Protein AF-R7HEU3-F1 (afdb_monomer_lite)

Secondary structure (DSSP, 8-state):
-PEEEEEEEETTEEEEEEE-GGGPEEEEEEETTEEEPPBHHHHHHHHIIIII---S-------EEEEEEE-SSSSS-EEEEEEESSS----------SHHHHHHHHHHHHHHTS-----EEEE--SHHHHHHHHS-S---HHHHHHHHHH-TTS-HHHHHHHHHHHHHHHHH-TT---HHHHHHHTT-EEEEE-HHHHHHHH-TT--EEEETTTTEEEEETT--HHHHHHHHHHHHH-EEEEETTEEEEES-SS-HHHHHHHHHHHHTTTS----SHHHHHHHHHHHHHS---HHHHHHHHHHHHHHHHHHH-TTS-HHHHHHHHHHHHHHHHHH-----GGG-HHHHHHHHHHHHH-GGGHHHHHHHGGGS-HHHHHHHHHHHHHHHHHH-

Radius of gyration: 23.77 Å; chains: 1; bounding box: 53×71×54 Å

Foldseek 3Di:
DWAWQFWDADPNWIWTWIQDPPRQIDIFTDDPNDTHAEAPVVRVVVCCLQPVLLPDDPPQPFDQDFGWHDYPDDDDDTDTDGPGPDDDDDDDDDDDPDPVVVVVVVVVVVVVPPPPLPFDEAEQQFLVSVCVVVVDNADDPVLQLVLQVPAPQDDPVLSVVLVLLVVLCCVQPVPQGQPQLSVLSNHAHEDEDAQVVCCVVPFPPQQWAQPQQNSYIYGHPPDDCLSVLLRSLCSSAWHWDDDSSHIYITDPSFLVLLLSLVSQVSSVSRDHDCPSPLSVLLNVLLCVLPPDGPRNCNRRNVVSVLVVSCVVCVVAPSSSLSSSSVVQVSCCGVVVDHDQCQSGLVNLVSSCVSCLVPVVSVVSSLSSCVSHDPVSSVVSVVVSVVSVVVVD

Sequence (392 aa):
MYKYLFDINYNNKIFSIFLGENNHKAFLESKKGKYYYPLYEDYLYLNNKFNKENFVSFKIEKFNLKEKVMIKSTAVALALITVTTASMVKSKPKYNTKDIDESKSMIEDLLANQPQIYVSENKINSKSDLDKFLGYETVSDEELYNAIDNNNQISKENKEKIYIVINKIKEKSPNFDFRIFYENIKSLNITLMDKNDIAKEYGLGVAGCYDTKKNTIYYSDGYDDMNLYHEICHVLFDYYRNDNGKVVYKFNIESKSLGEAMNSKITNYITFDNSYSYQRSILDFLLVNCPYSLTEYNYNGIGGYKIKLQEEYPSVDFDFIFNLLDSITIVQNDFNMTLNLDKAPAFIEELFNLVKINPDTYPYFKVICEYVNDDVKEMYEQKYNNLMEKQR

pLDDT: mean 80.6, std 21.4, range [24.19, 98.38]

Structure (mmCIF, N/CA/C/O backbone):
data_AF-R7HEU3-F1
#
_entry.id   AF-R7HEU3-F1
#
loop_
_atom_site.group_PDB
_atom_site.id
_atom_site.type_symbol
_atom_site.label_atom_id
_atom_site.label_alt_id
_atom_site.label_comp_id
_atom_site.label_asym_id
_atom_site.label_entity_id
_atom_site.label_seq_id
_atom_site.pdbx_PDB_ins_code
_atom_site.Cartn_x
_atom_site.Cartn_y
_atom_site.Cartn_z
_atom_site.occupancy
_atom_site.B_iso_or_equiv
_atom_site.auth_seq_id
_atom_site.auth_comp_id
_atom_site.auth_asym_id
_atom_site.auth_atom_id
_atom_site.pdbx_PDB_model_num
ATOM 1 N N . MET A 1 1 ? 0.662 -8.050 -24.375 1.00 68.69 1 MET A N 1
ATOM 2 C CA . MET A 1 1 ? 2.119 -8.330 -24.522 1.00 68.69 1 MET A CA 1
ATOM 3 C C . MET A 1 1 ? 2.700 -8.474 -23.122 1.00 68.69 1 MET A C 1
ATOM 5 O O . MET A 1 1 ? 2.339 -7.663 -22.286 1.00 68.69 1 MET A O 1
ATOM 9 N N . TYR A 1 2 ? 3.526 -9.489 -22.849 1.00 83.50 2 TYR A N 1
ATOM 10 C CA . TYR A 1 2 ? 4.097 -9.699 -21.511 1.00 83.50 2 TYR A CA 1
ATOM 11 C C . TYR A 1 2 ? 5.307 -8.782 -21.273 1.00 83.50 2 TYR A C 1
ATOM 13 O O . TYR A 1 2 ? 6.185 -8.705 -22.134 1.00 83.50 2 TYR A O 1
ATOM 21 N N . LYS A 1 3 ? 5.370 -8.122 -20.112 1.00 89.62 3 LYS A N 1
ATOM 22 C CA . LYS A 1 3 ? 6.515 -7.314 -19.666 1.00 89.62 3 LYS A CA 1
ATOM 23 C C . LYS A 1 3 ? 7.335 -8.088 -18.641 1.00 89.62 3 LYS A C 1
ATOM 25 O O . LYS A 1 3 ? 6.783 -8.627 -17.692 1.00 89.62 3 LYS A O 1
ATOM 30 N N . TYR A 1 4 ? 8.647 -8.157 -18.825 1.00 91.06 4 TYR A N 1
ATOM 31 C CA . TYR A 1 4 ? 9.543 -8.770 -17.842 1.00 91.06 4 TYR A CA 1
ATOM 32 C C . TYR A 1 4 ? 9.568 -7.945 -16.547 1.00 91.06 4 TYR A C 1
ATOM 34 O O . TYR A 1 4 ? 9.674 -6.720 -16.612 1.00 91.06 4 TYR A O 1
ATOM 42 N N . LEU A 1 5 ? 9.472 -8.616 -15.396 1.00 92.00 5 LEU A N 1
ATOM 43 C CA . LEU A 1 5 ? 9.606 -7.998 -14.077 1.00 92.00 5 LEU A CA 1
ATOM 44 C C . LEU A 1 5 ? 11.036 -8.180 -13.554 1.00 92.00 5 LEU A C 1
ATOM 46 O O . LEU A 1 5 ? 11.804 -7.222 -13.525 1.00 92.00 5 LEU A O 1
ATOM 50 N N . PHE A 1 6 ? 11.383 -9.404 -13.154 1.00 92.94 6 PHE A N 1
ATOM 51 C CA . PHE A 1 6 ? 12.687 -9.786 -12.605 1.00 92.94 6 PHE A CA 1
ATOM 52 C C . PHE A 1 6 ? 12.795 -11.320 -12.490 1.00 92.94 6 PHE A C 1
ATOM 54 O O . PHE A 1 6 ? 11.827 -12.049 -12.735 1.00 92.94 6 PHE A O 1
ATOM 61 N N . ASP A 1 7 ? 13.969 -11.796 -12.075 1.00 92.44 7 ASP A N 1
ATOM 62 C CA . ASP A 1 7 ? 14.257 -13.201 -11.781 1.00 92.44 7 ASP A CA 1
ATOM 63 C C . ASP A 1 7 ? 14.202 -13.484 -10.272 1.00 92.44 7 ASP A C 1
ATOM 65 O O . ASP A 1 7 ? 14.645 -12.669 -9.462 1.00 92.44 7 ASP A O 1
ATOM 69 N N . ILE A 1 8 ? 13.727 -14.674 -9.897 1.00 92.62 8 ILE A N 1
ATOM 70 C CA . ILE A 1 8 ? 13.741 -15.188 -8.520 1.00 92.62 8 ILE A CA 1
ATOM 71 C C . ILE A 1 8 ? 14.384 -16.571 -8.445 1.00 92.62 8 ILE A C 1
ATOM 73 O O . ILE A 1 8 ? 14.379 -17.327 -9.418 1.00 92.62 8 ILE A O 1
ATOM 77 N N . ASN A 1 9 ? 14.888 -16.929 -7.264 1.00 90.88 9 ASN A N 1
ATOM 78 C CA . ASN A 1 9 ? 15.375 -18.269 -6.967 1.00 90.88 9 ASN A CA 1
ATOM 79 C C . ASN A 1 9 ? 14.315 -19.023 -6.166 1.00 90.88 9 ASN A C 1
ATOM 81 O O . ASN A 1 9 ? 13.970 -18.631 -5.056 1.00 90.88 9 ASN A O 1
ATOM 85 N N . TYR A 1 10 ? 13.826 -20.132 -6.707 1.00 89.50 10 TYR A N 1
ATOM 86 C CA . TYR A 1 10 ? 12.892 -21.011 -6.011 1.00 89.50 10 TYR A CA 1
ATOM 87 C C . TYR A 1 10 ? 13.229 -22.466 -6.323 1.00 89.50 10 TYR A C 1
ATOM 89 O O . TYR A 1 10 ? 13.455 -22.822 -7.478 1.00 89.50 10 TYR A O 1
ATOM 97 N N . ASN A 1 11 ? 13.285 -23.314 -5.292 1.00 87.88 11 ASN A N 1
ATOM 98 C CA . ASN A 1 11 ? 13.545 -24.751 -5.439 1.00 87.88 11 ASN A CA 1
ATOM 99 C C . ASN A 1 11 ? 14.826 -25.068 -6.253 1.00 87.88 11 ASN A C 1
ATOM 101 O O . ASN A 1 11 ? 14.825 -25.922 -7.140 1.00 87.88 11 ASN A O 1
ATOM 105 N N . ASN A 1 12 ? 15.918 -24.337 -5.978 1.00 88.75 12 ASN A N 1
ATOM 106 C CA . ASN A 1 12 ? 17.206 -24.414 -6.692 1.00 88.75 12 ASN A CA 1
ATOM 107 C C . ASN A 1 12 ? 17.124 -24.138 -8.209 1.00 88.75 12 ASN A C 1
ATOM 109 O O . ASN A 1 12 ? 17.965 -24.606 -8.980 1.00 88.75 12 ASN A O 1
ATOM 113 N N . LYS A 1 13 ? 16.110 -23.385 -8.645 1.00 92.06 13 LYS A N 1
ATOM 114 C CA . LYS A 1 13 ? 15.896 -22.962 -10.033 1.00 92.06 13 LYS A CA 1
ATOM 115 C C . LYS A 1 13 ? 15.729 -21.452 -10.094 1.00 92.06 13 LYS A C 1
ATOM 117 O O . LYS A 1 13 ? 15.275 -20.837 -9.133 1.00 92.06 13 LYS A O 1
ATOM 122 N N . ILE A 1 14 ? 16.047 -20.887 -11.253 1.00 93.31 14 ILE A N 1
ATOM 123 C CA . ILE A 1 14 ? 15.794 -19.480 -11.553 1.00 93.31 14 ILE A CA 1
ATOM 124 C C . ILE A 1 14 ? 14.471 -19.401 -12.310 1.00 93.31 14 ILE A C 1
ATOM 126 O O . ILE A 1 14 ? 14.310 -20.080 -13.327 1.00 93.31 14 ILE A O 1
ATOM 130 N N . PHE A 1 15 ? 13.543 -18.576 -11.838 1.00 93.38 15 PHE A N 1
ATOM 131 C CA . PHE A 1 15 ? 12.295 -18.276 -12.531 1.00 93.38 15 PHE A CA 1
ATOM 132 C C . PHE A 1 15 ? 12.237 -16.801 -12.895 1.00 93.38 15 PHE A C 1
ATOM 134 O O . PHE A 1 15 ? 12.361 -15.944 -12.027 1.00 93.38 15 PHE A O 1
ATOM 141 N N . SER A 1 16 ? 11.996 -16.523 -14.169 1.00 93.06 16 SER A N 1
ATOM 142 C CA . SER A 1 16 ? 11.688 -15.187 -14.663 1.00 93.06 16 SER A CA 1
ATOM 143 C C . SER A 1 16 ? 10.192 -14.944 -14.565 1.00 93.06 16 SER A C 1
ATOM 145 O O . SER A 1 16 ? 9.391 -15.769 -15.023 1.00 93.06 16 SER A O 1
ATOM 147 N N . ILE A 1 17 ? 9.830 -13.807 -13.979 1.00 93.25 17 ILE A N 1
ATOM 148 C CA . ILE A 1 17 ? 8.442 -13.391 -13.798 1.00 93.25 17 ILE A CA 1
ATOM 149 C C . ILE A 1 17 ? 8.092 -12.348 -14.855 1.00 93.25 17 ILE A C 1
ATOM 151 O O . ILE A 1 17 ? 8.849 -11.407 -15.103 1.00 93.25 17 ILE A O 1
ATOM 155 N N . PHE A 1 18 ? 6.922 -12.506 -15.464 1.00 89.69 18 PHE A N 1
ATOM 156 C CA . PHE A 1 18 ? 6.414 -11.601 -16.482 1.00 89.69 18 PHE A CA 1
ATOM 157 C C . PHE A 1 18 ? 5.014 -11.114 -16.122 1.00 89.69 18 PHE A C 1
ATOM 159 O O . PHE A 1 18 ? 4.138 -11.916 -15.812 1.00 89.69 18 PHE A O 1
ATOM 166 N N . LEU A 1 19 ? 4.788 -9.809 -16.229 1.00 89.00 19 LEU A N 1
ATOM 167 C CA . LEU A 1 19 ? 3.477 -9.188 -16.125 1.00 89.00 19 LEU A CA 1
ATOM 168 C C . LEU A 1 19 ? 2.729 -9.331 -17.453 1.00 89.00 19 LEU A C 1
ATOM 170 O O . LEU A 1 19 ? 3.175 -8.833 -18.487 1.00 89.00 19 LEU A O 1
ATOM 174 N N . GLY A 1 20 ? 1.612 -10.042 -17.418 1.00 80.06 20 GLY A N 1
ATOM 175 C CA . GLY A 1 20 ? 0.660 -10.181 -18.509 1.00 80.06 20 GLY A CA 1
ATOM 176 C C . GLY A 1 20 ? -0.530 -9.236 -18.366 1.00 80.06 20 GLY A C 1
ATOM 177 O O . GLY A 1 20 ? -0.518 -8.281 -17.594 1.00 80.06 20 GLY A O 1
ATOM 178 N N . GLU A 1 21 ? -1.577 -9.524 -19.132 1.00 74.69 21 GLU A N 1
ATOM 179 C CA . GLU A 1 21 ? -2.843 -8.791 -19.072 1.00 74.69 21 GLU A CA 1
ATOM 180 C C . GLU A 1 21 ? -3.531 -8.980 -17.710 1.00 74.69 21 GLU A C 1
ATOM 182 O O . GLU A 1 21 ? -3.325 -9.990 -17.031 1.00 74.69 21 GLU A O 1
ATOM 187 N N . ASN A 1 22 ? -4.347 -7.999 -17.312 1.00 74.12 22 ASN A N 1
ATOM 188 C CA . ASN A 1 22 ? -5.112 -8.005 -16.058 1.00 74.12 22 ASN A CA 1
ATOM 189 C C . ASN A 1 22 ? -4.249 -8.288 -14.821 1.00 74.12 22 ASN A C 1
ATOM 191 O O . ASN A 1 22 ? -4.642 -9.049 -13.938 1.00 74.12 22 ASN A O 1
ATOM 195 N N . ASN A 1 23 ? -3.045 -7.714 -14.781 1.00 79.94 23 ASN A N 1
ATOM 196 C CA . ASN A 1 23 ? -2.102 -7.854 -13.673 1.00 79.94 23 ASN A CA 1
ATOM 197 C C . ASN A 1 23 ? -1.641 -9.298 -13.390 1.00 79.94 23 ASN A C 1
ATOM 199 O O . ASN A 1 23 ? -1.075 -9.552 -12.325 1.00 79.94 23 ASN A O 1
ATOM 203 N N . HIS A 1 24 ? -1.843 -10.249 -14.311 1.00 82.31 24 HIS A N 1
ATOM 204 C CA . HIS A 1 24 ? -1.454 -11.646 -14.114 1.00 82.31 24 HIS A CA 1
ATOM 205 C C . HIS A 1 24 ? 0.063 -11.844 -14.238 1.00 82.31 24 HIS A C 1
ATOM 207 O O . HIS A 1 24 ? 0.680 -11.342 -15.175 1.00 82.31 24 HIS A O 1
ATOM 213 N N . LYS A 1 25 ? 0.673 -12.614 -13.332 1.00 86.81 25 LYS A N 1
ATOM 214 C CA . LYS A 1 25 ? 2.104 -12.947 -13.369 1.00 86.81 25 LYS A CA 1
ATOM 215 C C . LYS A 1 25 ? 2.280 -14.334 -13.972 1.00 86.81 25 LYS A C 1
ATOM 217 O O . LYS A 1 25 ? 1.800 -15.316 -13.410 1.00 86.81 25 LYS A O 1
ATOM 222 N N . ALA A 1 26 ? 2.991 -14.404 -15.092 1.00 85.75 26 ALA A N 1
ATOM 223 C CA . ALA A 1 26 ? 3.441 -15.649 -15.700 1.00 85.75 26 ALA A CA 1
ATOM 224 C C . ALA A 1 26 ? 4.882 -15.967 -15.283 1.00 85.75 26 ALA A C 1
ATOM 226 O O . ALA A 1 26 ? 5.680 -15.065 -15.023 1.00 85.75 26 ALA A O 1
ATOM 227 N N . PHE A 1 27 ? 5.223 -17.257 -15.262 1.00 88.25 27 PHE A N 1
ATOM 228 C CA . PHE A 1 27 ? 6.513 -17.749 -14.775 1.00 88.25 27 PHE A CA 1
ATOM 229 C C . PHE A 1 27 ? 7.165 -18.646 -15.817 1.00 88.25 27 PHE A C 1
ATOM 231 O O . PHE A 1 27 ? 6.530 -19.571 -16.327 1.00 88.25 27 PHE A O 1
ATOM 238 N N . LEU A 1 28 ? 8.448 -18.418 -16.089 1.00 87.38 28 LEU A N 1
ATOM 239 C CA . LEU A 1 28 ? 9.265 -19.303 -16.916 1.00 87.38 28 LEU A CA 1
ATOM 240 C C . LEU A 1 28 ? 10.552 -19.648 -16.178 1.00 87.38 28 LEU A C 1
ATOM 242 O O . LEU A 1 28 ? 11.205 -18.779 -15.614 1.00 87.38 28 LEU A O 1
ATOM 246 N N . GLU A 1 29 ? 10.941 -20.916 -16.202 1.00 88.50 29 GLU A N 1
ATOM 247 C CA . GLU A 1 29 ? 12.238 -21.345 -15.689 1.00 88.50 29 GLU A CA 1
ATOM 248 C C . GLU A 1 29 ? 13.345 -20.863 -16.641 1.00 88.50 29 GLU A C 1
ATOM 250 O O . GLU A 1 29 ? 13.321 -21.162 -17.838 1.00 88.50 29 GLU A O 1
ATOM 255 N N . SER A 1 30 ? 14.326 -20.131 -16.121 1.00 88.50 30 SER A N 1
ATOM 256 C CA . SER A 1 30 ? 15.472 -19.625 -16.874 1.00 88.50 30 SER A CA 1
ATOM 257 C C . SER A 1 30 ? 16.676 -20.553 -16.701 1.00 88.50 30 SER A C 1
ATOM 259 O O . SER A 1 30 ? 17.163 -20.781 -15.593 1.00 88.50 30 SER A O 1
ATOM 261 N N . LYS A 1 31 ? 17.181 -21.112 -17.809 1.00 88.56 31 LYS A N 1
ATOM 262 C CA . LYS A 1 31 ? 18.406 -21.931 -17.832 1.00 88.56 31 LYS A CA 1
ATOM 263 C C . LYS A 1 31 ? 19.278 -21.558 -19.019 1.00 88.56 31 LYS A C 1
ATOM 265 O O . LYS A 1 31 ? 18.879 -21.742 -20.170 1.00 88.56 31 LYS A O 1
ATOM 270 N N . LYS A 1 32 ? 20.511 -21.115 -18.742 1.00 83.62 32 LYS A N 1
ATOM 271 C CA . LYS A 1 32 ? 21.526 -20.779 -19.761 1.00 83.62 32 LYS A CA 1
ATOM 272 C C . LYS A 1 32 ? 20.990 -19.805 -20.829 1.00 83.62 32 LYS A C 1
ATOM 274 O O . LYS A 1 32 ? 21.168 -20.037 -22.022 1.00 83.62 32 LYS A O 1
ATOM 279 N N . GLY A 1 33 ? 20.275 -18.763 -20.394 1.00 77.75 33 GLY A N 1
ATOM 280 C CA . GLY A 1 33 ? 19.697 -17.743 -21.278 1.00 77.75 33 GLY A CA 1
ATOM 281 C C . GLY A 1 33 ? 18.499 -18.211 -22.114 1.00 77.75 33 GLY A C 1
ATOM 282 O O . GLY A 1 33 ? 18.139 -17.550 -23.083 1.00 77.75 33 GLY A O 1
ATOM 283 N N . LYS A 1 34 ? 17.896 -19.359 -21.783 1.00 81.94 34 LYS A N 1
ATOM 284 C CA . LYS A 1 34 ? 16.681 -19.872 -22.427 1.00 81.94 34 LYS A CA 1
ATOM 285 C C . LYS A 1 34 ? 15.569 -20.051 -21.405 1.00 81.94 34 LYS A C 1
ATOM 287 O O . LYS A 1 34 ? 15.835 -20.449 -20.271 1.00 81.94 34 LYS A O 1
ATOM 292 N N . TYR A 1 35 ? 14.340 -19.827 -21.854 1.00 87.12 35 TYR A N 1
ATOM 293 C CA . TYR A 1 35 ? 13.139 -20.020 -21.056 1.00 87.12 35 TYR A CA 1
ATOM 294 C C . TYR A 1 35 ? 12.505 -21.385 -21.298 1.00 87.12 35 TYR A C 1
ATOM 296 O O . TYR A 1 35 ? 12.380 -21.839 -22.438 1.00 87.12 35 TYR A O 1
ATOM 304 N N . TYR A 1 36 ? 12.073 -22.008 -20.210 1.00 80.75 36 TYR A N 1
ATOM 305 C CA . TYR A 1 36 ? 11.374 -23.283 -20.189 1.00 80.75 36 TYR A CA 1
ATOM 306 C C . TYR A 1 36 ? 10.101 -23.136 -19.367 1.00 80.75 36 TYR A C 1
ATOM 308 O O . TYR A 1 36 ? 10.038 -22.360 -18.415 1.00 80.75 36 TYR A O 1
ATOM 316 N N . TYR A 1 37 ? 9.072 -23.894 -19.726 1.00 80.00 37 TYR A N 1
ATOM 317 C CA . TYR A 1 37 ? 7.857 -23.921 -18.926 1.00 80.00 37 TYR A CA 1
ATOM 318 C C . TYR A 1 37 ? 8.131 -24.549 -17.554 1.00 80.00 37 TYR A C 1
ATOM 320 O O . TYR A 1 37 ? 8.850 -25.548 -17.487 1.00 80.00 37 TYR A O 1
ATOM 328 N N . PRO A 1 38 ? 7.574 -23.993 -16.466 1.00 76.44 38 PRO A N 1
ATOM 329 C CA . PRO A 1 38 ? 7.784 -24.514 -15.122 1.00 76.44 38 PRO A CA 1
ATOM 330 C C . PRO A 1 38 ? 7.215 -25.931 -14.981 1.00 76.44 38 PRO A C 1
ATOM 332 O O . PRO A 1 38 ? 6.296 -26.333 -15.706 1.00 76.44 38 PRO A O 1
ATOM 335 N N . LEU A 1 39 ? 7.730 -26.695 -14.012 1.00 73.56 39 LEU A N 1
ATOM 336 C CA . LEU A 1 39 ? 7.024 -27.894 -13.562 1.00 73.56 39 LEU A CA 1
ATOM 337 C C . LEU A 1 39 ? 5.688 -27.485 -12.932 1.00 73.56 39 LEU A C 1
ATOM 339 O O . LEU A 1 39 ? 5.587 -26.418 -12.332 1.00 73.56 39 LEU A O 1
ATOM 343 N N . TYR A 1 40 ? 4.681 -28.352 -13.020 1.00 68.44 40 TYR A N 1
ATOM 344 C CA . TYR A 1 40 ? 3.351 -28.074 -12.472 1.00 68.44 40 TYR A CA 1
ATOM 345 C C . TYR A 1 40 ? 3.363 -27.708 -10.977 1.00 68.44 40 TYR A C 1
ATOM 347 O O . TYR A 1 40 ? 2.683 -26.770 -10.577 1.00 68.44 40 TYR A O 1
ATOM 355 N N . GLU A 1 41 ? 4.162 -28.410 -10.169 1.00 70.44 41 GLU A N 1
ATOM 356 C CA . GLU A 1 41 ? 4.316 -28.147 -8.728 1.00 70.44 41 GLU A CA 1
ATOM 357 C C . GLU A 1 41 ? 4.864 -26.737 -8.467 1.00 70.44 41 GLU A C 1
ATOM 359 O O . GLU A 1 41 ? 4.295 -25.987 -7.674 1.00 70.44 41 GLU A O 1
ATOM 364 N N . ASP A 1 42 ? 5.920 -26.354 -9.193 1.00 79.50 42 ASP A N 1
ATOM 365 C CA . ASP A 1 42 ? 6.525 -25.026 -9.074 1.00 79.50 42 ASP A CA 1
ATOM 366 C C . ASP A 1 42 ? 5.540 -23.942 -9.549 1.00 79.50 42 ASP A C 1
ATOM 368 O O . ASP A 1 42 ? 5.366 -22.921 -8.887 1.00 79.50 42 ASP A O 1
ATOM 372 N N . TYR A 1 43 ? 4.834 -24.185 -10.661 1.00 79.69 43 TYR A N 1
ATOM 373 C CA . TYR A 1 43 ? 3.800 -23.279 -11.168 1.00 79.69 43 TYR A CA 1
ATOM 374 C C . TYR A 1 43 ? 2.680 -23.060 -10.152 1.00 79.69 43 TYR A C 1
ATOM 376 O O . TYR A 1 43 ? 2.293 -21.919 -9.921 1.00 79.69 43 TYR A O 1
ATOM 384 N N . LEU A 1 44 ? 2.145 -24.127 -9.550 1.00 73.75 44 LEU A N 1
ATOM 385 C CA . LEU A 1 44 ? 1.058 -24.011 -8.580 1.00 73.75 44 LEU A CA 1
ATOM 386 C C . LEU A 1 44 ? 1.465 -23.151 -7.387 1.00 73.75 44 LEU A C 1
ATOM 388 O O . LEU A 1 44 ? 0.687 -22.293 -6.974 1.00 73.75 44 LEU A O 1
ATOM 392 N N . TYR A 1 45 ? 2.670 -23.369 -6.858 1.00 80.25 45 TYR A N 1
ATOM 393 C CA . TYR A 1 45 ? 3.187 -22.588 -5.742 1.00 80.25 45 TYR A CA 1
ATOM 394 C C . TYR A 1 45 ? 3.320 -21.106 -6.113 1.00 80.25 45 TYR A C 1
ATOM 396 O O . TYR A 1 45 ? 2.715 -20.252 -5.463 1.00 80.25 45 TYR A O 1
ATOM 404 N N . LEU A 1 46 ? 4.034 -20.806 -7.204 1.00 83.19 46 LEU A N 1
ATOM 405 C CA . LEU A 1 46 ? 4.255 -19.433 -7.668 1.00 83.19 46 LEU A CA 1
ATOM 406 C C . LEU A 1 46 ? 2.935 -18.733 -8.013 1.00 83.19 46 LEU A C 1
ATOM 408 O O . LEU A 1 46 ? 2.690 -17.609 -7.585 1.00 83.19 46 LEU A O 1
ATOM 412 N N . ASN A 1 47 ? 2.033 -19.409 -8.719 1.00 81.81 47 ASN A N 1
ATOM 413 C CA . ASN A 1 47 ? 0.736 -18.846 -9.062 1.00 81.81 47 ASN A CA 1
ATOM 414 C C . ASN A 1 47 ? -0.123 -18.578 -7.818 1.00 81.81 47 ASN A C 1
ATOM 416 O O . ASN A 1 47 ? -0.845 -17.586 -7.783 1.00 81.81 47 ASN A O 1
ATOM 420 N N . ASN A 1 48 ? -0.076 -19.442 -6.801 1.00 75.81 48 ASN A N 1
ATOM 421 C CA . ASN A 1 48 ? -0.803 -19.184 -5.562 1.00 75.81 48 ASN A CA 1
ATOM 422 C C . ASN A 1 48 ? -0.275 -17.913 -4.877 1.00 75.81 48 ASN A C 1
ATOM 424 O O . ASN A 1 48 ? -1.079 -17.044 -4.551 1.00 75.81 48 ASN A O 1
ATOM 428 N N . LYS A 1 49 ? 1.050 -17.763 -4.770 1.00 81.50 49 LYS A N 1
ATOM 429 C CA . LYS A 1 49 ? 1.692 -16.591 -4.159 1.00 81.50 49 LYS A CA 1
ATOM 430 C C . LYS A 1 49 ? 1.444 -15.289 -4.918 1.00 81.50 49 LYS A C 1
ATOM 432 O O . LYS A 1 49 ? 0.895 -14.343 -4.373 1.00 81.50 49 LYS A O 1
ATOM 437 N N . PHE A 1 50 ? 1.774 -15.245 -6.203 1.00 82.19 50 PHE A N 1
ATOM 438 C CA . PHE A 1 50 ? 1.758 -13.994 -6.969 1.00 82.19 50 PHE A CA 1
ATOM 439 C C . PHE A 1 50 ? 0.394 -13.629 -7.566 1.00 82.19 50 PHE A C 1
ATOM 441 O O . PHE A 1 50 ? 0.178 -12.464 -7.899 1.00 82.19 50 PHE A O 1
ATOM 448 N N . ASN A 1 51 ? -0.508 -14.603 -7.746 1.00 78.12 51 ASN A N 1
ATOM 449 C CA . ASN A 1 51 ? -1.790 -14.376 -8.423 1.00 78.12 51 ASN A CA 1
ATOM 450 C C . ASN A 1 51 ? -3.026 -14.691 -7.566 1.00 78.12 51 ASN A C 1
ATOM 452 O O . ASN A 1 51 ? -4.093 -14.174 -7.888 1.00 78.12 51 ASN A O 1
ATOM 456 N N . LYS A 1 52 ? -2.940 -15.538 -6.522 1.00 67.62 52 LYS A N 1
ATOM 457 C CA . LYS A 1 52 ? -4.119 -15.904 -5.703 1.00 67.62 52 LYS A CA 1
ATOM 458 C C . LYS A 1 52 ? -4.164 -15.283 -4.312 1.00 67.62 52 LYS A C 1
ATOM 460 O O . LYS A 1 52 ? -5.268 -15.084 -3.820 1.00 67.62 52 LYS A O 1
ATOM 465 N N . GLU A 1 53 ? -3.035 -14.959 -3.680 1.00 54.88 53 GLU A N 1
ATOM 466 C CA . GLU A 1 53 ? -3.023 -14.360 -2.330 1.00 54.88 53 GLU A CA 1
ATOM 467 C C . GLU A 1 53 ? -3.593 -12.917 -2.267 1.00 54.88 53 GLU A C 1
ATOM 469 O O . GLU A 1 53 ? -3.683 -12.314 -1.197 1.00 54.88 53 GLU A O 1
ATOM 474 N N . ASN A 1 54 ? -4.142 -12.407 -3.376 1.00 37.34 54 ASN A N 1
ATOM 475 C CA . ASN A 1 54 ? -5.078 -11.277 -3.419 1.00 37.34 54 ASN A CA 1
ATOM 476 C C . ASN A 1 54 ? -6.496 -11.688 -2.966 1.00 37.34 54 ASN A C 1
ATOM 478 O O . ASN A 1 54 ? -7.482 -11.565 -3.695 1.00 37.34 54 ASN A O 1
ATOM 482 N N . PHE A 1 55 ? -6.627 -12.179 -1.733 1.00 34.06 55 PHE A N 1
ATOM 483 C CA . PHE A 1 55 ? -7.929 -12.442 -1.120 1.00 34.06 55 PHE A CA 1
ATOM 484 C C . PHE A 1 55 ? -8.562 -11.137 -0.633 1.00 34.06 55 PHE A C 1
ATOM 486 O O . PHE A 1 55 ? -8.306 -10.734 0.494 1.00 34.06 55 PHE A O 1
ATOM 493 N N . VAL A 1 56 ? -9.373 -10.500 -1.482 1.00 28.72 56 VAL A N 1
ATOM 494 C CA . VAL A 1 56 ? -10.810 -10.195 -1.276 1.00 28.72 56 VAL A CA 1
ATOM 495 C C . VAL A 1 56 ? -11.336 -9.635 -2.599 1.00 28.72 56 VAL A C 1
ATOM 497 O O . VAL A 1 56 ? -11.495 -8.440 -2.789 1.00 28.72 56 VAL A O 1
ATOM 500 N N . SER A 1 57 ? -11.553 -10.499 -3.580 1.00 29.27 57 SER A N 1
ATOM 501 C CA . SER A 1 57 ? -12.757 -10.386 -4.399 1.00 29.27 57 SER A CA 1
ATOM 502 C C . SER A 1 57 ? -12.909 -11.661 -5.205 1.00 29.27 57 SER A C 1
ATOM 504 O O . SER A 1 57 ? -12.098 -11.978 -6.075 1.00 29.27 57 SER A O 1
ATOM 506 N N . PHE A 1 58 ? -13.987 -12.390 -4.950 1.00 26.27 58 PHE A N 1
ATOM 507 C CA . PHE A 1 58 ? -14.526 -13.308 -5.944 1.00 26.27 58 PHE A CA 1
ATOM 508 C C . PHE A 1 58 ? -15.254 -12.478 -7.014 1.00 26.27 58 PHE A C 1
ATOM 510 O O . PHE A 1 58 ? -16.456 -12.608 -7.227 1.00 26.27 58 PHE A O 1
ATOM 517 N N . LYS A 1 59 ? -14.521 -11.626 -7.740 1.00 28.84 59 LYS A N 1
ATOM 518 C CA . LYS A 1 59 ? -14.921 -11.244 -9.095 1.00 28.84 59 LYS A CA 1
ATOM 519 C C . LYS A 1 59 ? -14.102 -12.076 -10.058 1.00 28.84 59 LYS A C 1
ATOM 521 O O . LYS A 1 59 ? -13.063 -11.679 -10.572 1.00 28.84 59 LYS A O 1
ATOM 526 N N . ILE A 1 60 ? -14.614 -13.280 -10.274 1.00 28.30 60 ILE A N 1
ATOM 527 C CA . ILE A 1 60 ? -14.239 -14.113 -11.403 1.00 28.30 60 ILE A CA 1
ATOM 528 C C . ILE A 1 60 ? -14.732 -13.384 -12.655 1.00 28.30 60 ILE A C 1
ATOM 530 O O . ILE A 1 60 ? -15.838 -13.624 -13.144 1.00 28.30 60 ILE A O 1
ATOM 534 N N . GLU A 1 61 ? -13.928 -12.477 -13.195 1.00 28.84 61 GLU A N 1
ATOM 535 C CA . GLU A 1 61 ? -14.009 -12.262 -14.629 1.00 28.84 61 GLU A CA 1
ATOM 536 C C . GLU A 1 61 ? -13.577 -13.581 -15.277 1.00 28.84 61 GLU A C 1
ATOM 538 O O . GLU A 1 61 ? -12.519 -14.135 -14.972 1.00 28.84 61 GLU A O 1
ATOM 543 N N . LYS A 1 62 ? -14.465 -14.166 -16.088 1.00 29.58 62 LYS A N 1
ATOM 544 C CA . LYS A 1 62 ? -14.214 -15.428 -16.789 1.00 29.58 62 LYS A CA 1
ATOM 545 C C . LYS A 1 62 ? -13.055 -15.236 -17.768 1.00 29.58 62 LYS A C 1
ATOM 547 O O . LYS A 1 62 ? -13.279 -14.978 -18.947 1.00 29.58 62 LYS A O 1
ATOM 552 N N . PHE A 1 63 ? -11.828 -15.416 -17.302 1.00 32.94 63 PHE A N 1
ATOM 553 C CA . PHE A 1 63 ? -10.657 -15.479 -18.161 1.00 32.94 63 PHE A CA 1
ATOM 554 C C . PHE A 1 63 ? -10.233 -16.931 -18.345 1.00 32.94 63 PHE A C 1
ATOM 556 O O . PHE A 1 63 ? -9.967 -17.663 -17.395 1.00 32.94 63 PHE A O 1
ATOM 563 N N . ASN A 1 64 ? -10.188 -17.360 -19.605 1.00 31.58 64 ASN A N 1
ATOM 564 C CA . ASN A 1 64 ? -9.581 -18.625 -19.996 1.00 31.58 64 ASN A CA 1
ATOM 565 C C . ASN A 1 64 ? -8.091 -18.383 -20.233 1.00 31.58 64 ASN A C 1
ATOM 567 O O . ASN A 1 64 ? -7.676 -18.168 -21.373 1.00 31.58 64 ASN A O 1
ATOM 571 N N . LEU A 1 65 ? -7.285 -18.422 -19.173 1.00 38.56 65 LEU A N 1
ATOM 572 C CA . LEU A 1 65 ? -5.837 -18.381 -19.333 1.00 38.56 65 LEU A CA 1
ATOM 573 C C . LEU A 1 65 ? -5.324 -19.795 -19.638 1.00 38.56 65 LEU A C 1
ATOM 575 O O . LEU A 1 65 ? -5.615 -20.754 -18.916 1.00 38.56 65 LEU A O 1
ATOM 579 N N . LYS A 1 66 ? -4.590 -19.936 -20.742 1.00 48.00 66 LYS A N 1
ATOM 580 C CA . LYS A 1 66 ? -3.931 -21.185 -21.137 1.00 48.00 66 LYS A CA 1
ATOM 581 C C . LYS A 1 66 ? -2.454 -21.089 -20.785 1.00 48.00 66 LYS A C 1
ATOM 583 O O . LYS A 1 66 ? -1.682 -20.541 -21.565 1.00 48.00 66 LYS A O 1
ATOM 588 N N . GLU A 1 67 ? -2.077 -21.668 -19.654 1.00 52.16 67 GLU A N 1
ATOM 589 C CA . GLU A 1 67 ? -0.683 -21.752 -19.224 1.00 52.16 67 GLU A CA 1
ATOM 590 C C . GLU A 1 67 ? -0.101 -23.120 -19.580 1.00 52.16 67 GLU A C 1
ATOM 592 O O . GLU A 1 67 ? -0.754 -24.165 -19.471 1.00 52.16 67 GLU A O 1
ATOM 597 N N . LYS A 1 68 ? 1.138 -23.121 -20.066 1.00 54.66 68 LYS A N 1
ATOM 598 C CA . LYS A 1 68 ? 1.852 -24.351 -20.424 1.00 54.66 68 LYS A CA 1
ATOM 599 C C . LYS A 1 68 ? 2.783 -24.716 -19.276 1.00 54.66 68 LYS A C 1
ATOM 601 O O . LYS A 1 68 ? 3.572 -23.890 -18.835 1.00 54.66 68 LYS A O 1
ATOM 606 N N . VAL A 1 69 ? 2.707 -25.963 -18.822 1.00 46.53 69 VAL A N 1
ATOM 607 C CA . VAL A 1 69 ? 3.547 -26.500 -17.741 1.00 46.53 69 VAL A CA 1
ATOM 608 C C . VAL A 1 69 ? 4.082 -27.882 -18.110 1.00 46.53 69 VAL A C 1
ATOM 610 O O . VAL A 1 69 ? 3.550 -28.564 -18.992 1.00 46.53 69 VAL A O 1
ATOM 613 N N . MET A 1 70 ? 5.131 -28.316 -17.419 1.00 44.53 70 MET A N 1
ATOM 614 C CA . MET A 1 70 ? 5.686 -29.665 -17.535 1.00 44.53 70 MET A CA 1
ATOM 615 C C . MET A 1 70 ? 5.196 -30.560 -16.384 1.00 44.53 70 MET A C 1
ATOM 617 O O . MET A 1 70 ? 5.224 -30.157 -15.220 1.00 44.53 70 MET A O 1
ATOM 621 N N . ILE A 1 71 ? 4.784 -31.796 -16.684 1.00 50.62 71 ILE A N 1
ATOM 622 C CA . ILE A 1 71 ? 4.441 -32.817 -15.673 1.00 50.62 71 ILE A CA 1
ATOM 623 C C . ILE A 1 71 ? 5.607 -33.809 -15.576 1.00 50.62 71 ILE A C 1
ATOM 625 O O . ILE A 1 71 ? 6.125 -34.259 -16.594 1.00 50.62 71 ILE A O 1
ATOM 629 N N . LYS A 1 72 ? 6.035 -34.145 -14.351 1.00 43.31 72 LYS A N 1
ATOM 630 C CA . LYS A 1 72 ? 7.254 -34.931 -14.051 1.00 43.31 72 LYS A CA 1
ATOM 631 C C . LYS A 1 72 ? 7.278 -36.363 -14.623 1.00 43.31 72 LYS A C 1
ATOM 633 O O . LYS A 1 72 ? 8.314 -37.013 -14.529 1.00 43.31 72 LYS A O 1
ATOM 638 N N . SER A 1 73 ? 6.196 -36.876 -15.213 1.00 38.53 73 SER A N 1
ATOM 639 C CA . SER A 1 73 ? 6.135 -38.246 -15.731 1.00 38.53 73 SER A CA 1
ATOM 640 C C . SER A 1 73 ? 6.179 -38.304 -17.265 1.00 38.53 73 SER A C 1
ATOM 642 O O . SER A 1 73 ? 5.231 -37.953 -17.960 1.00 38.53 73 SER A O 1
ATOM 644 N N . THR A 1 74 ? 7.281 -38.873 -17.764 1.00 35.59 74 THR A N 1
ATOM 645 C CA . THR A 1 74 ? 7.596 -39.298 -19.147 1.00 35.59 74 THR A CA 1
ATOM 646 C C . THR A 1 74 ? 8.061 -38.229 -20.146 1.00 35.59 74 THR A C 1
ATOM 648 O O . THR A 1 74 ? 7.619 -37.088 -20.165 1.00 35.59 74 THR A O 1
ATOM 651 N N . ALA A 1 75 ? 9.036 -38.632 -20.967 1.00 37.53 75 ALA A N 1
ATOM 652 C CA . ALA A 1 75 ? 10.063 -37.808 -21.611 1.00 37.53 75 ALA A CA 1
ATOM 653 C C . ALA A 1 75 ? 9.605 -36.724 -22.610 1.00 37.53 75 ALA A C 1
ATOM 655 O O . ALA A 1 75 ? 10.454 -35.993 -23.106 1.00 37.53 75 ALA A O 1
ATOM 656 N N . VAL A 1 76 ? 8.311 -36.574 -22.894 1.00 41.22 76 VAL A N 1
ATOM 657 C CA . VAL A 1 76 ? 7.753 -35.455 -23.672 1.00 41.22 76 VAL A CA 1
ATOM 658 C C . VAL A 1 76 ? 6.290 -35.269 -23.257 1.00 41.22 76 VAL A C 1
ATOM 660 O O . VAL A 1 76 ? 5.387 -35.811 -23.887 1.00 41.22 76 VAL A O 1
ATOM 663 N N . ALA A 1 77 ? 6.023 -34.514 -22.193 1.00 38.47 77 ALA A N 1
ATOM 664 C CA . ALA A 1 77 ? 4.653 -34.142 -21.840 1.00 38.47 77 ALA A CA 1
ATOM 665 C C . ALA A 1 77 ? 4.582 -32.658 -21.465 1.00 38.47 77 ALA A C 1
ATOM 667 O O . ALA A 1 77 ? 4.677 -32.271 -20.300 1.00 38.47 77 ALA A O 1
ATOM 668 N N . LEU A 1 78 ? 4.416 -31.816 -22.488 1.00 39.25 78 LEU A N 1
ATOM 669 C CA . LEU A 1 78 ? 3.951 -30.448 -22.306 1.00 39.25 78 LEU A CA 1
ATOM 670 C C . LEU A 1 78 ? 2.436 -30.502 -22.074 1.00 39.25 78 LEU A C 1
ATOM 672 O O . LEU A 1 78 ? 1.688 -30.876 -22.979 1.00 39.25 78 LEU A O 1
ATOM 676 N N . ALA A 1 79 ? 1.979 -30.159 -20.873 1.00 42.66 79 ALA A N 1
ATOM 677 C CA . ALA A 1 79 ? 0.558 -30.080 -20.565 1.00 42.66 79 ALA A CA 1
ATOM 678 C C . ALA A 1 79 ? 0.079 -28.633 -20.735 1.00 42.66 79 ALA A C 1
ATOM 680 O O . ALA A 1 79 ? 0.683 -27.696 -20.213 1.00 42.66 79 ALA A O 1
ATOM 681 N N . LEU A 1 80 ? -1.011 -28.446 -21.480 1.00 38.25 80 LEU A N 1
ATOM 682 C CA . LEU A 1 80 ? -1.719 -27.172 -21.552 1.00 38.25 80 LEU A CA 1
ATOM 683 C C . LEU A 1 80 ? -2.770 -27.167 -20.442 1.00 38.25 80 LEU A C 1
ATOM 685 O O . LEU A 1 80 ? -3.765 -27.887 -20.542 1.00 38.25 80 LEU A O 1
ATOM 689 N N . ILE A 1 81 ? -2.559 -26.379 -19.394 1.00 43.66 81 ILE A N 1
ATOM 690 C CA . ILE A 1 81 ? -3.550 -26.211 -18.335 1.00 43.66 81 ILE A CA 1
ATOM 691 C C . ILE A 1 81 ? -4.343 -24.952 -18.648 1.00 43.66 81 ILE A C 1
ATOM 693 O O . ILE A 1 81 ? -3.800 -23.860 -18.780 1.00 43.66 81 ILE A O 1
ATOM 697 N N . THR A 1 82 ? -5.654 -25.118 -18.799 1.00 37.00 82 THR A N 1
ATOM 698 C CA . THR A 1 82 ? -6.563 -23.971 -18.833 1.00 37.00 82 THR A CA 1
ATOM 699 C C . THR A 1 82 ? -6.992 -23.725 -17.397 1.00 37.00 82 THR A C 1
ATOM 701 O O . THR A 1 82 ? -7.800 -24.489 -16.867 1.00 37.00 82 THR A O 1
ATOM 704 N N . VAL A 1 83 ? -6.408 -22.723 -16.740 1.00 37.09 83 VAL A N 1
ATOM 705 C CA . VAL A 1 83 ? -6.863 -22.325 -15.406 1.00 37.09 83 VAL A CA 1
ATOM 706 C C . VAL A 1 83 ? -8.118 -21.491 -15.615 1.00 37.09 83 VAL A C 1
ATOM 708 O O . VAL A 1 83 ? -8.061 -20.325 -15.987 1.00 37.09 83 VAL A O 1
ATOM 711 N N . THR A 1 84 ? -9.265 -22.138 -15.447 1.00 32.22 84 THR A N 1
ATOM 712 C CA . THR A 1 84 ? -10.570 -21.488 -15.365 1.00 32.22 84 THR A CA 1
ATOM 713 C C . THR A 1 84 ? -10.837 -21.238 -13.893 1.00 32.22 84 THR A C 1
ATOM 715 O O . THR A 1 84 ? -11.105 -22.170 -13.144 1.00 32.22 84 THR A O 1
ATOM 718 N N . THR A 1 85 ? -10.761 -19.990 -13.440 1.00 33.16 85 THR A N 1
ATOM 719 C CA . THR A 1 85 ? -11.213 -19.629 -12.085 1.00 33.16 85 THR A CA 1
ATOM 720 C C . THR A 1 85 ? -12.733 -19.481 -12.007 1.00 33.16 85 THR A C 1
ATOM 722 O O . THR A 1 85 ? -13.230 -18.838 -11.099 1.00 33.16 85 THR A O 1
ATOM 725 N N . ALA A 1 86 ? -13.490 -20.116 -12.906 1.00 24.19 86 ALA A N 1
ATOM 726 C CA . ALA A 1 86 ? -14.931 -20.299 -12.801 1.00 24.19 86 ALA A CA 1
ATOM 727 C C . ALA A 1 86 ? -15.245 -21.786 -12.966 1.00 24.19 86 ALA A C 1
ATOM 729 O O . ALA A 1 86 ? -14.671 -22.453 -13.826 1.00 24.19 86 ALA A O 1
ATOM 730 N N . SER A 1 87 ? -16.171 -22.279 -12.156 1.00 28.95 87 SER A N 1
ATOM 731 C CA . SER A 1 87 ? -16.801 -23.590 -12.266 1.00 28.95 87 SER A CA 1
ATOM 732 C C . SER A 1 87 ? -17.040 -24.053 -13.719 1.00 28.95 87 SER A C 1
ATOM 734 O O . SER A 1 87 ? -17.521 -23.302 -14.566 1.00 28.95 87 SER A O 1
ATOM 736 N N . MET A 1 88 ? -16.775 -25.349 -13.932 1.00 26.69 88 MET A N 1
ATOM 737 C CA . MET A 1 88 ? -17.059 -26.208 -15.096 1.00 26.69 88 MET A CA 1
ATOM 738 C C . MET A 1 88 ? -15.935 -26.472 -16.119 1.00 26.69 88 MET A C 1
ATOM 740 O O . MET A 1 88 ? -15.465 -25.630 -16.878 1.00 26.69 88 MET A O 1
ATOM 744 N N . VAL A 1 89 ? -15.602 -27.764 -16.164 1.00 27.83 89 VAL A N 1
ATOM 745 C CA . VAL A 1 89 ? -14.708 -28.500 -17.061 1.00 27.83 89 VAL A CA 1
ATOM 746 C C . VAL A 1 89 ? -15.104 -28.361 -18.535 1.00 27.83 89 VAL A C 1
ATOM 748 O O . VAL A 1 89 ? -16.273 -28.513 -18.878 1.00 27.83 89 VAL A O 1
ATOM 751 N N . LYS A 1 90 ? -14.103 -28.246 -19.422 1.00 28.73 90 LYS A N 1
ATOM 752 C CA . LYS A 1 90 ? -13.993 -29.041 -20.668 1.00 28.73 90 LYS A CA 1
ATOM 753 C C . LYS A 1 90 ? -12.611 -28.869 -21.308 1.00 28.73 90 LYS A C 1
ATOM 755 O O . LYS A 1 90 ? -12.401 -28.030 -22.174 1.00 28.73 90 LYS A O 1
ATOM 760 N N . SER A 1 91 ? -11.672 -29.745 -20.958 1.00 26.64 91 SER A N 1
ATOM 761 C CA . SER A 1 91 ? -10.649 -30.166 -21.919 1.00 26.64 91 SER A CA 1
ATOM 762 C C . SER A 1 91 ? -10.366 -31.657 -21.743 1.00 26.64 91 SER A C 1
ATOM 764 O O . SER A 1 91 ? -10.255 -32.157 -20.627 1.00 26.64 91 SER A O 1
ATOM 766 N N . LYS A 1 92 ? -10.369 -32.387 -22.862 1.00 28.42 92 LYS A N 1
ATOM 767 C CA . LYS A 1 92 ? -10.053 -33.815 -22.942 1.00 28.42 92 LYS A CA 1
ATOM 768 C C . LYS A 1 92 ? -8.540 -33.975 -23.135 1.00 28.42 92 LYS A C 1
ATOM 770 O O . LYS A 1 92 ? -8.062 -33.606 -24.207 1.00 28.42 92 LYS A O 1
ATOM 775 N N . PRO A 1 93 ? -7.818 -34.635 -22.221 1.00 29.00 93 PRO A N 1
ATOM 776 C CA . PRO A 1 93 ? -6.668 -35.442 -22.586 1.00 29.00 93 PRO A CA 1
ATOM 777 C C . PRO A 1 93 ? -7.042 -36.927 -22.500 1.00 29.00 93 PRO A C 1
ATOM 779 O O . PRO A 1 93 ? -7.711 -37.373 -21.571 1.00 29.00 93 PRO A O 1
ATOM 782 N N . LYS A 1 94 ? -6.634 -37.699 -23.509 1.00 34.75 94 LYS A N 1
ATOM 783 C CA . LYS A 1 94 ? -6.778 -39.158 -23.541 1.00 34.75 94 LYS A CA 1
ATOM 784 C C . LYS A 1 94 ? -5.824 -39.788 -22.519 1.00 34.75 94 LYS A C 1
ATOM 786 O O . LYS A 1 94 ? -4.660 -39.956 -22.851 1.00 34.75 94 LYS A O 1
ATOM 791 N N . TYR A 1 95 ? -6.319 -40.171 -21.344 1.00 30.98 95 TYR A N 1
ATOM 792 C CA . TYR A 1 95 ? -5.709 -41.191 -20.478 1.00 30.98 95 TYR A CA 1
ATOM 793 C C . TYR A 1 95 ? -6.805 -41.976 -19.732 1.00 30.98 95 TYR A C 1
ATOM 795 O O . TYR A 1 95 ? -7.918 -41.478 -19.582 1.00 30.98 95 TYR A O 1
ATOM 803 N N . ASN A 1 96 ? -6.489 -43.227 -19.366 1.00 37.28 96 ASN A N 1
ATOM 804 C CA . ASN A 1 96 ? -7.397 -44.300 -18.923 1.00 37.28 96 ASN A CA 1
ATOM 805 C C . ASN A 1 96 ? -8.555 -43.853 -18.005 1.00 37.28 96 ASN A C 1
ATOM 807 O O . ASN A 1 96 ? -8.350 -43.344 -16.907 1.00 37.28 96 ASN A O 1
ATOM 811 N N . THR A 1 97 ? -9.781 -44.110 -18.466 1.00 40.31 97 THR A N 1
ATOM 812 C CA . THR A 1 97 ? -11.062 -43.579 -17.968 1.00 40.31 97 THR A CA 1
ATOM 813 C C . THR A 1 97 ? -11.829 -44.571 -17.083 1.00 40.31 97 THR A C 1
ATOM 815 O O . THR A 1 97 ? -12.940 -44.961 -17.427 1.00 40.31 97 THR A O 1
ATOM 818 N N . LYS A 1 98 ? -11.255 -45.038 -15.969 1.00 39.88 98 LYS A N 1
ATOM 819 C CA . LYS A 1 98 ? -12.055 -45.765 -14.958 1.00 39.88 98 LYS A CA 1
ATOM 820 C C . LYS A 1 98 ? -11.941 -45.173 -13.553 1.00 39.88 98 LYS A C 1
ATOM 822 O O . LYS A 1 98 ? -12.973 -44.901 -12.961 1.00 39.88 98 LYS A O 1
ATOM 827 N N . ASP A 1 99 ? -10.744 -44.803 -13.100 1.00 37.47 99 ASP A N 1
ATOM 828 C CA . ASP A 1 99 ? -10.570 -44.221 -11.751 1.00 37.47 99 ASP A CA 1
ATOM 829 C C . ASP A 1 99 ? -10.921 -42.716 -11.663 1.00 37.47 99 ASP A C 1
ATOM 831 O O . ASP A 1 99 ? -11.155 -42.164 -10.587 1.00 37.47 99 ASP A O 1
ATOM 835 N N . ILE A 1 100 ? -10.984 -42.024 -12.808 1.00 39.81 100 ILE A N 1
ATOM 836 C CA . ILE A 1 100 ? -11.275 -40.579 -12.882 1.00 39.81 100 ILE A CA 1
ATOM 837 C C . ILE A 1 100 ? -12.783 -40.297 -12.805 1.00 39.81 100 ILE A C 1
ATOM 839 O O . ILE A 1 100 ? -13.172 -39.242 -12.306 1.00 39.81 100 ILE A O 1
ATOM 843 N N . ASP A 1 101 ? -13.630 -41.210 -13.282 1.00 39.91 101 ASP A N 1
ATOM 844 C CA . ASP A 1 101 ? -15.076 -40.972 -13.359 1.00 39.91 101 ASP A CA 1
ATOM 845 C C . ASP A 1 101 ? -15.760 -41.130 -11.987 1.00 39.91 101 ASP A C 1
ATOM 847 O O . ASP A 1 101 ? -16.631 -40.327 -11.656 1.00 39.91 101 ASP A O 1
ATOM 851 N N . GLU A 1 102 ? -15.289 -42.045 -11.127 1.00 36.75 102 GLU A N 1
ATOM 852 C CA . GLU A 1 102 ? -15.735 -42.131 -9.721 1.00 36.75 102 GLU A CA 1
ATOM 853 C C . GLU A 1 102 ? -15.267 -40.922 -8.894 1.00 36.75 102 GLU A C 1
ATOM 855 O O . GLU A 1 102 ? -16.042 -40.336 -8.137 1.00 36.75 102 GLU A O 1
ATOM 860 N N . SER A 1 103 ? -14.024 -40.476 -9.104 1.00 35.75 103 SER A N 1
ATOM 861 C CA . SER A 1 103 ? -13.463 -39.300 -8.423 1.00 35.75 103 SER A CA 1
ATOM 862 C C . SER A 1 103 ? -14.158 -37.992 -8.836 1.00 35.75 103 SER A C 1
ATOM 864 O O . SER A 1 103 ? -14.368 -37.109 -8.006 1.00 35.75 103 SER A O 1
ATOM 866 N N . LYS A 1 104 ? -14.547 -37.858 -10.113 1.00 36.97 104 LYS A N 1
ATOM 867 C CA . LYS A 1 104 ? -15.335 -36.716 -10.610 1.00 36.97 104 LYS A CA 1
ATOM 868 C C . LYS A 1 104 ? -16.752 -36.702 -10.051 1.00 36.97 104 LYS A C 1
ATOM 870 O O . LYS A 1 104 ? -17.195 -35.642 -9.628 1.00 36.97 104 LYS A O 1
ATOM 875 N N . SER A 1 105 ? -17.418 -37.855 -10.009 1.00 43.31 105 SER A N 1
ATOM 876 C CA . SER A 1 105 ? -18.770 -37.988 -9.454 1.00 43.31 105 SER A CA 1
ATOM 877 C C . SER A 1 105 ? -18.815 -37.612 -7.970 1.00 43.31 105 SER A C 1
ATOM 879 O O . SER A 1 105 ? -19.698 -36.861 -7.572 1.00 43.31 105 SER A O 1
ATOM 881 N N . MET A 1 106 ? -17.829 -38.032 -7.165 1.00 35.22 106 MET A N 1
ATOM 882 C CA . MET A 1 106 ? -17.755 -37.634 -5.752 1.00 35.22 106 MET A CA 1
ATOM 883 C C . MET A 1 106 ? -17.519 -36.131 -5.556 1.00 35.22 106 MET A C 1
ATOM 885 O O . MET A 1 106 ? -18.099 -35.539 -4.649 1.00 35.22 106 MET A O 1
ATOM 889 N N . ILE A 1 107 ? -16.671 -35.501 -6.377 1.00 37.56 107 ILE A N 1
ATOM 890 C CA . ILE A 1 107 ? -16.400 -34.055 -6.292 1.00 37.56 107 ILE A CA 1
ATOM 891 C C . ILE A 1 107 ? -17.619 -33.245 -6.753 1.00 37.56 107 ILE A C 1
ATOM 893 O O . ILE A 1 107 ? -17.939 -32.229 -6.138 1.00 37.56 107 ILE A O 1
ATOM 897 N N . GLU A 1 108 ? -18.315 -33.691 -7.800 1.00 41.12 108 GLU A N 1
ATOM 898 C CA . GLU A 1 108 ? -19.549 -33.061 -8.283 1.00 41.12 108 GLU A CA 1
ATOM 899 C C . GLU A 1 108 ? -20.679 -33.157 -7.246 1.00 41.12 108 GLU A C 1
ATOM 901 O O . GLU A 1 108 ? -21.319 -32.141 -6.972 1.00 41.12 108 GLU A O 1
ATOM 906 N N . ASP A 1 109 ? -20.850 -34.305 -6.581 1.00 37.69 109 ASP A N 1
ATOM 907 C CA . ASP A 1 109 ? -21.832 -34.473 -5.499 1.00 37.69 109 ASP A CA 1
ATOM 908 C C . ASP A 1 109 ? -21.464 -33.686 -4.229 1.00 37.69 109 ASP A C 1
ATOM 910 O O . ASP A 1 109 ? -22.342 -33.123 -3.570 1.00 37.69 109 ASP A O 1
ATOM 914 N N . LEU A 1 110 ? -20.175 -33.588 -3.883 1.00 36.88 110 LEU A N 1
ATOM 915 C CA . LEU A 1 110 ? -19.708 -32.756 -2.766 1.00 36.88 110 LEU A CA 1
ATOM 916 C C . LEU A 1 110 ? -19.956 -31.267 -3.026 1.00 36.88 110 LEU A C 1
ATOM 918 O O . LEU A 1 110 ? -20.387 -30.564 -2.117 1.00 36.88 110 LEU A O 1
ATOM 922 N N . LEU A 1 111 ? -19.721 -30.788 -4.253 1.00 37.97 111 LEU A N 1
ATOM 923 C CA . LEU A 1 111 ? -19.947 -29.393 -4.645 1.00 37.97 111 LEU A CA 1
ATOM 924 C C . LEU A 1 111 ? -21.438 -29.054 -4.796 1.00 37.97 111 LEU A C 1
ATOM 926 O O . LEU A 1 111 ? -21.837 -27.942 -4.458 1.00 37.97 111 LEU A O 1
ATOM 930 N N . ALA A 1 112 ? -22.261 -29.995 -5.270 1.00 42.06 112 ALA A N 1
ATOM 931 C CA . ALA A 1 112 ? -23.708 -29.814 -5.399 1.00 42.06 112 ALA A CA 1
ATOM 932 C C . ALA A 1 112 ? -24.425 -29.738 -4.039 1.00 42.06 112 ALA A C 1
ATOM 934 O O . ALA A 1 112 ? -25.467 -29.093 -3.934 1.00 42.06 112 ALA A O 1
ATOM 935 N N . ASN A 1 113 ? -23.850 -30.359 -3.003 1.00 37.81 113 ASN A N 1
ATOM 936 C CA . ASN A 1 113 ? -24.407 -30.391 -1.650 1.00 37.81 113 ASN A CA 1
ATOM 937 C C . ASN A 1 113 ? -23.774 -29.371 -0.685 1.00 37.81 113 ASN A C 1
ATOM 939 O O . ASN A 1 113 ? -24.151 -29.337 0.489 1.00 37.81 113 ASN A O 1
ATOM 943 N N . GLN A 1 114 ? -22.838 -28.522 -1.137 1.00 33.94 114 GLN A N 1
ATOM 944 C CA . GLN A 1 114 ? -22.399 -27.392 -0.317 1.00 33.94 114 GLN A CA 1
ATOM 945 C C . GLN A 1 114 ? -23.494 -26.317 -0.289 1.00 33.94 114 GLN A C 1
ATOM 947 O O . GLN A 1 114 ? -23.995 -25.932 -1.349 1.00 33.94 114 GLN A O 1
ATOM 952 N N . PRO A 1 115 ? -23.872 -25.795 0.893 1.00 30.17 115 PRO A N 1
ATOM 953 C CA . PRO A 1 115 ? -24.802 -24.680 0.972 1.00 30.17 115 PRO A CA 1
ATOM 954 C C . PRO A 1 115 ? -24.242 -23.504 0.165 1.00 30.17 115 PRO A C 1
ATOM 956 O O . PRO A 1 115 ? -23.177 -22.973 0.481 1.00 30.17 115 PRO A O 1
ATOM 959 N N . GLN A 1 116 ? -24.955 -23.099 -0.891 1.00 35.41 116 GLN A N 1
ATOM 960 C CA . GLN A 1 116 ? -24.621 -21.899 -1.652 1.00 35.41 116 GLN A CA 1
ATOM 961 C C . GLN A 1 116 ? -24.929 -20.668 -0.799 1.00 35.41 116 GLN A C 1
ATOM 963 O O . GLN A 1 116 ? -26.020 -20.102 -0.847 1.00 35.41 116 GLN A O 1
ATOM 968 N N . ILE A 1 117 ? -23.959 -20.262 0.016 1.00 39.94 117 ILE A N 1
ATOM 969 C CA . ILE A 1 117 ? -23.985 -18.971 0.691 1.00 39.94 117 ILE A CA 1
ATOM 970 C C . ILE A 1 117 ? -23.660 -17.927 -0.379 1.00 39.94 117 ILE A C 1
ATOM 972 O O . ILE A 1 117 ? -22.512 -17.779 -0.794 1.00 39.94 117 ILE A O 1
ATOM 976 N N . TYR A 1 118 ? -24.682 -17.223 -0.862 1.00 39.75 118 TYR A N 1
ATOM 977 C CA . TYR A 1 118 ? -24.484 -16.048 -1.703 1.00 39.75 118 TYR A CA 1
ATOM 978 C C . TYR A 1 118 ? -23.882 -14.932 -0.847 1.00 39.75 118 TYR A C 1
ATOM 980 O O . TYR A 1 118 ? -24.594 -14.246 -0.117 1.00 39.75 118 TYR A O 1
ATOM 988 N N . VAL A 1 119 ? -22.564 -14.762 -0.927 1.00 46.34 119 VAL A N 1
ATOM 989 C CA . VAL A 1 119 ? -21.872 -13.624 -0.319 1.00 46.34 119 VAL A CA 1
ATOM 990 C C . VAL A 1 119 ? -22.005 -12.431 -1.262 1.00 46.34 119 VAL A C 1
ATOM 992 O O . VAL A 1 119 ? -21.502 -12.464 -2.385 1.00 46.34 119 VAL A O 1
ATOM 995 N N . SER A 1 120 ? -22.696 -11.373 -0.834 1.00 54.25 120 SER A N 1
ATOM 996 C CA . SER A 1 120 ? -22.669 -10.095 -1.552 1.00 54.25 120 SER A CA 1
ATOM 997 C C . SER A 1 120 ? -21.509 -9.260 -1.012 1.00 54.25 120 SER A C 1
ATOM 999 O O . SER A 1 120 ? -21.579 -8.783 0.124 1.00 54.25 120 SER A O 1
ATOM 1001 N N . GLU A 1 121 ? -20.456 -9.095 -1.808 1.00 65.25 121 GLU A N 1
ATOM 1002 C CA . GLU A 1 121 ? -19.277 -8.299 -1.453 1.00 65.25 121 GLU A CA 1
ATOM 1003 C C . GLU A 1 121 ? -19.447 -6.852 -1.931 1.00 65.25 121 GLU A C 1
ATOM 1005 O O . GLU A 1 121 ? -19.656 -6.597 -3.118 1.00 65.25 121 GLU A O 1
ATOM 1010 N N . ASN A 1 122 ? -19.353 -5.897 -1.006 1.00 80.31 122 ASN A N 1
ATOM 1011 C CA . ASN A 1 122 ? -19.414 -4.474 -1.310 1.00 80.31 122 ASN A CA 1
ATOM 1012 C C . ASN A 1 122 ? -18.131 -3.776 -0.851 1.00 80.31 122 ASN A C 1
ATOM 1014 O O . ASN A 1 122 ? -17.840 -3.712 0.343 1.00 80.31 122 ASN A O 1
ATOM 1018 N N . LYS A 1 123 ? -17.374 -3.234 -1.806 1.00 85.69 123 LYS A N 1
ATOM 1019 C CA . LYS A 1 123 ? -16.142 -2.494 -1.532 1.00 85.69 123 LYS A CA 1
ATOM 1020 C C . LYS A 1 123 ? -16.435 -1.001 -1.373 1.00 85.69 123 LYS A C 1
ATOM 1022 O O . LYS A 1 123 ? -17.117 -0.429 -2.220 1.00 85.69 123 LYS A O 1
ATOM 1027 N N . ILE A 1 124 ? -15.884 -0.378 -0.336 1.00 87.38 124 ILE A N 1
ATOM 1028 C CA . ILE A 1 124 ? -15.918 1.076 -0.135 1.00 87.38 124 ILE A CA 1
ATOM 1029 C C . ILE A 1 124 ? -14.748 1.696 -0.907 1.00 87.38 124 ILE A C 1
ATOM 1031 O O . ILE A 1 124 ? -13.593 1.506 -0.523 1.00 87.38 124 ILE A O 1
ATOM 1035 N N . ASN A 1 125 ? -15.029 2.428 -1.989 1.00 86.25 125 ASN A N 1
ATOM 1036 C CA . ASN A 1 125 ? -13.997 3.103 -2.794 1.00 86.25 125 ASN A CA 1
ATOM 1037 C C . ASN A 1 125 ? -14.169 4.627 -2.831 1.00 86.25 125 ASN A C 1
ATOM 1039 O O . ASN A 1 125 ? -13.451 5.302 -3.562 1.00 86.25 125 ASN A O 1
ATOM 1043 N N . SER A 1 126 ? -15.146 5.165 -2.101 1.00 89.12 126 SER A N 1
ATOM 1044 C CA . SER A 1 126 ? -15.477 6.586 -2.108 1.00 89.12 126 SER A CA 1
ATOM 1045 C C . SER A 1 126 ? -16.181 7.004 -0.818 1.00 89.12 126 SER A C 1
ATOM 1047 O O . SER A 1 126 ? -16.711 6.168 -0.079 1.00 89.12 126 SER A O 1
ATOM 1049 N N . LYS A 1 127 ? -16.267 8.318 -0.582 1.00 91.50 127 LYS A N 1
ATOM 1050 C CA . LYS A 1 127 ? -17.108 8.880 0.485 1.00 91.50 127 LYS A CA 1
ATOM 1051 C C . LYS A 1 127 ? -18.579 8.477 0.326 1.00 91.50 127 LYS A C 1
ATOM 1053 O O . LYS A 1 127 ? -19.218 8.134 1.309 1.00 91.50 127 LYS A O 1
ATOM 1058 N N . SER A 1 128 ? -19.104 8.468 -0.903 1.00 91.88 128 SER A N 1
ATOM 1059 C CA . SER A 1 128 ? -20.508 8.114 -1.153 1.00 91.88 128 SER A CA 1
ATOM 1060 C C . SER A 1 128 ? -20.815 6.662 -0.785 1.00 91.88 128 SER A C 1
ATOM 1062 O O . SER A 1 128 ? -21.889 6.390 -0.247 1.00 91.88 128 SER A O 1
ATOM 1064 N N . ASP A 1 129 ? -19.880 5.743 -1.041 1.00 90.88 129 ASP A N 1
ATOM 1065 C CA . ASP A 1 129 ? -20.006 4.359 -0.586 1.00 90.88 129 ASP A CA 1
ATOM 1066 C C . ASP A 1 129 ? -20.057 4.311 0.943 1.00 90.88 129 ASP A C 1
ATOM 1068 O O . ASP A 1 129 ? -20.958 3.696 1.510 1.00 90.88 129 ASP A O 1
ATOM 1072 N N . LEU A 1 130 ? -19.129 5.003 1.613 1.00 91.44 130 LEU A N 1
ATOM 1073 C CA . LEU A 1 130 ? -19.051 5.047 3.072 1.00 91.44 130 LEU A CA 1
ATOM 1074 C C . LEU A 1 130 ? -20.343 5.597 3.697 1.00 91.44 130 LEU A C 1
ATOM 1076 O O . LEU A 1 130 ? -20.917 4.947 4.569 1.00 91.44 130 LEU A O 1
ATOM 1080 N N . ASP A 1 131 ? -20.837 6.734 3.192 1.00 93.00 131 ASP A N 1
ATOM 1081 C CA . ASP A 1 131 ? -22.095 7.368 3.612 1.00 93.00 131 ASP A CA 1
ATOM 1082 C C . ASP A 1 131 ? -23.268 6.378 3.490 1.00 93.00 131 ASP A C 1
ATOM 1084 O O . ASP A 1 131 ? -24.058 6.204 4.420 1.00 93.00 131 ASP A O 1
ATOM 1088 N N . LYS A 1 132 ? -23.344 5.659 2.363 1.00 91.19 132 LYS A N 1
ATOM 1089 C CA . LYS A 1 132 ? -24.382 4.655 2.101 1.00 91.19 132 LYS A CA 1
ATOM 1090 C C . LYS A 1 132 ? -24.299 3.452 3.042 1.00 91.19 132 LYS A C 1
ATOM 1092 O O . LYS A 1 132 ? -25.342 2.919 3.422 1.00 91.19 132 LYS A O 1
ATOM 1097 N N . PHE A 1 133 ? -23.096 2.974 3.362 1.00 89.06 133 PHE A N 1
ATOM 1098 C CA . PHE A 1 133 ? -22.925 1.776 4.188 1.00 89.06 133 PHE A CA 1
ATOM 1099 C C . PHE A 1 133 ? -23.105 2.050 5.675 1.00 89.06 133 PHE A C 1
ATOM 1101 O O . PHE A 1 133 ? -23.730 1.239 6.357 1.00 89.06 133 PHE A O 1
ATOM 1108 N N . LEU A 1 134 ? -22.577 3.170 6.166 1.00 91.25 134 LEU A N 1
ATOM 1109 C CA . LEU A 1 134 ? -22.670 3.533 7.576 1.00 91.25 134 LEU A CA 1
ATOM 1110 C C . LEU A 1 134 ? -24.022 4.164 7.925 1.00 91.25 134 LEU A C 1
ATOM 1112 O O . LEU A 1 134 ? -24.509 3.986 9.038 1.00 91.25 134 LEU A O 1
ATOM 1116 N N . GLY A 1 135 ? -24.658 4.858 6.975 1.00 93.62 135 GLY A N 1
ATOM 1117 C CA . GLY A 1 135 ? -25.946 5.520 7.188 1.00 93.62 135 GLY A CA 1
ATOM 1118 C C . GLY A 1 135 ? -25.854 6.832 7.975 1.00 93.62 135 GLY A C 1
ATOM 1119 O O . GLY A 1 135 ? -26.883 7.374 8.371 1.00 93.62 135 GLY A O 1
ATOM 1120 N N . TYR A 1 136 ? -24.642 7.345 8.198 1.00 95.31 136 TYR A N 1
ATOM 1121 C CA . TYR A 1 136 ? -24.365 8.638 8.821 1.00 95.31 136 TYR A CA 1
ATOM 1122 C C . TYR A 1 136 ? -23.092 9.250 8.222 1.00 95.31 136 TYR A C 1
ATOM 1124 O O . TYR A 1 136 ? -22.226 8.535 7.716 1.00 95.31 136 TYR A O 1
ATOM 1132 N N . GLU A 1 137 ? -22.970 10.577 8.277 1.00 93.94 137 GLU A N 1
ATOM 1133 C CA . GLU A 1 137 ? -21.943 11.322 7.530 1.00 93.94 137 GLU A CA 1
ATOM 1134 C C . GLU A 1 137 ? -20.752 11.796 8.371 1.00 93.94 137 GLU A C 1
ATOM 1136 O O . GLU A 1 137 ? -19.695 12.086 7.818 1.00 93.94 137 GLU A O 1
ATOM 1141 N N . THR A 1 138 ? -20.893 11.861 9.695 1.00 93.81 138 THR A N 1
ATOM 1142 C CA . THR A 1 138 ? -19.869 12.410 10.597 1.00 93.81 138 THR A CA 1
ATOM 1143 C C . THR A 1 138 ? -19.829 11.661 11.924 1.00 93.81 138 THR A C 1
ATOM 1145 O O . THR A 1 138 ? -20.845 11.123 12.350 1.00 93.81 138 THR A O 1
ATOM 1148 N N . VAL A 1 139 ? -18.678 11.695 12.596 1.00 96.50 139 VAL A N 1
ATOM 1149 C CA . VAL A 1 139 ? -18.506 11.298 14.004 1.00 96.50 139 VAL A CA 1
ATOM 1150 C C . VAL A 1 139 ? -17.916 12.488 14.742 1.00 96.50 139 VAL A C 1
ATOM 1152 O O . VAL A 1 139 ? -16.964 13.103 14.257 1.00 96.50 139 VAL A O 1
ATOM 1155 N N . SER A 1 140 ? -18.497 12.832 15.886 1.00 96.94 140 SER A N 1
ATOM 1156 C CA . SER A 1 140 ? -17.975 13.883 16.755 1.00 96.94 140 SER A CA 1
ATOM 1157 C C . SER A 1 140 ? -16.766 13.406 17.559 1.00 96.94 140 SER A C 1
ATOM 1159 O O . SER A 1 140 ? -16.567 12.213 17.795 1.00 96.94 140 SER A O 1
ATOM 1161 N N . ASP A 1 141 ? -15.973 14.362 18.039 1.00 95.88 141 ASP A N 1
ATOM 1162 C CA . ASP A 1 141 ? -14.848 14.074 18.926 1.00 95.88 141 ASP A CA 1
ATOM 1163 C C . ASP A 1 141 ? -15.299 13.335 20.188 1.00 95.88 141 ASP A C 1
ATOM 1165 O O . ASP A 1 141 ? -14.682 12.346 20.574 1.00 95.88 141 ASP A O 1
ATOM 1169 N N . GLU A 1 142 ? -16.404 13.767 20.795 1.00 97.75 142 GLU A N 1
ATOM 1170 C CA . GLU A 1 142 ? -16.963 13.130 21.987 1.00 97.75 142 GLU A CA 1
ATOM 1171 C C . GLU A 1 142 ? -17.324 11.659 21.737 1.00 97.75 142 GLU A C 1
ATOM 1173 O O . GLU A 1 142 ? -16.933 10.792 22.517 1.00 97.75 142 GLU A O 1
ATOM 1178 N N . GLU A 1 143 ? -18.008 11.349 20.631 1.00 98.06 143 GLU A N 1
ATOM 1179 C CA . GLU A 1 143 ? -18.331 9.965 20.259 1.00 98.06 143 GLU A CA 1
ATOM 1180 C C . GLU A 1 143 ? -17.072 9.117 20.060 1.00 98.06 143 GLU A C 1
ATOM 1182 O O . GLU A 1 143 ? -17.020 7.971 20.516 1.00 98.06 143 GLU A O 1
ATOM 1187 N N . LEU A 1 144 ? -16.051 9.681 19.412 1.00 97.94 144 LEU A N 1
ATOM 1188 C CA . LEU A 1 144 ? -14.789 9.000 19.153 1.00 97.94 144 LEU A CA 1
ATOM 1189 C C . LEU A 1 144 ? -14.029 8.674 20.447 1.00 97.94 144 LEU A C 1
ATOM 1191 O O . LEU A 1 144 ? -13.654 7.518 20.658 1.00 97.94 144 LEU A O 1
ATOM 1195 N N . TYR A 1 145 ? -13.816 9.664 21.318 1.00 97.94 145 TYR A N 1
ATOM 1196 C CA . TYR A 1 145 ? -13.109 9.460 22.588 1.00 97.94 145 TYR A CA 1
ATOM 1197 C C . TYR A 1 145 ? -13.889 8.512 23.512 1.00 97.94 145 TYR A C 1
ATOM 1199 O O . TYR A 1 145 ? -13.305 7.577 24.062 1.00 97.94 145 TYR A O 1
ATOM 1207 N N . ASN A 1 146 ? -15.220 8.639 23.573 1.00 98.31 146 ASN A N 1
ATOM 1208 C CA . ASN A 1 146 ? -16.063 7.715 24.334 1.00 98.31 146 ASN A CA 1
ATOM 1209 C C . ASN A 1 146 ? -15.979 6.272 23.811 1.00 98.31 146 ASN A C 1
ATOM 1211 O O . ASN A 1 146 ? -16.014 5.333 24.608 1.00 98.31 146 ASN A O 1
ATOM 1215 N N . ALA A 1 147 ? -15.872 6.056 22.496 1.00 98.31 147 ALA A N 1
ATOM 1216 C CA . ALA A 1 147 ? -15.714 4.711 21.940 1.00 98.31 147 ALA A CA 1
ATOM 1217 C C . ALA A 1 147 ? -14.379 4.066 22.359 1.00 98.31 147 ALA A C 1
ATOM 1219 O O . ALA A 1 147 ? -14.347 2.873 22.664 1.00 98.31 147 ALA A O 1
ATOM 1220 N N . ILE A 1 148 ? -13.302 4.855 22.442 1.00 98.19 148 ILE A N 1
ATOM 1221 C CA . ILE A 1 148 ? -11.988 4.392 22.918 1.00 98.19 148 ILE A CA 1
ATOM 1222 C C . ILE A 1 148 ? -12.048 4.058 24.410 1.00 98.19 148 ILE A C 1
ATOM 1224 O O . ILE A 1 148 ? -11.645 2.967 24.824 1.00 98.19 148 ILE A O 1
ATOM 1228 N N . ASP A 1 149 ? -12.590 4.963 25.225 1.00 98.06 149 ASP A N 1
ATOM 1229 C CA . ASP A 1 149 ? -12.675 4.774 26.673 1.00 98.06 149 ASP A CA 1
ATOM 1230 C C . ASP A 1 149 ? -13.544 3.569 27.047 1.00 98.06 149 ASP A C 1
ATOM 1232 O O . ASP A 1 149 ? -13.164 2.798 27.934 1.00 98.06 149 ASP A O 1
ATOM 1236 N N . ASN A 1 150 ? -14.639 3.334 26.320 1.00 98.19 150 ASN A N 1
ATOM 1237 C CA . ASN A 1 150 ? -15.555 2.225 26.584 1.00 98.19 150 ASN A CA 1
ATOM 1238 C C . ASN A 1 150 ? -15.101 0.873 26.014 1.00 98.19 150 ASN A C 1
ATOM 1240 O O . ASN A 1 150 ? -15.644 -0.158 26.420 1.00 98.19 150 ASN A O 1
ATOM 1244 N N . ASN A 1 151 ? -14.105 0.827 25.122 1.00 98.00 151 ASN A N 1
ATOM 1245 C CA . ASN A 1 151 ? -13.560 -0.449 24.667 1.00 98.00 151 ASN A CA 1
ATOM 1246 C C . ASN A 1 151 ? -12.714 -1.092 25.783 1.00 98.00 151 ASN A C 1
ATOM 1248 O O . ASN A 1 151 ? -11.633 -0.615 26.135 1.00 98.00 151 ASN A O 1
ATOM 1252 N N . ASN A 1 152 ? -13.212 -2.188 26.357 1.00 96.81 152 ASN A N 1
ATOM 1253 C CA . ASN A 1 152 ? -12.568 -2.917 27.453 1.00 96.81 152 ASN A CA 1
ATOM 1254 C C . ASN A 1 152 ? -11.492 -3.923 27.000 1.00 96.81 152 ASN A C 1
ATOM 1256 O O . ASN A 1 152 ? -10.809 -4.489 27.851 1.00 96.81 152 ASN A O 1
ATOM 1260 N N . GLN A 1 153 ? -11.334 -4.139 25.692 1.00 96.25 153 GLN A N 1
ATOM 1261 C CA . GLN A 1 153 ? -10.327 -5.029 25.102 1.00 96.25 153 GLN A CA 1
ATOM 1262 C C . GLN A 1 153 ? -8.977 -4.326 24.913 1.00 96.25 153 GLN A C 1
ATOM 1264 O O . GLN A 1 153 ? -7.956 -4.973 24.698 1.00 96.25 153 GLN A O 1
ATOM 1269 N N . ILE A 1 154 ? -8.954 -2.995 25.022 1.00 96.38 154 ILE A N 1
ATOM 1270 C CA . ILE A 1 154 ? -7.747 -2.184 24.886 1.00 96.38 154 ILE A CA 1
ATOM 1271 C C . ILE A 1 154 ? -7.259 -1.782 26.277 1.00 96.38 154 ILE A C 1
ATOM 1273 O O . ILE A 1 154 ? -8.001 -1.203 27.077 1.00 96.38 154 ILE A O 1
ATOM 1277 N N . SER A 1 155 ? -5.990 -2.064 26.569 1.00 94.88 155 SER A N 1
ATOM 1278 C CA . SER A 1 155 ? -5.349 -1.644 27.816 1.00 94.88 155 SER A CA 1
ATOM 1279 C C . SER A 1 155 ? -5.275 -0.116 27.924 1.00 94.88 155 SER A C 1
ATOM 1281 O O . SER A 1 155 ? -5.252 0.596 26.921 1.00 94.88 155 SER A O 1
ATOM 1283 N N . LYS A 1 156 ? -5.187 0.408 29.152 1.00 96.12 156 LYS A N 1
ATOM 1284 C CA . LYS A 1 156 ? -5.044 1.855 29.382 1.00 96.12 156 LYS A CA 1
ATOM 1285 C C . LYS A 1 156 ? -3.847 2.449 28.624 1.00 96.12 156 LYS A C 1
ATOM 1287 O O . LYS A 1 156 ? -3.989 3.484 27.987 1.00 96.12 156 LYS A O 1
ATOM 1292 N N . GLU A 1 157 ? -2.705 1.767 28.653 1.00 93.75 157 GLU A N 1
ATOM 1293 C CA . GLU A 1 157 ? -1.489 2.191 27.950 1.00 93.75 157 GLU A CA 1
ATOM 1294 C C . GLU A 1 157 ? -1.706 2.284 26.430 1.00 93.75 157 GLU A C 1
ATOM 1296 O O . GLU A 1 157 ? -1.340 3.274 25.800 1.00 93.75 157 GLU A O 1
ATOM 1301 N N . ASN A 1 158 ? -2.371 1.295 25.829 1.00 95.06 158 ASN A N 1
ATOM 1302 C CA . ASN A 1 158 ? -2.633 1.317 24.391 1.00 95.06 158 ASN A CA 1
ATOM 1303 C C . ASN A 1 158 ? -3.670 2.386 24.006 1.00 95.06 158 ASN A C 1
ATOM 1305 O O . ASN A 1 158 ? -3.564 2.966 22.925 1.00 95.06 158 ASN A O 1
ATOM 1309 N N . LYS A 1 159 ? -4.622 2.723 24.892 1.00 97.25 159 LYS A N 1
ATOM 1310 C CA . LYS A 1 159 ? -5.524 3.874 24.688 1.00 97.25 159 LYS A CA 1
ATOM 1311 C C . LYS A 1 159 ? -4.756 5.194 24.632 1.00 97.25 159 LYS A C 1
ATOM 1313 O O . LYS A 1 159 ? -5.030 6.013 23.761 1.00 97.25 159 LYS A O 1
ATOM 1318 N N . GLU A 1 160 ? -3.761 5.381 25.500 1.00 96.62 160 GLU A N 1
ATOM 1319 C CA . GLU A 1 160 ? -2.904 6.575 25.484 1.00 96.62 160 GLU A CA 1
ATOM 1320 C C . GLU A 1 160 ? -2.162 6.717 24.141 1.00 96.62 160 GLU A C 1
ATOM 1322 O O . GLU A 1 160 ? -2.151 7.801 23.554 1.00 96.62 160 GLU A O 1
ATOM 1327 N N . LYS A 1 161 ? -1.641 5.612 23.588 1.00 95.88 161 LYS A N 1
ATOM 1328 C CA . LYS A 1 161 ? -1.009 5.582 22.254 1.00 95.88 161 LYS A CA 1
ATOM 1329 C C . LYS A 1 161 ? -2.004 5.915 21.135 1.00 95.88 161 LYS A C 1
ATOM 1331 O O . LYS A 1 161 ? -1.700 6.722 20.257 1.00 95.88 161 LYS A O 1
ATOM 1336 N N . ILE A 1 162 ? -3.220 5.375 21.194 1.00 98.06 162 ILE A N 1
ATOM 1337 C CA . ILE A 1 162 ? -4.297 5.699 20.243 1.00 98.06 162 ILE A CA 1
ATOM 1338 C C . ILE A 1 162 ? -4.642 7.197 20.271 1.00 98.06 162 ILE A C 1
ATOM 1340 O O . ILE A 1 162 ? -4.799 7.813 19.213 1.00 98.06 162 ILE A O 1
ATOM 1344 N N . TYR A 1 163 ? -4.704 7.817 21.453 1.00 98.31 163 TYR A N 1
ATOM 1345 C CA . TYR A 1 163 ? -4.944 9.258 21.568 1.00 98.31 163 TYR A CA 1
ATOM 1346 C C . TYR A 1 163 ? -3.843 10.093 20.910 1.00 98.31 163 TYR A C 1
ATOM 1348 O O . TYR A 1 163 ? -4.149 11.089 20.249 1.00 98.31 163 TYR A O 1
ATOM 1356 N N . ILE A 1 164 ? -2.579 9.675 21.030 1.00 97.38 164 ILE A N 1
ATOM 1357 C CA . ILE A 1 164 ? -1.458 10.322 20.336 1.00 97.38 164 ILE A CA 1
ATOM 1358 C C . ILE A 1 164 ? -1.671 10.271 18.819 1.00 97.38 164 ILE A C 1
ATOM 1360 O O . ILE A 1 164 ? -1.559 11.309 18.161 1.00 97.38 164 ILE A O 1
ATOM 1364 N N . VAL A 1 165 ? -2.032 9.101 18.275 1.00 97.56 165 VAL A N 1
ATOM 1365 C CA . VAL A 1 165 ? -2.304 8.941 16.838 1.00 97.56 165 VAL A CA 1
ATOM 1366 C C . VAL A 1 165 ? -3.410 9.890 16.387 1.00 97.56 165 VAL A C 1
ATOM 1368 O O . VAL A 1 165 ? -3.180 10.697 15.490 1.00 97.56 165 VAL A O 1
ATOM 1371 N N . ILE A 1 166 ? -4.578 9.868 17.035 1.00 97.56 166 ILE A N 1
ATOM 1372 C CA . ILE A 1 166 ? -5.721 10.716 16.648 1.00 97.56 166 ILE A CA 1
ATOM 1373 C C . ILE A 1 166 ? -5.340 12.196 16.645 1.00 97.56 166 ILE A C 1
ATOM 1375 O O . ILE A 1 166 ? -5.620 12.906 15.677 1.00 97.56 166 ILE A O 1
ATOM 1379 N N . ASN A 1 167 ? -4.673 12.661 17.703 1.00 96.88 167 ASN A N 1
ATOM 1380 C CA . ASN A 1 167 ? -4.286 14.064 17.821 1.00 96.88 167 ASN A CA 1
ATOM 1381 C C . ASN A 1 167 ? -3.311 14.471 16.707 1.00 96.88 167 ASN A C 1
ATOM 1383 O O . ASN A 1 167 ? -3.446 15.556 16.139 1.00 96.88 167 ASN A O 1
ATOM 1387 N N . LYS A 1 168 ? -2.372 13.590 16.338 1.00 97.19 168 LYS A N 1
ATOM 1388 C CA . LYS A 1 168 ? -1.442 13.836 15.228 1.00 97.19 168 LYS A CA 1
ATOM 1389 C C . LYS A 1 168 ? -2.119 13.821 13.865 1.00 97.19 168 LYS A C 1
ATOM 1391 O O . LYS A 1 168 ? -1.810 14.677 13.036 1.00 97.19 168 LYS A O 1
ATOM 1396 N N . ILE A 1 169 ? -3.076 12.926 13.641 1.00 96.94 169 ILE A N 1
ATOM 1397 C CA . ILE A 1 169 ? -3.859 12.921 12.402 1.00 96.94 169 ILE A CA 1
ATOM 1398 C C . ILE A 1 169 ? -4.681 14.207 12.273 1.00 96.94 169 ILE A C 1
ATOM 1400 O O . ILE A 1 169 ? -4.635 14.833 11.217 1.00 96.94 169 ILE A O 1
ATOM 1404 N N . LYS A 1 170 ? -5.341 14.667 13.344 1.00 95.50 170 LYS A N 1
ATOM 1405 C CA . LYS A 1 170 ? -6.080 15.944 13.350 1.00 95.50 170 LYS A CA 1
ATOM 1406 C C . LYS A 1 170 ? -5.180 17.153 13.079 1.00 95.50 170 LYS A C 1
ATOM 1408 O O . LYS A 1 170 ? -5.581 18.055 12.351 1.00 95.50 170 LYS A O 1
ATOM 1413 N N . GLU A 1 171 ? -3.958 17.162 13.620 1.00 95.50 171 GLU A N 1
ATOM 1414 C CA . GLU A 1 171 ?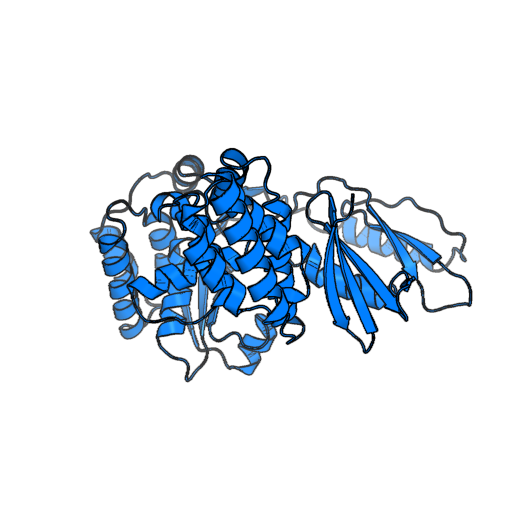 -2.962 18.214 13.358 1.00 95.50 171 GLU A CA 1
ATOM 1415 C C . GLU A 1 171 ? -2.582 18.276 11.866 1.00 95.50 171 GLU A C 1
ATOM 1417 O O . GLU A 1 171 ? -2.475 19.360 11.294 1.00 95.50 171 GLU A O 1
ATOM 1422 N N . LYS A 1 172 ? -2.381 17.116 11.223 1.00 94.75 172 LYS A N 1
ATOM 1423 C CA . LYS A 1 172 ? -1.937 17.025 9.819 1.00 94.75 172 LYS A CA 1
ATOM 1424 C C . LYS A 1 172 ? -3.071 17.102 8.800 1.00 94.75 172 LYS A C 1
ATOM 1426 O O . LYS A 1 172 ? -2.848 17.537 7.673 1.00 94.75 172 LYS A O 1
ATOM 1431 N N . SER A 1 173 ? -4.272 16.679 9.176 1.00 94.25 173 SER A N 1
ATOM 1432 C CA . SER A 1 173 ? -5.464 16.680 8.334 1.00 94.25 173 SER A CA 1
ATOM 1433 C C . SER A 1 173 ? -6.695 17.018 9.187 1.00 94.25 173 SER A C 1
ATOM 1435 O O . SER A 1 173 ? -7.385 16.122 9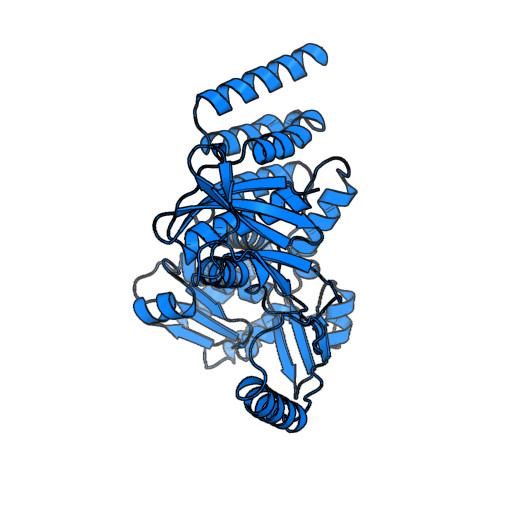.671 1.00 94.25 173 SER A O 1
ATOM 1437 N N . PRO A 1 174 ? -7.005 18.317 9.369 1.00 91.38 174 PRO A N 1
ATOM 1438 C CA . PRO A 1 174 ? -8.127 18.756 10.207 1.00 91.38 174 PRO A CA 1
ATOM 1439 C C . PRO A 1 174 ? -9.499 18.232 9.761 1.00 91.38 174 PRO A C 1
ATOM 1441 O O . PRO A 1 174 ? -10.403 18.105 10.577 1.00 91.38 174 PRO A O 1
ATOM 1444 N N . ASN A 1 175 ? -9.643 17.904 8.473 1.00 89.62 175 ASN A N 1
ATOM 1445 C CA . ASN A 1 175 ? -10.872 17.375 7.876 1.00 89.62 175 ASN A CA 1
ATOM 1446 C C . ASN A 1 175 ? -10.812 15.850 7.671 1.00 89.62 175 ASN A C 1
ATOM 1448 O O . ASN A 1 175 ? -11.465 15.322 6.769 1.00 89.62 175 ASN A O 1
ATOM 1452 N N . PHE A 1 176 ? -9.968 15.144 8.429 1.00 95.00 176 PHE A N 1
ATOM 1453 C CA . PHE A 1 176 ? -9.885 13.690 8.353 1.00 95.00 176 PHE A CA 1
ATOM 1454 C C . PHE A 1 176 ? -11.200 13.044 8.799 1.00 95.00 176 PHE A C 1
ATOM 1456 O O . PHE A 1 176 ? -11.759 13.389 9.838 1.00 95.00 176 PHE A O 1
ATOM 1463 N N . ASP A 1 177 ? -11.681 12.078 8.021 1.00 95.62 177 ASP A N 1
ATOM 1464 C CA . ASP A 1 177 ? -12.894 11.333 8.330 1.00 95.62 177 ASP A CA 1
ATOM 1465 C C . ASP A 1 177 ? -12.574 10.141 9.245 1.00 95.62 177 ASP A C 1
ATOM 1467 O O . ASP A 1 177 ? -12.030 9.127 8.807 1.00 95.62 177 ASP A O 1
ATOM 1471 N N . PHE A 1 178 ? -12.906 10.266 10.531 1.00 97.44 178 PHE A N 1
ATOM 1472 C CA . PHE A 1 178 ? -12.653 9.231 11.538 1.00 97.44 178 PHE A CA 1
ATOM 1473 C C . PHE A 1 178 ? -13.720 8.131 11.587 1.00 97.44 178 PHE A C 1
ATOM 1475 O O . PHE A 1 178 ? -13.664 7.289 12.480 1.00 97.44 178 PHE A O 1
ATOM 1482 N N . ARG A 1 179 ? -14.694 8.088 10.668 1.00 97.06 179 ARG A N 1
ATOM 1483 C CA . ARG A 1 179 ? -15.804 7.127 10.762 1.00 97.06 179 ARG A CA 1
ATOM 1484 C C . ARG A 1 179 ? -15.359 5.669 10.696 1.00 97.06 179 ARG A C 1
ATOM 1486 O O . ARG A 1 179 ? -15.873 4.862 11.461 1.00 97.06 179 ARG A O 1
ATOM 1493 N N . ILE A 1 180 ? -14.391 5.337 9.840 1.00 96.00 180 ILE A N 1
ATOM 1494 C CA . ILE A 1 180 ? -13.823 3.977 9.768 1.00 96.00 180 ILE A CA 1
ATOM 1495 C C . ILE A 1 180 ? -13.158 3.616 11.093 1.00 96.00 180 ILE A C 1
ATOM 1497 O O . ILE A 1 180 ? -13.481 2.594 11.697 1.00 96.00 180 ILE A O 1
ATOM 1501 N N . PHE A 1 181 ? -12.292 4.504 11.582 1.00 97.88 181 PHE A N 1
ATOM 1502 C CA . PHE A 1 181 ? -11.613 4.310 12.854 1.00 97.88 181 PHE A CA 1
ATOM 1503 C C . PHE A 1 181 ? -12.608 4.144 14.010 1.00 97.88 181 PHE A C 1
ATOM 1505 O O . PHE A 1 181 ? -12.473 3.226 14.810 1.00 97.88 181 PHE A O 1
ATOM 1512 N N . TYR A 1 182 ? -13.641 4.986 14.069 1.00 98.38 182 TYR A N 1
ATOM 1513 C CA . TYR A 1 182 ? -14.720 4.902 15.050 1.00 98.38 182 TYR A CA 1
ATOM 1514 C C . TYR A 1 182 ? -15.462 3.561 14.989 1.00 98.38 182 TYR A C 1
ATOM 1516 O O . TYR A 1 182 ? -15.764 2.970 16.025 1.00 98.38 182 TYR A O 1
ATOM 1524 N N . GLU A 1 183 ? -15.743 3.041 13.794 1.00 97.12 183 GLU A N 1
ATOM 1525 C CA . GLU A 1 183 ? -16.379 1.732 13.663 1.00 97.12 183 GLU A CA 1
ATOM 1526 C C . GLU A 1 183 ? -15.489 0.603 14.190 1.00 97.12 183 GLU A C 1
ATOM 1528 O O . GLU A 1 183 ? -15.958 -0.245 14.957 1.00 97.12 183 GLU A O 1
ATOM 1533 N N . ASN A 1 184 ? -14.201 0.636 13.853 1.00 97.62 184 ASN A N 1
ATOM 1534 C CA . ASN A 1 184 ? -13.237 -0.363 14.300 1.00 97.62 184 ASN A CA 1
ATOM 1535 C C . ASN A 1 184 ? -13.004 -0.294 15.815 1.00 97.62 184 ASN A C 1
ATOM 1537 O O . ASN A 1 184 ? -13.028 -1.320 16.498 1.00 97.62 184 ASN A O 1
ATOM 1541 N N . ILE A 1 185 ? -12.832 0.906 16.374 1.00 98.00 185 ILE A N 1
ATOM 1542 C CA . ILE A 1 185 ? -12.388 1.093 17.760 1.00 98.00 185 ILE A CA 1
ATOM 1543 C C . ILE A 1 185 ? -13.382 0.573 18.792 1.00 98.00 185 ILE A C 1
ATOM 1545 O O . ILE A 1 185 ? -12.976 0.232 19.895 1.00 98.00 185 ILE A O 1
ATOM 1549 N N . LYS A 1 186 ? -14.665 0.446 18.437 1.00 97.00 186 LYS A N 1
ATOM 1550 C CA . LYS A 1 186 ? -15.701 -0.119 19.316 1.00 97.00 186 LYS A CA 1
ATOM 1551 C C . LYS A 1 186 ? -15.443 -1.576 19.702 1.00 97.00 186 LYS A C 1
ATOM 1553 O O . LYS A 1 186 ? -15.926 -2.020 20.738 1.00 97.00 186 LYS A O 1
ATOM 1558 N N . SER A 1 187 ? -14.732 -2.325 18.858 1.00 96.25 187 SER A N 1
ATOM 1559 C CA . SER A 1 187 ? -14.468 -3.758 19.058 1.00 96.25 187 SER A CA 1
ATOM 1560 C C . SER A 1 187 ? -13.026 -4.163 18.760 1.00 96.25 187 SER A C 1
ATOM 1562 O O . SER A 1 187 ? -12.738 -5.352 18.680 1.00 96.25 187 SER A O 1
ATOM 1564 N N . LEU A 1 188 ? -12.134 -3.186 18.570 1.00 98.06 188 LEU A N 1
ATOM 1565 C CA . LEU A 1 188 ? -10.728 -3.438 18.295 1.00 98.06 188 LEU A CA 1
ATOM 1566 C C . LEU A 1 188 ? -10.105 -4.178 19.477 1.00 98.06 188 LEU A C 1
ATOM 1568 O O . LEU A 1 188 ? -10.175 -3.701 20.612 1.00 98.06 188 LEU A O 1
ATOM 1572 N N . ASN A 1 189 ? -9.440 -5.287 19.185 1.00 96.88 189 ASN A N 1
ATOM 1573 C CA . ASN A 1 189 ? -8.595 -5.981 20.143 1.00 96.88 189 ASN A CA 1
ATOM 1574 C C . ASN A 1 189 ? -7.114 -5.699 19.849 1.00 96.88 189 ASN A C 1
ATOM 1576 O O . ASN A 1 189 ? -6.713 -5.579 18.692 1.00 96.88 189 ASN A O 1
ATOM 1580 N N . ILE A 1 190 ? -6.289 -5.616 20.891 1.00 94.81 190 ILE A N 1
ATOM 1581 C CA . ILE A 1 190 ? -4.836 -5.465 20.765 1.00 94.81 190 ILE A CA 1
ATOM 1582 C C . ILE A 1 190 ? -4.194 -6.537 21.637 1.00 94.81 190 ILE A C 1
ATOM 1584 O O . ILE A 1 190 ? -4.377 -6.545 22.853 1.00 94.81 190 ILE A O 1
ATOM 1588 N N . THR A 1 191 ? -3.495 -7.488 21.021 1.00 91.38 191 THR A N 1
ATOM 1589 C CA . THR A 1 191 ? -3.016 -8.688 21.716 1.00 91.38 191 THR A CA 1
ATOM 1590 C C . THR A 1 191 ? -1.606 -9.063 21.287 1.00 91.38 191 THR A C 1
ATOM 1592 O O . THR A 1 191 ? -1.243 -8.980 20.114 1.00 91.38 191 THR A O 1
ATOM 1595 N N . LEU A 1 192 ? -0.825 -9.515 22.265 1.00 88.75 192 LEU A N 1
ATOM 1596 C CA . LEU A 1 192 ? 0.510 -10.046 22.045 1.00 88.75 192 LEU A CA 1
ATOM 1597 C C . LEU A 1 192 ? 0.451 -11.447 21.430 1.00 88.75 192 LEU A C 1
ATOM 1599 O O . LEU A 1 192 ? -0.322 -12.297 21.873 1.00 88.75 192 LEU A O 1
ATOM 1603 N N . MET A 1 193 ? 1.294 -11.691 20.432 1.00 86.81 193 MET A N 1
ATOM 1604 C CA . MET A 1 193 ? 1.458 -12.991 19.782 1.00 86.81 193 MET A CA 1
ATOM 1605 C C . MET A 1 193 ? 2.933 -13.409 19.812 1.00 86.81 193 MET A C 1
ATOM 1607 O O . MET A 1 193 ? 3.822 -12.567 19.677 1.00 86.81 193 MET A O 1
ATOM 1611 N N . ASP A 1 194 ? 3.213 -14.703 19.990 1.00 85.44 194 ASP A N 1
ATOM 1612 C CA . ASP A 1 194 ? 4.591 -15.204 19.928 1.00 85.44 194 ASP A CA 1
ATOM 1613 C C . ASP A 1 194 ? 5.207 -14.947 18.543 1.00 85.44 194 ASP A C 1
ATOM 1615 O O . ASP A 1 194 ? 4.527 -15.025 17.515 1.00 85.44 194 ASP A O 1
ATOM 1619 N N . LYS A 1 195 ? 6.517 -14.675 18.501 1.00 81.44 195 LYS A N 1
ATOM 1620 C CA . LYS A 1 195 ? 7.235 -14.363 17.252 1.00 81.44 195 LYS A CA 1
ATOM 1621 C C . LYS A 1 195 ? 7.157 -15.488 16.216 1.00 81.44 195 LYS A C 1
ATOM 1623 O O . LYS A 1 195 ? 7.199 -15.214 15.019 1.00 81.44 195 LYS A O 1
ATOM 1628 N N . ASN A 1 196 ? 7.060 -16.747 16.641 1.00 82.38 196 ASN A N 1
ATOM 1629 C CA . ASN A 1 196 ? 6.939 -17.861 15.702 1.00 82.38 196 ASN A CA 1
ATOM 1630 C C . ASN A 1 196 ? 5.516 -17.979 15.151 1.00 82.38 196 ASN A C 1
ATOM 1632 O O . ASN A 1 196 ? 5.346 -18.314 13.979 1.00 82.38 196 ASN A O 1
ATOM 1636 N N . ASP A 1 197 ? 4.507 -17.683 15.972 1.00 83.56 197 ASP A N 1
ATOM 1637 C CA . ASP A 1 197 ? 3.104 -17.732 15.562 1.00 83.56 197 ASP A CA 1
ATOM 1638 C C . ASP A 1 197 ? 2.776 -16.596 14.590 1.00 83.56 197 ASP A C 1
ATOM 1640 O O . ASP A 1 197 ? 2.205 -16.858 13.530 1.00 83.56 197 ASP A O 1
ATOM 1644 N N . ILE A 1 198 ? 3.239 -15.371 14.873 1.00 80.31 198 ILE A N 1
ATOM 1645 C CA . ILE A 1 198 ? 3.050 -14.237 13.956 1.00 80.31 198 ILE A CA 1
ATOM 1646 C C . ILE A 1 198 ? 3.747 -14.500 12.616 1.00 80.31 198 ILE A C 1
ATOM 1648 O O . ILE A 1 198 ? 3.162 -14.275 11.560 1.00 80.31 198 ILE A O 1
ATOM 1652 N N . ALA A 1 199 ? 4.953 -15.081 12.640 1.00 74.75 199 ALA A N 1
ATOM 1653 C CA . ALA A 1 199 ? 5.684 -15.409 11.423 1.00 74.75 199 ALA A CA 1
ATOM 1654 C C . ALA A 1 199 ? 5.008 -16.516 10.601 1.00 74.75 199 ALA A C 1
ATOM 1656 O O . ALA A 1 199 ? 5.048 -16.504 9.370 1.00 74.75 199 ALA A O 1
ATOM 1657 N N . LYS A 1 200 ? 4.378 -17.481 11.277 1.00 75.88 200 LYS A N 1
ATOM 1658 C CA . LYS A 1 200 ? 3.642 -18.575 10.643 1.00 75.88 200 LYS A CA 1
ATOM 1659 C C . LYS A 1 200 ? 2.323 -18.109 10.024 1.00 75.88 200 LYS A C 1
ATOM 1661 O O . LYS A 1 200 ? 1.936 -18.649 8.990 1.00 75.88 200 LYS A O 1
ATOM 1666 N N . GLU A 1 201 ? 1.628 -17.171 10.662 1.00 76.88 201 GLU A N 1
ATOM 1667 C CA . GLU A 1 201 ? 0.324 -16.685 10.199 1.00 76.88 201 GLU A CA 1
ATOM 1668 C C . GLU A 1 201 ? 0.451 -15.559 9.160 1.00 76.88 201 GLU A C 1
ATOM 1670 O O . GLU A 1 201 ? -0.293 -15.564 8.180 1.00 76.88 201 GLU A O 1
ATOM 1675 N N . TYR A 1 202 ? 1.420 -14.650 9.324 1.00 76.69 202 TYR A N 1
ATOM 1676 C CA . TYR A 1 202 ? 1.521 -13.419 8.524 1.00 76.69 202 TYR A CA 1
ATOM 1677 C C . TYR A 1 202 ? 2.808 -13.290 7.694 1.00 76.69 202 TYR A C 1
ATOM 1679 O O . TYR A 1 202 ? 2.865 -12.443 6.806 1.00 76.69 202 TYR A O 1
ATOM 1687 N N . GLY A 1 203 ? 3.812 -14.142 7.920 1.00 68.50 203 GLY A N 1
ATOM 1688 C CA . GLY A 1 203 ? 5.044 -14.189 7.126 1.00 68.50 203 GLY A CA 1
ATOM 1689 C C . GLY A 1 203 ? 6.314 -13.860 7.911 1.00 68.50 203 GLY A C 1
ATOM 1690 O O . GLY A 1 203 ? 6.291 -13.290 9.001 1.00 68.50 203 GLY A O 1
ATOM 1691 N N . LEU A 1 204 ? 7.464 -14.241 7.353 1.00 67.31 204 LEU A N 1
ATOM 1692 C CA . LEU A 1 204 ? 8.757 -14.052 8.011 1.00 67.31 204 LEU A CA 1
ATOM 1693 C C . LEU A 1 204 ? 9.083 -12.558 8.161 1.00 67.31 204 LEU A C 1
ATOM 1695 O O . LEU A 1 204 ? 8.960 -11.790 7.215 1.00 67.31 204 LEU A O 1
ATOM 1699 N N . GLY A 1 205 ? 9.548 -12.158 9.349 1.00 68.31 205 GLY A N 1
ATOM 1700 C CA . GLY A 1 205 ? 9.976 -10.779 9.620 1.00 68.31 205 GLY A CA 1
ATOM 1701 C C . GLY A 1 205 ? 8.852 -9.802 9.985 1.00 68.31 205 GLY A C 1
ATOM 1702 O O . GLY A 1 205 ? 9.145 -8.640 10.254 1.00 68.31 205 GLY A O 1
ATOM 1703 N N . VAL A 1 206 ? 7.599 -10.261 10.052 1.00 76.44 206 VAL A N 1
ATOM 1704 C CA . VAL A 1 206 ? 6.454 -9.444 10.475 1.00 76.44 206 VAL A CA 1
ATOM 1705 C C . VAL A 1 206 ? 6.513 -9.187 11.986 1.00 76.44 206 VAL A C 1
ATOM 1707 O O . VAL A 1 206 ? 6.477 -10.118 12.789 1.00 76.44 206 VAL A O 1
ATOM 1710 N N . ALA A 1 207 ? 6.624 -7.914 12.373 1.00 78.50 207 ALA A N 1
ATOM 1711 C CA . ALA A 1 207 ? 6.687 -7.479 13.773 1.00 78.50 207 ALA A CA 1
ATOM 1712 C C . ALA A 1 207 ? 5.297 -7.231 14.388 1.00 78.50 207 ALA A C 1
ATOM 1714 O O . ALA A 1 207 ? 5.092 -7.462 15.587 1.00 78.50 207 ALA A O 1
ATOM 1715 N N . GLY A 1 208 ? 4.356 -6.791 13.553 1.00 84.44 208 GLY A N 1
ATOM 1716 C CA . GLY A 1 208 ? 2.962 -6.529 13.875 1.00 84.44 208 GLY A CA 1
ATOM 1717 C C . GLY A 1 208 ? 2.077 -6.715 12.644 1.00 84.44 208 GLY A C 1
ATOM 1718 O O . GLY A 1 208 ? 2.571 -6.750 11.520 1.00 84.44 208 GLY A O 1
ATOM 1719 N N . CYS A 1 209 ? 0.784 -6.923 12.872 1.00 89.25 209 CYS A N 1
ATOM 1720 C CA . CYS A 1 209 ? -0.225 -7.011 11.830 1.00 89.25 209 CYS A CA 1
ATOM 1721 C C . CYS A 1 209 ? -1.598 -6.623 12.384 1.00 89.25 209 CYS A C 1
ATOM 1723 O O . CYS A 1 209 ? -2.080 -7.208 13.361 1.00 89.25 209 CYS A O 1
ATOM 1725 N N . TYR A 1 210 ? -2.260 -5.679 11.724 1.00 92.69 210 TYR A N 1
ATOM 1726 C CA . TYR A 1 210 ? -3.692 -5.475 11.851 1.00 92.69 210 TYR A CA 1
ATOM 1727 C C . TYR A 1 210 ? -4.460 -6.472 10.970 1.00 92.69 210 TYR A C 1
ATOM 1729 O O . TYR A 1 210 ? -4.585 -6.307 9.756 1.00 92.69 210 TYR A O 1
ATOM 1737 N N . ASP A 1 211 ? -5.035 -7.503 11.592 1.00 90.31 211 ASP A N 1
ATOM 1738 C CA . ASP A 1 211 ? -5.980 -8.395 10.923 1.00 90.31 211 ASP A CA 1
ATOM 1739 C C . ASP A 1 211 ? -7.353 -7.713 10.865 1.00 90.31 211 ASP A C 1
ATOM 1741 O O . ASP A 1 211 ? -8.158 -7.789 11.803 1.00 90.31 211 ASP A O 1
ATOM 1745 N N . THR A 1 212 ? -7.636 -7.054 9.738 1.00 89.38 212 THR A N 1
ATOM 1746 C CA . THR A 1 212 ? -8.892 -6.324 9.517 1.00 89.38 212 THR A CA 1
ATOM 1747 C C . THR A 1 212 ? -10.122 -7.219 9.678 1.00 89.38 212 THR A C 1
ATOM 1749 O O . THR A 1 212 ? -11.153 -6.767 10.170 1.00 89.38 212 THR A O 1
ATOM 1752 N N . LYS A 1 213 ? -10.044 -8.507 9.304 1.00 88.56 213 LYS A N 1
ATOM 1753 C CA . LYS A 1 213 ? -11.201 -9.420 9.362 1.00 88.56 213 LYS A CA 1
ATOM 1754 C C . LYS A 1 213 ? -11.562 -9.796 10.790 1.00 88.56 213 LYS A C 1
ATOM 1756 O O . LYS A 1 213 ? -12.741 -9.999 11.083 1.00 88.56 213 LYS A O 1
ATOM 1761 N N . LYS A 1 214 ? -10.553 -9.906 11.655 1.00 90.62 214 LYS A N 1
ATOM 1762 C CA . LYS A 1 214 ? -10.725 -10.142 13.093 1.00 90.62 214 LYS A CA 1
ATOM 1763 C C . LYS A 1 214 ? -10.834 -8.841 13.893 1.00 90.62 214 LYS A C 1
ATOM 1765 O O . LYS A 1 214 ? -11.058 -8.909 15.097 1.00 90.62 214 LYS A O 1
ATOM 1770 N N . ASN A 1 215 ? -10.642 -7.686 13.251 1.00 94.25 215 ASN A N 1
ATOM 1771 C CA . ASN A 1 215 ? -10.486 -6.383 13.892 1.00 94.25 215 ASN A CA 1
ATOM 1772 C C . ASN A 1 215 ? -9.524 -6.452 15.096 1.00 94.25 215 ASN A C 1
ATOM 1774 O O . ASN A 1 215 ? -9.862 -6.077 16.219 1.00 94.25 215 ASN A O 1
ATOM 1778 N N . THR A 1 216 ? -8.344 -7.034 14.873 1.00 94.88 216 THR A N 1
ATOM 1779 C CA . THR A 1 216 ? -7.360 -7.295 15.930 1.00 94.88 216 THR A CA 1
ATOM 1780 C C . THR A 1 216 ? -5.968 -6.885 15.471 1.00 94.88 216 THR A C 1
ATOM 1782 O O . THR A 1 216 ? -5.537 -7.282 14.393 1.00 94.88 216 THR A O 1
ATOM 1785 N N . ILE A 1 217 ? -5.254 -6.127 16.303 1.00 94.19 217 ILE A N 1
ATOM 1786 C CA . ILE A 1 217 ? -3.815 -5.913 16.145 1.00 94.19 217 ILE A CA 1
ATOM 1787 C C . ILE A 1 217 ? -3.083 -7.022 16.894 1.00 94.19 217 ILE A C 1
ATOM 1789 O O . ILE A 1 217 ? -3.201 -7.144 18.118 1.00 94.19 217 ILE A O 1
ATOM 1793 N N . TYR A 1 218 ? -2.303 -7.793 16.147 1.00 89.69 218 TYR A N 1
ATOM 1794 C CA . TYR A 1 218 ? -1.308 -8.707 16.681 1.00 89.69 218 TYR A CA 1
ATOM 1795 C C . TYR A 1 218 ? 0.056 -8.043 16.604 1.00 89.69 218 TYR A C 1
ATOM 1797 O O . TYR A 1 218 ? 0.441 -7.524 15.563 1.00 89.69 218 TYR A O 1
ATOM 1805 N N . TYR A 1 219 ? 0.804 -8.063 17.693 1.00 85.75 219 TYR A N 1
ATOM 1806 C CA . TYR A 1 219 ? 2.191 -7.612 17.709 1.00 85.75 219 TYR A CA 1
ATOM 1807 C C . TYR A 1 219 ? 2.971 -8.496 18.665 1.00 85.75 219 TYR A C 1
ATOM 1809 O O . TYR A 1 219 ? 2.396 -9.106 19.566 1.00 85.75 219 TYR A O 1
ATOM 1817 N N . SER A 1 220 ? 4.266 -8.644 18.433 1.00 79.56 220 SER A N 1
ATOM 1818 C CA . SER A 1 220 ? 5.064 -9.594 19.205 1.00 79.56 220 SER A CA 1
ATOM 1819 C C . SER A 1 220 ?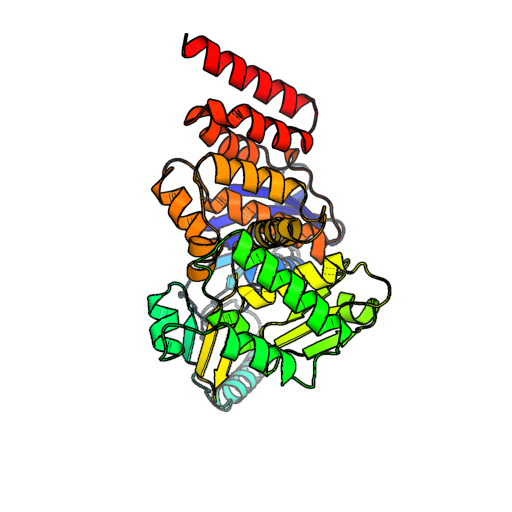 5.845 -8.938 20.339 1.00 79.56 220 SER A C 1
ATOM 1821 O O . SER A 1 220 ? 6.207 -7.761 20.278 1.00 79.56 220 SER A O 1
ATOM 1823 N N . ASP A 1 221 ? 6.103 -9.711 21.397 1.00 67.25 221 ASP A N 1
ATOM 1824 C CA . ASP A 1 221 ? 6.824 -9.227 22.575 1.00 67.25 221 ASP A CA 1
ATOM 1825 C C . ASP A 1 221 ? 8.253 -8.770 22.227 1.00 67.25 221 ASP A C 1
ATOM 1827 O O . ASP A 1 221 ? 9.011 -9.444 21.515 1.00 67.25 221 ASP A O 1
ATOM 1831 N N . GLY A 1 222 ? 8.636 -7.608 22.765 1.00 63.91 222 GLY A N 1
ATOM 1832 C CA . GLY A 1 222 ? 9.966 -7.014 22.596 1.00 63.91 222 GLY A CA 1
ATOM 1833 C C . GLY A 1 222 ? 10.158 -6.171 21.331 1.00 63.91 222 GLY A C 1
ATOM 1834 O O . GLY A 1 222 ? 11.304 -5.902 20.971 1.00 63.91 222 GLY A O 1
ATOM 1835 N N . TYR A 1 223 ? 9.078 -5.776 20.656 1.00 67.19 223 TYR A N 1
ATOM 1836 C CA . TYR A 1 223 ? 9.124 -4.821 19.548 1.00 67.19 223 TYR A CA 1
ATOM 1837 C C . TYR A 1 223 ? 8.790 -3.395 19.997 1.00 67.19 223 TYR A C 1
ATOM 1839 O O . TYR A 1 223 ? 8.040 -3.186 20.945 1.00 67.19 223 TYR A O 1
ATOM 1847 N N . ASP A 1 224 ? 9.392 -2.426 19.305 1.00 77.12 224 ASP A N 1
ATOM 1848 C CA . ASP A 1 224 ? 9.235 -0.989 19.547 1.00 77.12 224 ASP A CA 1
ATOM 1849 C C . ASP A 1 224 ? 7.777 -0.539 19.342 1.00 77.12 224 ASP A C 1
ATOM 1851 O O . ASP A 1 224 ? 7.094 -1.042 18.441 1.00 77.12 224 ASP A O 1
ATOM 1855 N N . ASP A 1 225 ? 7.344 0.451 20.128 1.00 87.69 225 ASP A N 1
ATOM 1856 C CA . ASP A 1 225 ? 6.040 1.121 20.034 1.00 87.69 225 ASP A CA 1
ATOM 1857 C C . ASP A 1 225 ? 5.757 1.624 18.613 1.00 87.69 225 ASP A C 1
ATOM 1859 O O . ASP A 1 225 ? 4.599 1.698 18.204 1.00 87.69 225 ASP A O 1
ATOM 1863 N N . MET A 1 226 ? 6.807 1.918 17.836 1.00 90.81 226 MET A N 1
ATOM 1864 C CA . MET A 1 226 ? 6.722 2.222 16.405 1.00 90.81 226 MET A CA 1
ATOM 1865 C C . MET A 1 226 ? 5.856 1.222 15.630 1.00 90.81 226 MET A C 1
ATOM 1867 O O . MET A 1 226 ? 4.986 1.649 14.873 1.00 90.81 226 MET A O 1
ATOM 1871 N N . ASN A 1 227 ? 6.014 -0.084 15.867 1.00 88.31 227 ASN A N 1
ATOM 1872 C CA . ASN A 1 227 ? 5.238 -1.101 15.151 1.00 88.31 227 ASN A CA 1
ATOM 1873 C C . ASN A 1 227 ? 3.759 -1.037 15.542 1.00 88.31 227 ASN A C 1
ATOM 1875 O O . ASN A 1 227 ? 2.886 -1.139 14.690 1.00 88.31 227 ASN A O 1
ATOM 1879 N N . LEU A 1 228 ? 3.456 -0.797 16.820 1.00 91.81 228 LEU A N 1
ATOM 1880 C CA . LEU A 1 228 ? 2.073 -0.625 17.253 1.00 91.81 228 LEU A CA 1
ATOM 1881 C C . LEU A 1 228 ? 1.452 0.640 16.644 1.00 91.81 228 LEU A C 1
ATOM 1883 O O . LEU A 1 228 ? 0.307 0.598 16.203 1.00 91.81 228 LEU A O 1
ATOM 1887 N N . TYR A 1 229 ? 2.192 1.751 16.566 1.00 94.75 229 TYR A N 1
ATOM 1888 C CA . TYR A 1 229 ? 1.717 2.945 15.863 1.00 94.75 229 TYR A CA 1
ATOM 1889 C C . TYR A 1 229 ? 1.467 2.675 14.377 1.00 94.75 229 TYR A C 1
ATOM 1891 O O . TYR A 1 229 ? 0.461 3.147 13.851 1.00 94.75 229 TYR A O 1
ATOM 1899 N N . HIS A 1 230 ? 2.332 1.896 13.725 1.00 93.62 230 HIS A N 1
ATOM 1900 C CA . HIS A 1 230 ? 2.142 1.450 12.347 1.00 93.62 230 HIS A CA 1
ATOM 1901 C C . HIS A 1 230 ? 0.824 0.678 12.185 1.00 93.62 230 HIS A C 1
ATOM 1903 O O . HIS A 1 230 ? -0.009 1.047 11.356 1.00 93.62 230 HIS A O 1
ATOM 1909 N N . GLU A 1 231 ? 0.565 -0.314 13.039 1.00 93.69 231 GLU A N 1
ATOM 1910 C CA . GLU A 1 231 ? -0.680 -1.089 12.969 1.00 93.69 231 GLU A CA 1
ATOM 1911 C C . GLU A 1 231 ? -1.927 -0.268 13.339 1.00 93.69 231 GLU A C 1
ATOM 1913 O O . GLU A 1 231 ? -2.974 -0.431 12.716 1.00 93.69 231 GLU A O 1
ATOM 1918 N N . ILE A 1 232 ? -1.839 0.667 14.295 1.00 95.88 232 ILE A N 1
ATOM 1919 C CA . ILE A 1 232 ? -2.946 1.594 14.599 1.00 95.88 232 ILE A CA 1
ATOM 1920 C C . ILE A 1 232 ? -3.254 2.480 13.383 1.00 95.88 232 ILE A C 1
ATOM 1922 O O . ILE A 1 232 ? -4.422 2.797 13.143 1.00 95.88 232 ILE A O 1
ATOM 1926 N N . CYS A 1 233 ? -2.245 2.873 12.598 1.00 95.69 233 CYS A N 1
ATOM 1927 C CA . CYS A 1 233 ? -2.481 3.638 11.378 1.00 95.69 233 CYS A CA 1
ATOM 1928 C C . CYS A 1 233 ? -3.302 2.842 10.352 1.00 95.69 233 CYS A C 1
ATOM 1930 O O . CYS A 1 233 ? -4.197 3.433 9.751 1.00 95.69 233 CYS A O 1
ATOM 1932 N N . HIS A 1 234 ? -3.126 1.520 10.236 1.00 94.50 234 HIS A N 1
ATOM 1933 C CA . HIS A 1 234 ? -3.998 0.688 9.393 1.00 94.50 234 HIS A CA 1
ATOM 1934 C C . HIS A 1 234 ? -5.465 0.732 9.852 1.00 94.50 234 HIS A C 1
ATOM 1936 O O . HIS A 1 234 ? -6.362 0.879 9.022 1.00 94.50 234 HIS A O 1
ATOM 1942 N N . VAL A 1 235 ? -5.730 0.743 11.167 1.00 96.69 235 VAL A N 1
ATOM 1943 C CA . VAL A 1 235 ? -7.098 0.847 11.735 1.00 96.69 235 VAL A CA 1
ATOM 1944 C C . VAL A 1 235 ? -7.831 2.126 11.301 1.00 96.69 235 VAL A C 1
ATOM 1946 O O . VAL A 1 235 ? -9.064 2.157 11.294 1.00 96.69 235 VAL A O 1
ATOM 1949 N N . LEU A 1 236 ? -7.108 3.192 10.933 1.00 95.38 236 LEU A N 1
ATOM 1950 C CA . LEU A 1 236 ? -7.717 4.432 10.435 1.00 95.38 236 LEU A CA 1
ATOM 1951 C C . LEU A 1 236 ? -8.372 4.262 9.058 1.00 95.38 236 LEU A C 1
ATOM 1953 O O . LEU A 1 236 ? -9.312 4.993 8.744 1.00 95.38 236 LEU A O 1
ATOM 1957 N N . PHE A 1 237 ? -7.860 3.343 8.238 1.00 93.44 237 PHE A N 1
ATOM 1958 C CA . PHE A 1 237 ? -8.186 3.241 6.812 1.00 93.44 237 PHE A CA 1
ATOM 1959 C C . PHE A 1 237 ? -8.897 1.947 6.447 1.00 93.44 237 PHE A C 1
ATOM 1961 O O . PHE A 1 237 ? -9.753 1.949 5.554 1.00 93.44 237 PHE A O 1
ATOM 1968 N N . ASP A 1 238 ? -8.539 0.865 7.129 1.00 92.81 238 ASP A N 1
ATOM 1969 C CA . ASP A 1 238 ? -8.989 -0.469 6.793 1.00 92.81 238 ASP A CA 1
ATOM 1970 C C . ASP A 1 238 ? -10.258 -0.829 7.563 1.00 92.81 238 ASP A C 1
ATOM 1972 O O . ASP A 1 238 ? -10.398 -0.553 8.748 1.00 92.81 238 ASP A O 1
ATOM 1976 N N . TYR A 1 239 ? -11.214 -1.445 6.881 1.00 92.31 239 TYR A N 1
ATOM 1977 C CA . TYR A 1 239 ? -12.529 -1.789 7.394 1.00 92.31 239 TYR A CA 1
ATOM 1978 C C . TYR A 1 239 ? -12.958 -3.152 6.871 1.00 92.31 239 TYR A C 1
ATOM 1980 O O . TYR A 1 239 ? -12.819 -3.458 5.683 1.00 92.31 239 TYR A O 1
ATOM 1988 N N . TYR A 1 240 ? -13.561 -3.955 7.738 1.00 90.88 240 TYR A N 1
ATOM 1989 C CA . TYR A 1 240 ? -14.225 -5.183 7.338 1.00 90.88 240 TYR A CA 1
ATOM 1990 C C . TYR A 1 240 ? -15.404 -5.461 8.257 1.00 90.88 240 TYR A C 1
ATOM 1992 O O . TYR A 1 240 ? -15.294 -5.425 9.480 1.00 90.88 240 TYR A O 1
ATOM 2000 N N . ARG A 1 241 ? -16.535 -5.807 7.651 1.00 87.12 241 ARG A N 1
ATOM 2001 C CA . ARG A 1 241 ? -17.720 -6.263 8.360 1.00 87.12 241 ARG A CA 1
ATOM 2002 C C . ARG A 1 241 ? -18.395 -7.369 7.572 1.00 87.12 241 ARG A C 1
ATOM 2004 O O . ARG A 1 241 ? -18.562 -7.264 6.359 1.00 87.12 241 ARG A O 1
ATOM 2011 N N . ASN A 1 242 ? -18.800 -8.423 8.271 1.00 83.19 242 ASN A N 1
ATOM 2012 C CA . ASN A 1 242 ? -19.594 -9.508 7.713 1.00 83.19 242 ASN A CA 1
ATOM 2013 C C . ASN A 1 242 ? -20.855 -9.689 8.559 1.00 83.19 242 ASN A C 1
ATOM 2015 O O . ASN A 1 242 ? -20.811 -10.316 9.615 1.00 83.19 242 ASN A O 1
ATOM 2019 N N . ASP A 1 243 ? -21.972 -9.156 8.071 1.00 80.25 243 ASP A N 1
ATOM 2020 C CA . ASP A 1 243 ? -23.278 -9.341 8.695 1.00 80.25 243 ASP A CA 1
ATOM 2021 C C . ASP A 1 243 ? -24.038 -10.432 7.930 1.00 80.25 243 ASP A C 1
ATOM 2023 O O . ASP A 1 243 ? -24.633 -10.173 6.882 1.00 80.25 243 ASP A O 1
ATOM 2027 N N . ASN A 1 244 ? -24.019 -11.667 8.442 1.00 75.12 244 ASN A N 1
ATOM 2028 C CA . ASN A 1 244 ? -24.772 -12.802 7.887 1.00 75.12 244 ASN A CA 1
ATOM 2029 C C . ASN A 1 244 ? -24.546 -13.036 6.376 1.00 75.12 244 ASN A C 1
ATOM 2031 O O . ASN A 1 244 ? -25.493 -13.282 5.629 1.00 75.12 244 ASN A O 1
ATOM 2035 N N . GLY A 1 245 ? -23.295 -12.947 5.910 1.00 69.75 245 GLY A N 1
ATOM 2036 C CA . GLY A 1 245 ? -22.933 -13.145 4.500 1.00 69.75 245 GLY A CA 1
ATOM 2037 C C . GLY A 1 245 ? -22.979 -11.870 3.653 1.00 69.75 245 GLY A C 1
ATOM 2038 O O . GLY A 1 245 ? -22.576 -11.894 2.489 1.00 69.75 245 GLY A O 1
ATOM 2039 N N . LYS A 1 246 ? -23.405 -10.736 4.220 1.00 78.12 246 LYS A N 1
ATOM 2040 C CA . LYS A 1 246 ? -23.226 -9.422 3.601 1.00 78.12 246 LYS A CA 1
ATOM 2041 C C . LYS A 1 246 ? -21.881 -8.850 4.035 1.00 78.12 246 LYS A C 1
ATOM 2043 O O . LYS A 1 246 ? -21.741 -8.350 5.151 1.00 78.12 246 LYS A O 1
ATOM 2048 N N . VAL A 1 247 ? -20.903 -8.927 3.137 1.00 83.25 247 VAL A N 1
ATOM 2049 C CA . VAL A 1 247 ? -19.548 -8.435 3.386 1.00 83.25 247 VAL A CA 1
ATOM 2050 C C . VAL A 1 247 ? -19.426 -7.001 2.879 1.00 83.25 247 VAL A C 1
ATOM 2052 O O . VAL A 1 247 ? -19.718 -6.710 1.716 1.00 83.25 247 VAL A O 1
ATOM 2055 N N . VAL A 1 248 ? -18.979 -6.108 3.757 1.00 86.19 248 VAL A N 1
ATOM 2056 C CA . VAL A 1 248 ? -18.577 -4.738 3.429 1.00 86.19 248 VAL A CA 1
ATOM 2057 C C . VAL A 1 248 ? -17.126 -4.574 3.842 1.00 86.19 248 VAL A C 1
ATOM 2059 O O . VAL A 1 248 ? -16.757 -4.973 4.945 1.00 86.19 248 VAL A O 1
ATOM 2062 N N . TYR A 1 249 ? -16.296 -4.012 2.970 1.00 88.69 249 TYR A N 1
ATOM 2063 C CA . TYR A 1 249 ? -14.880 -3.874 3.277 1.00 88.69 249 TYR A CA 1
ATOM 2064 C C . TYR A 1 249 ? -14.211 -2.687 2.587 1.00 88.69 249 TYR A C 1
ATOM 2066 O O . TYR A 1 249 ? -14.660 -2.198 1.546 1.00 88.69 249 TYR A O 1
ATOM 2074 N N . LYS A 1 250 ? -13.092 -2.268 3.169 1.00 88.44 250 LYS A N 1
ATOM 2075 C CA . LYS A 1 250 ? -12.156 -1.281 2.649 1.00 88.44 250 LYS A CA 1
ATOM 2076 C C . LYS A 1 250 ? -10.757 -1.677 3.090 1.00 88.44 250 LYS A C 1
ATOM 2078 O O . LYS A 1 250 ? -10.496 -1.679 4.271 1.00 88.44 250 LYS A O 1
ATOM 2083 N N . PHE A 1 251 ? -9.891 -2.050 2.168 1.00 80.19 251 PHE A N 1
ATOM 2084 C CA . PHE A 1 251 ? -8.452 -2.205 2.393 1.00 80.19 251 PHE A CA 1
ATOM 2085 C C . PHE A 1 251 ? -7.793 -2.439 1.035 1.00 80.19 251 PHE A C 1
ATOM 2087 O O . PHE A 1 251 ? -8.471 -2.707 0.027 1.00 80.19 251 PHE A O 1
ATOM 2094 N N . ASN A 1 252 ? -6.472 -2.314 0.991 1.00 70.69 252 ASN A N 1
ATOM 2095 C CA . ASN A 1 252 ? -5.707 -2.472 -0.238 1.00 70.69 252 ASN A CA 1
ATOM 2096 C C . ASN A 1 252 ? -5.571 -3.963 -0.595 1.00 70.69 252 ASN A C 1
ATOM 2098 O O . ASN A 1 252 ? -4.869 -4.727 0.062 1.00 70.69 252 ASN A O 1
ATOM 2102 N N . ILE A 1 253 ? -6.266 -4.388 -1.652 1.00 66.81 253 ILE A N 1
ATOM 2103 C CA . ILE A 1 253 ? -6.118 -5.742 -2.217 1.00 66.81 253 ILE A CA 1
ATOM 2104 C C . ILE A 1 253 ? -4.948 -5.781 -3.200 1.00 66.81 253 ILE A C 1
ATOM 2106 O O . ILE A 1 253 ? -4.176 -6.731 -3.205 1.00 66.81 253 ILE A O 1
ATOM 2110 N N . GLU A 1 254 ? -4.831 -4.736 -4.013 1.00 71.62 254 GLU A N 1
ATOM 2111 C CA . GLU A 1 254 ? -3.710 -4.477 -4.913 1.00 71.62 254 GLU A CA 1
ATOM 2112 C C . GLU A 1 254 ? -2.917 -3.287 -4.375 1.00 71.62 254 GLU A C 1
ATOM 2114 O O . GLU A 1 254 ? -3.432 -2.527 -3.546 1.00 71.62 254 GLU A O 1
ATOM 2119 N N . SER A 1 255 ? -1.704 -3.091 -4.892 1.00 82.56 255 SER A N 1
ATOM 2120 C CA . SER A 1 255 ? -0.861 -1.937 -4.578 1.00 82.56 255 SER A CA 1
ATOM 2121 C C . SER A 1 255 ? -0.417 -1.907 -3.111 1.00 82.56 255 SER A C 1
ATOM 2123 O O . SER A 1 255 ? -0.170 -0.833 -2.554 1.00 82.56 255 SER A O 1
ATOM 2125 N N . LYS A 1 256 ? -0.329 -3.084 -2.478 1.00 83.75 256 LYS A N 1
ATOM 2126 C CA . LYS A 1 256 ? 0.006 -3.246 -1.056 1.00 83.75 256 LYS A CA 1
ATOM 2127 C C . LYS A 1 256 ? 1.344 -2.598 -0.725 1.00 83.75 256 LYS A C 1
ATOM 2129 O O . LYS A 1 256 ? 1.437 -1.904 0.275 1.00 83.75 256 LYS A O 1
ATOM 2134 N N . SER A 1 257 ? 2.340 -2.731 -1.600 1.00 90.69 257 SER A N 1
ATOM 2135 C CA . SER A 1 257 ? 3.691 -2.206 -1.371 1.00 90.69 257 SER A CA 1
ATOM 2136 C C . SER A 1 257 ? 3.702 -0.688 -1.135 1.00 90.69 257 SER A C 1
ATOM 2138 O O . SER A 1 257 ? 4.290 -0.197 -0.172 1.00 90.69 257 SER A O 1
ATOM 2140 N N . LEU A 1 258 ? 2.994 0.071 -1.980 1.00 94.25 258 LEU A N 1
ATOM 2141 C CA . LEU A 1 258 ? 2.872 1.523 -1.815 1.00 94.25 258 LEU A CA 1
ATOM 2142 C C . LEU A 1 258 ? 1.827 1.917 -0.759 1.00 94.25 258 LEU A C 1
ATOM 2144 O O . LEU A 1 258 ? 1.939 2.997 -0.183 1.00 94.25 258 LEU A O 1
ATOM 2148 N N . GLY A 1 259 ? 0.846 1.054 -0.474 1.00 93.06 259 GLY A N 1
ATOM 2149 C CA . GLY A 1 259 ? -0.068 1.217 0.660 1.00 93.06 259 GLY A CA 1
ATOM 2150 C C . GLY A 1 259 ? 0.662 1.167 2.006 1.00 93.06 259 GLY A C 1
ATOM 2151 O O . GLY A 1 259 ? 0.502 2.070 2.820 1.00 93.06 259 GLY A O 1
ATOM 2152 N N . GLU A 1 260 ? 1.540 0.185 2.195 1.00 91.69 260 GLU A N 1
ATOM 2153 C CA . GLU A 1 260 ? 2.419 0.059 3.364 1.00 91.69 260 GLU A CA 1
ATOM 2154 C C . GLU A 1 260 ? 3.401 1.234 3.478 1.00 91.69 260 GLU A C 1
ATOM 2156 O O . GLU A 1 260 ? 3.594 1.804 4.554 1.00 91.69 260 GLU A O 1
ATOM 2161 N N . ALA A 1 261 ? 3.976 1.671 2.351 1.00 94.38 261 ALA A N 1
ATOM 2162 C CA . ALA A 1 261 ? 4.823 2.861 2.318 1.00 94.38 261 ALA A CA 1
ATOM 2163 C C . ALA A 1 261 ? 4.052 4.124 2.739 1.00 94.38 261 ALA A C 1
ATOM 2165 O O . ALA A 1 261 ? 4.582 4.947 3.488 1.00 94.38 261 ALA A O 1
ATOM 2166 N N . MET A 1 262 ? 2.798 4.272 2.294 1.00 95.38 262 MET A N 1
ATOM 2167 C CA . MET A 1 262 ? 1.920 5.359 2.733 1.00 95.38 262 MET A CA 1
ATOM 2168 C C . MET A 1 262 ? 1.626 5.253 4.232 1.00 95.38 262 MET A C 1
ATOM 2170 O O . MET A 1 262 ? 1.736 6.258 4.934 1.00 95.38 262 MET A O 1
ATOM 2174 N N . ASN A 1 263 ? 1.329 4.052 4.737 1.00 93.50 263 ASN A N 1
ATOM 2175 C CA . ASN A 1 263 ? 1.091 3.825 6.160 1.00 93.50 263 ASN A CA 1
ATOM 2176 C C . ASN A 1 263 ? 2.312 4.230 7.002 1.00 93.50 263 ASN A C 1
ATOM 2178 O O . ASN A 1 263 ? 2.190 5.061 7.896 1.00 93.50 263 ASN A O 1
ATOM 2182 N N . SER A 1 264 ? 3.513 3.797 6.609 1.00 93.25 264 SER A N 1
ATOM 2183 C CA . SER A 1 264 ? 4.775 4.202 7.245 1.00 93.25 264 SER A CA 1
ATOM 2184 C C . SER A 1 264 ? 5.009 5.723 7.212 1.00 93.25 264 SER A C 1
ATOM 2186 O O . SER A 1 264 ? 5.478 6.322 8.185 1.00 93.25 264 SER A O 1
ATOM 2188 N N . LYS A 1 265 ? 4.647 6.409 6.117 1.00 94.62 265 LYS A N 1
ATOM 2189 C CA . LYS A 1 265 ? 4.707 7.883 6.061 1.00 94.62 265 LYS A CA 1
ATOM 2190 C C . LYS A 1 265 ? 3.735 8.552 7.032 1.00 94.62 265 LYS A C 1
ATOM 2192 O O . LYS A 1 265 ? 4.065 9.615 7.555 1.00 94.62 265 LYS A O 1
ATOM 2197 N N . ILE A 1 266 ? 2.569 7.960 7.265 1.00 95.25 266 ILE A N 1
ATOM 2198 C CA . ILE A 1 266 ? 1.587 8.457 8.234 1.00 95.25 266 ILE A CA 1
ATOM 2199 C C . ILE A 1 266 ? 2.084 8.188 9.661 1.00 95.25 266 ILE A C 1
ATOM 2201 O O . ILE A 1 266 ? 2.020 9.084 10.503 1.00 95.25 266 ILE A O 1
ATOM 2205 N N . THR A 1 267 ? 2.682 7.021 9.915 1.00 95.00 267 THR A N 1
ATOM 2206 C CA . THR A 1 267 ? 3.344 6.691 11.187 1.00 95.00 267 THR A CA 1
ATOM 2207 C C . THR A 1 267 ? 4.451 7.691 11.530 1.00 95.00 267 THR A C 1
ATOM 2209 O O . THR A 1 267 ? 4.555 8.108 12.683 1.00 95.00 267 THR A O 1
ATOM 2212 N N . ASN A 1 268 ? 5.186 8.193 10.529 1.00 94.75 268 ASN A N 1
ATOM 2213 C CA . ASN A 1 268 ? 6.185 9.260 10.689 1.00 94.75 268 ASN A CA 1
ATOM 2214 C C . ASN A 1 268 ? 5.641 10.603 11.207 1.00 94.75 268 ASN A C 1
ATOM 2216 O O . ASN A 1 268 ? 6.426 11.464 11.608 1.00 94.75 268 ASN A O 1
ATOM 2220 N N . TYR A 1 269 ? 4.322 10.816 11.237 1.00 94.31 269 TYR A N 1
ATOM 2221 C CA . TYR A 1 269 ? 3.741 11.962 11.947 1.00 94.31 269 TYR A CA 1
ATOM 2222 C C . TYR A 1 269 ? 3.789 11.803 13.471 1.00 94.31 269 TYR A C 1
ATOM 2224 O O . TYR A 1 269 ? 3.671 12.798 14.192 1.00 94.31 269 TYR A O 1
ATOM 2232 N N . ILE A 1 270 ? 3.941 10.568 13.948 1.00 94.94 270 ILE A N 1
ATOM 2233 C CA . ILE A 1 270 ? 3.896 10.178 15.358 1.00 94.94 270 ILE A CA 1
ATOM 2234 C C . ILE A 1 270 ? 5.295 9.824 15.861 1.00 94.94 270 ILE A C 1
ATOM 2236 O O . ILE A 1 270 ? 5.739 10.375 16.866 1.00 94.94 270 ILE A O 1
ATOM 2240 N N . THR A 1 271 ? 5.990 8.929 15.160 1.00 93.56 271 THR A N 1
ATOM 2241 C CA . THR A 1 271 ? 7.322 8.444 15.535 1.00 93.56 271 THR A CA 1
ATOM 2242 C C . THR A 1 271 ? 8.140 8.087 14.302 1.00 93.56 271 THR A C 1
ATOM 2244 O O . THR A 1 271 ? 7.578 7.821 13.246 1.00 93.56 271 THR A O 1
ATOM 2247 N N . PHE A 1 272 ? 9.466 8.077 14.428 1.00 89.25 272 PHE A N 1
ATOM 2248 C CA . PHE A 1 272 ? 10.346 7.712 13.324 1.00 89.25 272 PHE A CA 1
ATOM 2249 C C . PHE A 1 272 ? 10.189 6.227 12.972 1.00 89.25 272 PHE A C 1
ATOM 2251 O O . PHE A 1 272 ? 10.560 5.351 13.748 1.00 89.25 272 PHE A O 1
ATOM 2258 N N . ASP A 1 273 ? 9.681 5.965 11.775 1.00 85.94 273 ASP A N 1
ATOM 2259 C CA . ASP A 1 273 ? 9.604 4.653 11.147 1.00 85.94 273 ASP A CA 1
ATOM 2260 C C . ASP A 1 273 ? 10.564 4.652 9.948 1.00 85.94 273 ASP A C 1
ATOM 2262 O O . ASP A 1 273 ? 10.544 5.567 9.121 1.00 85.94 273 ASP A O 1
ATOM 2266 N N . ASN A 1 274 ? 11.448 3.658 9.841 1.00 82.75 274 ASN A N 1
ATOM 2267 C CA . ASN A 1 274 ? 12.354 3.502 8.699 1.00 82.75 274 ASN A CA 1
ATOM 2268 C C . ASN A 1 274 ? 11.965 2.363 7.738 1.00 82.75 274 ASN A C 1
ATOM 2270 O O . ASN A 1 274 ? 12.669 2.151 6.745 1.00 82.75 274 ASN A O 1
ATOM 2274 N N . SER A 1 275 ? 10.843 1.690 7.995 1.00 82.81 275 SER A N 1
ATOM 2275 C CA . SER A 1 275 ? 10.316 0.582 7.197 1.00 82.81 275 SER A CA 1
ATOM 2276 C C . SER A 1 275 ? 10.011 1.011 5.761 1.00 82.81 275 SER A C 1
ATOM 2278 O O . SER A 1 275 ? 9.823 2.195 5.473 1.00 82.81 275 SER A O 1
ATOM 2280 N N . TYR A 1 276 ? 9.986 0.048 4.834 1.00 83.44 276 TYR 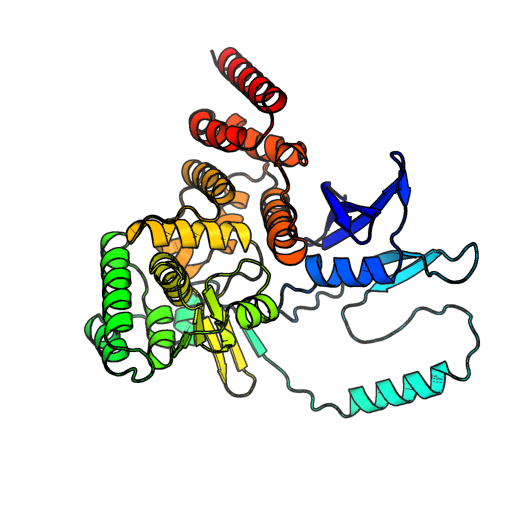A N 1
ATOM 2281 C CA . TYR A 1 276 ? 9.640 0.283 3.424 1.00 83.44 276 TYR A CA 1
ATOM 2282 C C . TYR A 1 276 ? 10.457 1.417 2.769 1.00 83.44 276 TYR A C 1
ATOM 2284 O O . TYR A 1 276 ? 9.917 2.269 2.064 1.00 83.44 276 TYR A O 1
ATOM 2292 N N . SER A 1 277 ? 11.763 1.491 3.056 1.00 84.38 277 SER A N 1
ATOM 2293 C CA . SER A 1 277 ? 12.622 2.641 2.732 1.00 84.38 277 SER A CA 1
ATOM 2294 C C . SER A 1 277 ? 12.582 3.051 1.257 1.00 84.38 277 SER A C 1
ATOM 2296 O O . SER A 1 277 ? 12.207 4.185 0.956 1.00 84.38 277 SER A O 1
ATOM 2298 N N . TYR A 1 278 ? 12.895 2.142 0.330 1.00 87.75 278 TYR A N 1
ATOM 2299 C CA . TYR A 1 278 ? 12.902 2.472 -1.097 1.00 87.75 278 TYR A CA 1
ATOM 2300 C C . TYR A 1 278 ? 11.485 2.660 -1.653 1.00 87.75 278 TYR A C 1
ATOM 2302 O O . TYR A 1 278 ? 11.283 3.523 -2.507 1.00 87.75 278 TYR A O 1
ATOM 2310 N N . GLN A 1 279 ? 10.487 1.918 -1.154 1.00 92.75 279 GLN A N 1
ATOM 2311 C CA . GLN A 1 279 ? 9.088 2.127 -1.536 1.00 92.75 279 GLN A CA 1
ATOM 2312 C C . GLN A 1 279 ? 8.620 3.529 -1.150 1.00 92.75 279 GLN A C 1
ATOM 2314 O O . GLN A 1 279 ? 7.907 4.164 -1.921 1.00 92.75 279 GLN A O 1
ATOM 2319 N N . ARG A 1 280 ? 9.052 4.045 0.006 1.00 93.00 280 ARG A N 1
ATOM 2320 C CA . ARG A 1 280 ? 8.778 5.426 0.412 1.00 93.00 280 ARG A CA 1
ATOM 2321 C C . ARG A 1 280 ? 9.511 6.438 -0.447 1.00 93.00 280 ARG A C 1
ATOM 2323 O O . ARG A 1 280 ? 8.889 7.420 -0.820 1.00 93.00 280 ARG A O 1
ATOM 2330 N N . SER A 1 281 ? 10.767 6.192 -0.823 1.00 94.75 281 SER A N 1
ATOM 2331 C CA . SER A 1 281 ? 11.469 7.057 -1.783 1.00 94.75 281 SER A CA 1
ATOM 2332 C C . SER A 1 281 ? 10.739 7.122 -3.131 1.00 94.75 281 SER A C 1
ATOM 2334 O O . SER A 1 281 ? 10.610 8.196 -3.714 1.00 94.75 281 SER A O 1
ATOM 2336 N N . ILE A 1 282 ? 10.199 5.992 -3.602 1.00 96.88 282 ILE A N 1
ATOM 2337 C CA . ILE A 1 282 ? 9.363 5.949 -4.808 1.00 96.88 282 ILE A CA 1
ATOM 2338 C C . ILE A 1 282 ? 8.043 6.687 -4.582 1.00 96.88 282 ILE A C 1
ATOM 2340 O O . ILE A 1 282 ? 7.654 7.497 -5.417 1.00 96.88 282 ILE A O 1
ATOM 2344 N N . LEU A 1 283 ? 7.366 6.458 -3.455 1.00 97.31 283 LEU A N 1
ATOM 2345 C CA . LEU A 1 283 ? 6.127 7.155 -3.123 1.00 97.31 283 LEU A CA 1
ATOM 2346 C C . LEU A 1 283 ? 6.338 8.673 -3.036 1.00 97.31 283 LEU A C 1
ATOM 2348 O O . LEU A 1 283 ? 5.515 9.419 -3.546 1.00 97.31 283 LEU A O 1
ATOM 2352 N N . ASP A 1 284 ? 7.447 9.134 -2.461 1.00 96.75 284 ASP A N 1
ATOM 2353 C CA . ASP A 1 284 ? 7.806 10.553 -2.384 1.00 96.75 284 ASP A CA 1
ATOM 2354 C C . ASP A 1 284 ? 8.016 11.166 -3.764 1.00 96.75 284 ASP A C 1
ATOM 2356 O O . ASP A 1 284 ? 7.503 12.249 -4.046 1.00 96.75 284 ASP A O 1
ATOM 2360 N N . PHE A 1 285 ? 8.712 10.450 -4.646 1.00 98.25 285 PHE A N 1
ATOM 2361 C CA . PHE A 1 285 ? 8.862 10.851 -6.039 1.00 98.25 285 PHE A CA 1
ATOM 2362 C C . PHE A 1 285 ? 7.516 10.939 -6.769 1.00 98.25 285 PHE A C 1
ATOM 2364 O O . PHE A 1 285 ? 7.271 11.905 -7.493 1.00 98.25 285 PHE A O 1
ATOM 2371 N N . LEU A 1 286 ? 6.621 9.971 -6.562 1.00 98.31 286 LEU A N 1
ATOM 2372 C CA . LEU A 1 286 ? 5.281 10.016 -7.144 1.00 98.31 286 LEU A CA 1
ATOM 2373 C C . LEU A 1 286 ? 4.475 11.194 -6.575 1.00 98.31 286 LEU A C 1
ATOM 2375 O O . LEU A 1 286 ? 3.883 11.950 -7.344 1.00 98.31 286 LEU A O 1
ATOM 2379 N N . LEU A 1 287 ? 4.493 11.399 -5.253 1.00 97.75 287 LEU A N 1
ATOM 2380 C CA . LEU A 1 287 ? 3.726 12.446 -4.566 1.00 97.75 287 LEU A CA 1
ATOM 2381 C C . LEU A 1 287 ? 4.177 13.852 -4.952 1.00 97.75 287 LEU A C 1
ATOM 2383 O O . LEU A 1 287 ? 3.345 14.757 -5.000 1.00 97.75 287 LEU A O 1
ATOM 2387 N N . VAL A 1 288 ? 5.467 14.048 -5.243 1.00 97.12 288 VAL A N 1
ATOM 2388 C CA . VAL A 1 288 ? 5.956 15.345 -5.722 1.00 97.12 288 VAL A CA 1
ATOM 2389 C C . VAL A 1 288 ? 5.510 15.636 -7.159 1.00 97.12 288 VAL A C 1
ATOM 2391 O O . VAL A 1 288 ? 5.314 16.797 -7.505 1.00 97.12 288 VAL A O 1
ATOM 2394 N N . ASN A 1 289 ? 5.327 14.597 -7.984 1.00 97.06 289 ASN A N 1
ATOM 2395 C CA . ASN A 1 289 ? 4.791 14.733 -9.339 1.00 97.06 289 ASN A CA 1
ATOM 2396 C C . ASN A 1 289 ? 3.277 14.974 -9.309 1.00 97.06 289 ASN A C 1
ATOM 2398 O O . ASN A 1 289 ? 2.781 15.922 -9.907 1.00 97.06 289 ASN A O 1
ATOM 2402 N N . CYS A 1 290 ? 2.550 14.146 -8.563 1.00 97.62 290 CYS A N 1
ATOM 2403 C CA . CYS A 1 290 ? 1.106 14.232 -8.412 1.00 97.62 290 CYS A CA 1
ATOM 2404 C C . CYS A 1 290 ? 0.746 14.168 -6.922 1.00 97.62 290 CYS A C 1
ATOM 2406 O O . CYS A 1 290 ? 0.683 13.069 -6.358 1.00 97.62 290 CYS A O 1
ATOM 2408 N N . PRO A 1 291 ? 0.481 15.317 -6.273 1.00 96.75 291 PRO A N 1
ATOM 2409 C CA . PRO A 1 291 ? 0.114 15.361 -4.864 1.00 96.75 291 PRO A CA 1
ATOM 2410 C C . PRO A 1 291 ? -1.139 14.543 -4.553 1.00 96.75 291 PRO A C 1
ATOM 2412 O O . PRO A 1 291 ? -2.102 14.520 -5.326 1.00 96.75 291 PRO A O 1
ATOM 2415 N N . TYR A 1 292 ? -1.148 13.906 -3.385 1.00 96.62 292 TYR A N 1
ATOM 2416 C CA . TYR A 1 292 ? -2.272 13.113 -2.901 1.00 96.62 292 TYR A CA 1
ATOM 2417 C C . TYR A 1 292 ? -2.431 13.313 -1.399 1.00 96.62 292 TYR A C 1
ATOM 2419 O O . TYR A 1 292 ? -1.552 12.969 -0.607 1.00 96.62 292 TYR A O 1
ATOM 2427 N N . SER A 1 293 ? -3.528 13.954 -1.012 1.00 94.06 293 SER A N 1
ATOM 2428 C CA . SER A 1 293 ? -3.783 14.324 0.376 1.00 94.06 293 SER A CA 1
ATOM 2429 C C . SER A 1 293 ? -4.198 13.124 1.227 1.00 94.06 293 SER A C 1
ATOM 2431 O O . SER A 1 293 ? -4.735 12.130 0.735 1.00 94.06 293 SER A O 1
ATOM 2433 N N . LEU A 1 294 ? -4.029 13.253 2.547 1.00 93.94 294 LEU A N 1
ATOM 2434 C CA . LEU A 1 294 ? -4.503 12.245 3.495 1.00 93.94 294 LEU A CA 1
ATOM 2435 C C . LEU A 1 294 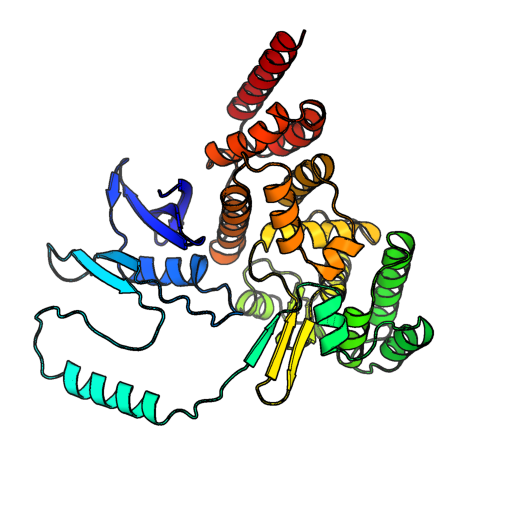? -6.025 12.036 3.409 1.00 93.94 294 LEU A C 1
ATOM 2437 O O . LEU A 1 294 ? -6.505 10.926 3.605 1.00 93.94 294 LEU A O 1
ATOM 2441 N N . THR A 1 295 ? -6.784 13.082 3.071 1.00 91.56 295 THR A N 1
ATOM 2442 C CA . THR A 1 295 ? -8.234 13.003 2.851 1.00 91.56 295 THR A CA 1
ATOM 2443 C C . THR A 1 295 ? -8.577 12.203 1.593 1.00 91.56 295 THR A C 1
ATOM 2445 O O . THR A 1 295 ? -9.476 11.367 1.633 1.00 91.56 295 THR A O 1
ATOM 2448 N N . GLU A 1 296 ? -7.855 12.404 0.485 1.00 93.50 296 GLU A N 1
ATOM 2449 C CA . GLU A 1 296 ? -8.030 11.581 -0.720 1.00 93.50 296 GLU A CA 1
ATOM 2450 C C . GLU A 1 296 ? -7.679 10.113 -0.445 1.00 93.50 296 GLU A C 1
ATOM 2452 O O . GLU A 1 296 ? -8.437 9.217 -0.822 1.00 93.50 296 GLU A O 1
ATOM 2457 N N . TYR A 1 297 ? -6.579 9.864 0.276 1.00 94.12 297 TYR A N 1
ATOM 2458 C CA . TYR A 1 297 ? -6.184 8.518 0.690 1.00 94.12 297 TYR A CA 1
ATOM 2459 C C . TYR A 1 297 ? -7.223 7.862 1.602 1.00 94.12 297 TYR A C 1
ATOM 2461 O O . TYR A 1 297 ? -7.571 6.700 1.386 1.00 94.12 297 TYR A O 1
ATOM 2469 N N . ASN A 1 298 ? -7.784 8.610 2.556 1.00 92.19 298 ASN A N 1
ATOM 2470 C CA . ASN A 1 298 ? -8.836 8.119 3.441 1.00 92.19 298 ASN A CA 1
ATOM 2471 C C . ASN A 1 298 ? -10.004 7.537 2.635 1.00 92.19 298 ASN A C 1
ATOM 2473 O O . ASN A 1 298 ? -10.375 6.386 2.841 1.00 92.19 298 ASN A O 1
ATOM 2477 N N . TYR A 1 299 ? -10.505 8.239 1.619 1.00 89.62 299 TYR A N 1
ATOM 2478 C CA . TYR A 1 299 ? -11.640 7.733 0.843 1.00 89.62 299 TYR A CA 1
ATOM 2479 C C . TYR A 1 299 ? -11.260 6.685 -0.201 1.00 89.62 299 TYR A C 1
ATOM 2481 O O . TYR A 1 299 ? -11.885 5.621 -0.256 1.00 89.62 299 TYR A O 1
ATOM 2489 N N . ASN A 1 300 ? -10.213 6.937 -0.982 1.00 89.81 300 ASN A N 1
ATOM 2490 C CA . ASN A 1 300 ? -9.964 6.182 -2.211 1.00 89.81 300 ASN A CA 1
ATOM 2491 C C . ASN A 1 300 ? -8.789 5.189 -2.085 1.00 89.81 300 ASN A C 1
ATOM 2493 O O . ASN A 1 300 ? -8.530 4.406 -3.001 1.00 89.81 300 ASN A O 1
ATOM 2497 N N . GLY A 1 301 ? -8.079 5.194 -0.951 1.00 91.31 301 GLY A N 1
ATOM 2498 C CA . GLY A 1 301 ? -6.907 4.352 -0.705 1.00 91.31 301 GLY A CA 1
ATOM 2499 C C . GLY A 1 301 ? -5.766 4.629 -1.685 1.00 91.31 301 GLY A C 1
ATOM 2500 O O . GLY A 1 301 ? -5.755 5.641 -2.394 1.00 91.31 301 GLY A O 1
ATOM 2501 N N . ILE A 1 302 ? -4.803 3.706 -1.757 1.00 92.88 302 ILE A N 1
ATOM 2502 C CA . ILE A 1 302 ? -3.684 3.815 -2.706 1.00 92.88 302 ILE A CA 1
ATOM 2503 C C . ILE A 1 302 ? -4.131 3.505 -4.147 1.00 92.88 302 ILE A C 1
ATOM 2505 O O . ILE A 1 302 ? -3.550 4.002 -5.108 1.00 92.88 302 ILE A O 1
ATOM 2509 N N . GLY A 1 303 ? -5.201 2.718 -4.313 1.00 90.81 303 GLY A N 1
ATOM 2510 C CA . GLY A 1 303 ? -5.797 2.437 -5.621 1.00 90.81 303 GLY A CA 1
ATOM 2511 C C . GLY A 1 303 ? -6.337 3.699 -6.298 1.00 90.81 303 GLY A C 1
ATOM 2512 O O . GLY A 1 303 ? -6.099 3.902 -7.485 1.00 90.81 303 GLY A O 1
ATOM 2513 N N . GLY A 1 304 ? -6.981 4.591 -5.537 1.00 92.12 304 GLY A N 1
ATOM 2514 C CA . GLY A 1 304 ? -7.385 5.907 -6.036 1.00 92.12 304 GLY A CA 1
ATOM 2515 C C . GLY A 1 304 ? -6.202 6.765 -6.477 1.00 92.12 304 GLY A C 1
ATOM 2516 O O . GLY A 1 304 ? -6.294 7.470 -7.478 1.00 92.12 304 GLY A O 1
ATOM 2517 N N . TYR A 1 305 ? -5.063 6.650 -5.788 1.00 95.94 305 TYR A N 1
ATOM 2518 C CA . TYR A 1 305 ? -3.860 7.378 -6.176 1.00 95.94 305 TYR A CA 1
ATOM 2519 C C . TYR A 1 305 ? -3.289 6.890 -7.508 1.00 95.94 305 TYR A C 1
ATOM 2521 O O . TYR A 1 305 ? -2.930 7.692 -8.365 1.00 95.94 305 TYR A O 1
ATOM 2529 N N . LYS A 1 306 ? -3.267 5.570 -7.709 1.00 95.50 306 LYS A N 1
ATOM 2530 C CA . LYS A 1 306 ? -2.883 4.960 -8.984 1.00 95.50 306 LYS A CA 1
ATOM 2531 C C . LYS A 1 306 ? -3.754 5.462 -10.140 1.00 95.50 306 LYS A C 1
ATOM 2533 O O . LYS A 1 306 ? -3.208 5.834 -11.171 1.00 95.50 306 LYS A O 1
ATOM 2538 N N . ILE A 1 307 ? -5.077 5.519 -9.954 1.00 94.31 307 ILE A N 1
ATOM 2539 C CA . ILE A 1 307 ? -6.008 6.048 -10.968 1.00 94.31 307 ILE A CA 1
ATOM 2540 C C . ILE A 1 307 ? -5.674 7.510 -11.284 1.00 94.31 307 ILE A C 1
ATOM 2542 O O . ILE A 1 307 ? -5.499 7.857 -12.447 1.00 94.31 307 ILE A O 1
ATOM 2546 N N . LYS A 1 308 ? -5.489 8.342 -10.252 1.00 96.81 308 LYS A N 1
ATOM 2547 C CA . LYS A 1 308 ? -5.116 9.755 -10.413 1.00 96.81 308 LYS A CA 1
ATOM 2548 C C . LYS A 1 308 ? -3.810 9.927 -11.203 1.00 96.81 308 LYS A C 1
ATOM 2550 O O . LYS A 1 308 ? -3.731 10.766 -12.091 1.00 96.81 308 LYS A O 1
ATOM 2555 N N . LEU A 1 309 ? -2.800 9.107 -10.911 1.00 97.81 309 LEU A N 1
ATOM 2556 C CA . LEU A 1 309 ? -1.531 9.092 -11.642 1.00 97.81 309 LEU A CA 1
ATOM 2557 C C . LEU A 1 309 ? -1.715 8.708 -13.119 1.00 97.81 309 LEU A C 1
ATOM 2559 O O . LEU A 1 309 ? -1.126 9.344 -13.988 1.00 97.81 309 LEU A O 1
ATOM 2563 N N . GLN A 1 310 ? -2.536 7.693 -13.407 1.00 96.62 310 GLN A N 1
ATOM 2564 C CA . GLN A 1 310 ? -2.834 7.250 -14.775 1.00 96.62 310 GLN A CA 1
ATOM 2565 C C . GLN A 1 310 ? -3.580 8.317 -15.585 1.00 96.62 310 GLN A C 1
ATOM 2567 O O . GLN A 1 310 ? -3.330 8.458 -16.782 1.00 96.62 310 GLN A O 1
ATOM 2572 N N . GLU A 1 311 ? -4.477 9.065 -14.943 1.00 97.31 311 GLU A N 1
ATOM 2573 C CA . GLU A 1 311 ? -5.185 10.189 -15.559 1.00 97.31 311 GLU A CA 1
ATOM 2574 C C . GLU A 1 311 ? -4.237 11.358 -15.866 1.00 97.31 311 GLU A C 1
ATOM 2576 O O . GLU A 1 311 ? -4.302 11.921 -16.958 1.00 97.31 311 GLU A O 1
ATOM 2581 N N . GLU A 1 312 ? -3.330 11.684 -14.939 1.00 97.69 312 GLU A N 1
ATOM 2582 C CA . GLU A 1 312 ? -2.381 12.796 -15.086 1.00 97.69 312 GLU A CA 1
ATOM 2583 C C . GLU A 1 312 ? -1.255 12.484 -16.090 1.00 97.69 312 GLU A C 1
ATOM 2585 O O . GLU A 1 312 ? -0.881 13.328 -16.906 1.00 97.69 312 GLU A O 1
ATOM 2590 N N . TYR A 1 313 ? -0.728 11.254 -16.079 1.00 97.00 313 TYR A N 1
ATOM 2591 C CA . TYR A 1 313 ? 0.379 10.833 -16.943 1.00 97.00 313 TYR A CA 1
ATOM 2592 C C . TYR A 1 313 ? 0.036 9.558 -17.731 1.00 97.00 313 TYR A C 1
ATOM 2594 O O . TYR A 1 313 ? 0.646 8.509 -17.517 1.00 97.00 313 TYR A O 1
ATOM 2602 N N . PRO A 1 314 ? -0.869 9.631 -18.727 1.00 95.69 314 PRO A N 1
ATOM 2603 C CA . PRO A 1 314 ? -1.363 8.458 -19.462 1.00 95.69 314 PRO A CA 1
ATOM 2604 C C . PRO A 1 314 ? -0.298 7.744 -20.310 1.00 95.69 314 PRO A C 1
ATOM 2606 O O . PRO A 1 314 ? -0.539 6.655 -20.826 1.00 95.69 314 PRO A O 1
ATOM 2609 N N . SER A 1 315 ? 0.873 8.361 -20.493 1.00 94.94 315 SER A N 1
ATOM 2610 C CA . SER A 1 315 ? 2.013 7.758 -21.195 1.00 94.94 315 SER A CA 1
ATOM 2611 C C . SER A 1 315 ? 2.914 6.905 -20.297 1.00 94.94 315 SER A C 1
ATOM 2613 O O . SER A 1 315 ? 3.767 6.195 -20.826 1.00 94.94 315 SER A O 1
ATOM 2615 N N . VAL A 1 316 ? 2.726 6.970 -18.974 1.00 96.44 316 VAL A N 1
ATOM 2616 C CA . VAL A 1 316 ? 3.513 6.235 -17.980 1.00 96.44 316 VAL A CA 1
ATOM 2617 C C . VAL A 1 316 ? 2.744 4.996 -17.531 1.00 96.44 316 VAL A C 1
ATOM 2619 O O . VAL A 1 316 ? 1.570 5.065 -17.161 1.00 96.44 316 VAL A O 1
ATOM 2622 N N . ASP A 1 317 ? 3.405 3.842 -17.543 1.00 94.75 317 ASP A N 1
ATOM 2623 C CA . ASP A 1 317 ? 2.782 2.572 -17.166 1.00 94.75 317 ASP A CA 1
ATOM 2624 C C . ASP A 1 317 ? 2.770 2.359 -15.640 1.00 94.75 317 ASP A C 1
ATOM 2626 O O . ASP A 1 317 ? 3.594 1.636 -15.066 1.00 94.75 317 ASP A O 1
ATOM 2630 N N . PHE A 1 318 ? 1.802 2.982 -14.962 1.00 94.56 318 PHE A N 1
ATOM 2631 C CA . PHE A 1 318 ? 1.607 2.795 -13.521 1.00 94.56 318 PHE A CA 1
ATOM 2632 C C . PHE A 1 318 ? 1.099 1.405 -13.143 1.00 94.56 318 PHE A C 1
ATOM 2634 O O . PHE A 1 318 ? 1.333 0.971 -12.015 1.00 94.56 318 PHE A O 1
ATOM 2641 N N . ASP A 1 319 ? 0.444 0.675 -14.051 1.00 91.44 319 ASP A N 1
ATOM 2642 C CA . ASP A 1 319 ? 0.123 -0.728 -13.790 1.00 91.44 319 ASP A CA 1
ATOM 2643 C C . ASP A 1 319 ? 1.420 -1.514 -13.605 1.00 91.44 319 ASP A C 1
ATOM 2645 O O . ASP A 1 319 ? 1.586 -2.209 -12.601 1.00 91.44 319 ASP A O 1
ATOM 2649 N N . PHE A 1 320 ? 2.379 -1.345 -14.509 1.00 92.75 320 PHE A N 1
ATOM 2650 C CA . PHE A 1 320 ? 3.687 -1.976 -14.409 1.00 92.75 320 PHE A CA 1
ATOM 2651 C C . PHE A 1 320 ? 4.454 -1.564 -13.145 1.00 92.75 320 PHE A C 1
ATOM 2653 O O . PHE A 1 320 ? 4.914 -2.448 -12.419 1.00 92.75 320 PHE A O 1
ATOM 2660 N N . ILE A 1 321 ? 4.541 -0.261 -12.841 1.00 94.50 321 ILE A N 1
ATOM 2661 C CA . ILE A 1 321 ? 5.227 0.256 -11.639 1.00 94.50 321 ILE A CA 1
ATOM 2662 C C . ILE A 1 321 ? 4.667 -0.397 -10.369 1.00 94.50 321 ILE A C 1
ATOM 2664 O O . ILE A 1 321 ? 5.419 -0.969 -9.579 1.00 94.50 321 ILE A O 1
ATOM 2668 N N . PHE A 1 322 ? 3.347 -0.350 -10.181 1.00 93.62 322 PHE A N 1
ATOM 2669 C CA . PHE A 1 322 ? 2.707 -0.852 -8.966 1.00 93.62 322 PHE A CA 1
ATOM 2670 C C . PHE A 1 322 ? 2.814 -2.378 -8.847 1.00 93.62 322 PHE A C 1
ATOM 2672 O O . PHE A 1 322 ? 3.162 -2.894 -7.785 1.00 93.62 322 PHE A O 1
ATOM 2679 N N . ASN A 1 323 ? 2.589 -3.110 -9.943 1.00 91.44 323 ASN A N 1
ATOM 2680 C CA . ASN A 1 323 ? 2.685 -4.570 -9.937 1.00 91.44 323 ASN A CA 1
ATOM 2681 C C . ASN A 1 323 ? 4.102 -5.069 -9.662 1.00 91.44 323 ASN A C 1
ATOM 2683 O O . ASN A 1 323 ? 4.271 -6.119 -9.035 1.00 91.44 323 ASN A O 1
ATOM 2687 N N . LEU A 1 324 ? 5.115 -4.356 -10.152 1.00 92.62 324 LEU A N 1
ATOM 2688 C CA . LEU A 1 324 ? 6.499 -4.708 -9.892 1.00 92.62 324 LEU A CA 1
ATOM 2689 C C . LEU A 1 324 ? 6.836 -4.552 -8.410 1.00 92.62 324 LEU A C 1
ATOM 2691 O O . LEU A 1 324 ? 7.421 -5.465 -7.834 1.00 92.62 324 LEU A O 1
ATOM 2695 N N . LEU A 1 325 ? 6.416 -3.449 -7.785 1.00 92.62 325 LEU A N 1
ATOM 2696 C CA . LEU A 1 325 ? 6.650 -3.207 -6.361 1.00 92.62 325 LEU A CA 1
ATOM 2697 C C . LEU A 1 325 ? 5.950 -4.238 -5.475 1.00 92.62 325 LEU A C 1
ATOM 2699 O O . LEU A 1 325 ? 6.593 -4.808 -4.595 1.00 92.62 325 LEU A O 1
ATOM 2703 N N . ASP A 1 326 ? 4.686 -4.557 -5.764 1.00 90.56 326 ASP A N 1
ATOM 2704 C CA . ASP A 1 326 ? 3.968 -5.633 -5.071 1.00 90.56 326 ASP A CA 1
ATOM 2705 C C . ASP A 1 326 ? 4.685 -6.979 -5.226 1.00 90.56 326 ASP A C 1
ATOM 2707 O O . ASP A 1 326 ? 4.843 -7.722 -4.259 1.00 90.56 326 ASP A O 1
ATOM 2711 N N . SER A 1 327 ? 5.181 -7.278 -6.431 1.00 90.19 327 SER A N 1
ATOM 2712 C CA . SER A 1 327 ? 5.905 -8.525 -6.686 1.00 90.19 327 SER A CA 1
ATOM 2713 C C . SER A 1 327 ? 7.233 -8.579 -5.923 1.00 90.19 327 SER A C 1
ATOM 2715 O O . SER A 1 327 ? 7.592 -9.645 -5.429 1.00 90.19 327 SER A O 1
ATOM 2717 N N . ILE A 1 328 ? 7.958 -7.460 -5.788 1.00 89.00 328 ILE A N 1
ATOM 2718 C CA . ILE A 1 328 ? 9.174 -7.409 -4.960 1.00 89.00 328 ILE A CA 1
ATOM 2719 C C . ILE A 1 328 ? 8.828 -7.635 -3.483 1.00 89.00 328 ILE A C 1
ATOM 2721 O O . ILE A 1 328 ? 9.519 -8.404 -2.817 1.00 89.00 328 ILE A O 1
ATOM 2725 N N . THR A 1 329 ? 7.754 -7.022 -2.978 1.00 85.75 329 THR A N 1
ATOM 2726 C CA . THR A 1 329 ? 7.312 -7.211 -1.588 1.00 85.75 329 THR A CA 1
ATOM 2727 C C . THR A 1 329 ? 6.937 -8.669 -1.300 1.00 85.75 329 THR A C 1
ATOM 2729 O O . THR A 1 329 ? 7.359 -9.208 -0.280 1.00 85.75 329 THR A O 1
ATOM 2732 N N . ILE A 1 330 ? 6.241 -9.350 -2.220 1.00 84.81 330 ILE A N 1
ATOM 2733 C CA . ILE A 1 330 ? 5.972 -10.799 -2.117 1.00 84.81 330 ILE A CA 1
ATOM 2734 C C . ILE A 1 330 ? 7.287 -11.582 -2.009 1.00 84.81 330 ILE A C 1
ATOM 2736 O O . ILE A 1 330 ? 7.438 -12.450 -1.155 1.00 84.81 330 ILE A O 1
ATOM 2740 N N . VAL A 1 331 ? 8.279 -11.261 -2.841 1.00 86.56 331 VAL A N 1
ATOM 2741 C CA . VAL A 1 331 ? 9.583 -11.940 -2.819 1.00 86.56 331 VAL A CA 1
ATOM 2742 C C . VAL A 1 331 ? 10.330 -11.727 -1.500 1.00 86.56 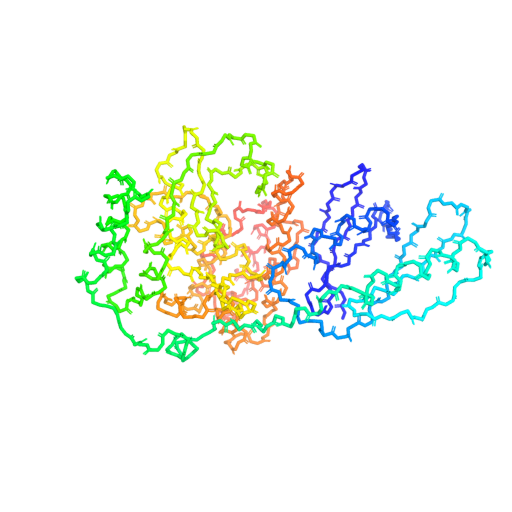331 VAL A C 1
ATOM 2744 O O . VAL A 1 331 ? 10.905 -12.672 -0.957 1.00 86.56 331 VAL A O 1
ATOM 2747 N N . GLN A 1 332 ? 10.295 -10.514 -0.957 1.00 81.06 332 GLN A N 1
ATOM 2748 C CA . GLN A 1 332 ? 10.916 -10.202 0.330 1.00 81.06 332 GLN A CA 1
ATOM 2749 C C . GLN A 1 332 ? 10.259 -10.990 1.469 1.00 81.06 332 GLN A C 1
ATOM 2751 O O . GLN A 1 332 ? 10.965 -11.645 2.235 1.00 81.06 332 GLN A O 1
ATOM 2756 N N . ASN A 1 333 ? 8.926 -11.004 1.524 1.00 78.12 333 ASN A N 1
ATOM 2757 C CA . ASN A 1 333 ? 8.181 -11.578 2.646 1.00 78.12 333 ASN A CA 1
ATOM 2758 C C . ASN A 1 333 ? 8.073 -13.112 2.579 1.00 78.12 333 ASN A C 1
ATOM 2760 O O . ASN A 1 333 ? 8.230 -13.791 3.593 1.00 78.12 333 ASN A O 1
ATOM 2764 N N . ASP A 1 334 ? 7.830 -13.676 1.390 1.00 77.75 334 ASP A N 1
ATOM 2765 C CA . ASP A 1 334 ? 7.546 -15.111 1.222 1.00 77.75 334 ASP A CA 1
ATOM 2766 C C . ASP A 1 334 ? 8.767 -15.943 0.813 1.00 77.75 334 ASP A C 1
ATOM 2768 O O . ASP A 1 334 ? 8.781 -17.161 1.007 1.00 77.75 334 ASP A O 1
ATOM 2772 N N . PHE A 1 335 ? 9.783 -15.315 0.213 1.00 81.00 335 PHE A N 1
ATOM 2773 C CA . PHE A 1 335 ? 10.984 -16.007 -0.271 1.00 81.00 335 PHE A CA 1
ATOM 2774 C C . PHE A 1 335 ? 12.245 -15.599 0.497 1.00 81.00 335 PHE A C 1
ATOM 2776 O O . PHE A 1 335 ? 13.294 -16.206 0.282 1.00 81.00 335 PHE A O 1
ATOM 2783 N N . ASN A 1 336 ? 12.153 -14.615 1.404 1.00 79.19 336 ASN A N 1
ATOM 2784 C CA . ASN A 1 336 ? 13.283 -14.062 2.158 1.00 79.19 336 ASN A CA 1
ATOM 2785 C C . ASN A 1 336 ? 14.443 -13.649 1.231 1.00 79.19 336 ASN A C 1
ATOM 2787 O O . ASN A 1 336 ? 15.615 -13.953 1.467 1.00 79.19 336 ASN A O 1
ATOM 2791 N N . MET A 1 337 ? 14.086 -13.014 0.113 1.00 83.44 337 MET A N 1
ATOM 2792 C CA . MET A 1 337 ? 15.011 -12.596 -0.933 1.00 83.44 337 MET A CA 1
ATOM 2793 C C . MET A 1 337 ? 14.988 -11.077 -1.084 1.00 83.44 337 MET A C 1
ATOM 2795 O O . MET A 1 337 ? 13.938 -10.476 -1.303 1.00 83.44 337 MET A O 1
ATOM 2799 N N . THR A 1 338 ? 16.166 -10.458 -1.066 1.00 81.38 338 THR A N 1
ATOM 2800 C CA . THR A 1 338 ? 16.314 -9.043 -1.420 1.00 81.38 338 THR A CA 1
ATOM 2801 C C . THR A 1 338 ? 16.513 -8.908 -2.925 1.00 81.38 338 THR A C 1
ATOM 2803 O O . THR A 1 338 ? 17.452 -9.474 -3.488 1.00 81.38 338 THR A O 1
ATOM 2806 N N . LEU A 1 339 ? 15.639 -8.141 -3.578 1.00 82.94 339 LEU A N 1
ATOM 2807 C CA . LEU A 1 339 ? 15.782 -7.756 -4.979 1.00 82.94 339 LEU A CA 1
ATOM 2808 C C . LEU A 1 339 ? 16.244 -6.305 -5.066 1.00 82.94 339 LEU A C 1
ATOM 2810 O O . LEU A 1 339 ? 15.565 -5.400 -4.584 1.00 82.94 339 LEU A O 1
ATOM 2814 N N . ASN A 1 340 ? 17.385 -6.094 -5.713 1.00 81.19 340 ASN A N 1
ATOM 2815 C CA . ASN A 1 340 ? 17.846 -4.760 -6.071 1.00 81.19 340 ASN A CA 1
ATOM 2816 C C . ASN A 1 340 ? 17.053 -4.246 -7.281 1.00 81.19 340 ASN A C 1
ATOM 2818 O O . ASN A 1 340 ? 16.710 -5.018 -8.184 1.00 81.19 340 ASN A O 1
ATOM 2822 N N . LEU A 1 341 ? 16.793 -2.936 -7.331 1.00 86.44 341 LEU A N 1
ATOM 2823 C CA . LEU A 1 341 ? 15.989 -2.343 -8.406 1.00 86.44 341 LEU A CA 1
ATOM 2824 C C . LEU A 1 341 ? 16.694 -2.390 -9.777 1.00 86.44 341 LEU A C 1
ATOM 2826 O O . LEU A 1 341 ? 16.036 -2.340 -10.815 1.00 86.44 341 LEU A O 1
ATOM 2830 N N . ASP A 1 342 ? 18.018 -2.565 -9.802 1.00 84.75 342 ASP A N 1
ATOM 2831 C CA . ASP A 1 342 ? 18.811 -2.727 -11.029 1.00 84.75 342 ASP A CA 1
ATOM 2832 C C . ASP A 1 342 ? 18.470 -4.016 -11.802 1.00 84.75 342 ASP A C 1
ATOM 2834 O O . ASP A 1 342 ? 18.733 -4.114 -13.002 1.00 84.75 342 ASP A O 1
ATOM 2838 N N . LYS A 1 343 ? 17.827 -4.994 -11.149 1.00 85.31 343 LYS A N 1
ATOM 2839 C CA . LYS A 1 343 ? 17.301 -6.206 -11.797 1.00 85.31 343 LYS A CA 1
ATOM 2840 C C . LYS A 1 343 ? 16.044 -5.959 -12.631 1.00 85.31 343 LYS A C 1
ATOM 2842 O O . LYS A 1 343 ? 15.648 -6.850 -13.384 1.00 85.31 343 LYS A O 1
ATOM 2847 N N . ALA A 1 344 ? 15.470 -4.760 -12.548 1.00 87.38 344 ALA A N 1
ATOM 2848 C CA . ALA A 1 344 ? 14.313 -4.325 -13.316 1.00 87.38 344 ALA A CA 1
ATOM 2849 C C . ALA A 1 344 ? 14.594 -3.005 -14.067 1.00 87.38 344 ALA A C 1
ATOM 2851 O O . ALA A 1 344 ? 13.995 -1.975 -13.773 1.00 87.38 344 ALA A O 1
ATOM 2852 N N . PRO A 1 345 ? 15.470 -2.985 -15.086 1.00 87.12 345 PRO A N 1
ATOM 2853 C CA . PRO A 1 345 ? 15.849 -1.740 -15.766 1.00 87.12 345 PRO A CA 1
ATOM 2854 C C . PRO A 1 345 ? 14.667 -1.012 -16.429 1.00 87.12 345 PRO A C 1
ATOM 2856 O O . PRO A 1 345 ? 14.635 0.215 -16.463 1.00 87.12 345 PRO A O 1
ATOM 2859 N N . ALA A 1 346 ? 13.661 -1.751 -16.912 1.00 91.25 346 ALA A N 1
ATOM 2860 C CA . ALA A 1 346 ? 12.445 -1.159 -17.471 1.00 91.25 346 ALA A CA 1
ATOM 2861 C C . ALA A 1 346 ? 11.643 -0.361 -16.427 1.00 91.25 346 ALA A C 1
ATOM 2863 O O . ALA A 1 346 ? 11.002 0.620 -16.780 1.00 91.25 346 ALA A O 1
ATOM 2864 N N . PHE A 1 347 ? 11.700 -0.752 -15.150 1.00 93.19 347 PHE A N 1
ATOM 2865 C CA . PHE A 1 347 ? 11.044 -0.039 -14.053 1.00 93.19 347 PHE A CA 1
ATOM 2866 C C . PHE A 1 347 ? 11.666 1.329 -13.810 1.00 93.19 347 PHE A C 1
ATOM 2868 O O . PHE A 1 347 ? 10.955 2.328 -13.738 1.00 93.19 347 PHE A O 1
ATOM 2875 N N . ILE A 1 348 ? 12.997 1.384 -13.743 1.00 94.06 348 ILE A N 1
ATOM 2876 C CA . ILE A 1 348 ? 13.706 2.651 -13.553 1.00 94.06 348 ILE A CA 1
ATOM 2877 C C . ILE A 1 348 ? 13.487 3.576 -14.755 1.00 94.06 348 ILE A C 1
ATOM 2879 O O . ILE A 1 348 ? 13.301 4.776 -14.572 1.00 94.06 348 ILE A O 1
ATOM 2883 N N . GLU A 1 349 ? 13.440 3.036 -15.977 1.00 95.31 349 GLU A N 1
ATOM 2884 C CA . GLU A 1 349 ? 13.119 3.837 -17.161 1.00 95.31 349 GLU A CA 1
ATOM 2885 C C . GLU A 1 349 ? 11.692 4.396 -17.119 1.00 95.31 349 GLU A C 1
ATOM 2887 O O . GLU A 1 349 ? 11.492 5.556 -17.474 1.00 95.31 349 GLU A O 1
ATOM 2892 N N . GLU A 1 350 ? 10.719 3.611 -16.649 1.00 95.75 350 GLU A N 1
ATOM 2893 C CA . GLU A 1 350 ? 9.332 4.060 -16.498 1.00 95.75 350 GLU A CA 1
ATOM 2894 C C . GLU A 1 350 ? 9.218 5.203 -15.478 1.00 95.75 350 GLU A C 1
ATOM 2896 O O . GLU A 1 350 ? 8.582 6.219 -15.749 1.00 95.75 350 GLU A O 1
ATOM 2901 N N . LEU A 1 351 ? 9.926 5.105 -14.348 1.00 96.81 351 LEU A N 1
ATOM 2902 C CA . LEU A 1 351 ? 10.035 6.208 -13.388 1.00 96.81 351 LEU A CA 1
ATOM 2903 C C . LEU A 1 351 ? 10.749 7.426 -13.995 1.00 96.81 351 LEU A C 1
ATOM 2905 O O . LEU A 1 351 ? 10.328 8.562 -13.789 1.00 96.81 351 LEU A O 1
ATOM 2909 N N . PHE A 1 352 ? 11.803 7.217 -14.785 1.00 97.44 352 PHE A N 1
ATOM 2910 C CA . PHE A 1 352 ? 12.524 8.310 -15.435 1.00 97.44 352 PHE A CA 1
ATOM 2911 C C . PHE A 1 352 ? 11.688 9.007 -16.522 1.00 97.44 352 PHE A C 1
ATOM 2913 O O . PHE A 1 352 ? 11.924 10.179 -16.817 1.00 97.44 352 PHE A O 1
ATOM 2920 N N . ASN A 1 353 ? 10.677 8.347 -17.098 1.00 97.06 353 ASN A N 1
ATOM 2921 C CA . ASN A 1 353 ? 9.732 9.006 -18.003 1.00 97.06 353 ASN A CA 1
ATOM 2922 C C . ASN A 1 353 ? 8.968 10.143 -17.308 1.00 97.06 353 ASN A C 1
ATOM 2924 O O . ASN A 1 353 ? 8.733 11.167 -17.946 1.00 97.06 353 ASN A O 1
ATOM 2928 N N . LEU A 1 354 ? 8.680 10.032 -16.006 1.00 96.88 354 LEU A N 1
ATOM 2929 C CA . LEU A 1 354 ? 8.124 11.150 -15.235 1.00 96.88 354 LEU A CA 1
ATOM 2930 C C . LEU A 1 354 ? 9.111 12.313 -15.125 1.00 96.88 354 LEU A C 1
ATOM 2932 O O . LEU A 1 354 ? 8.707 13.454 -15.300 1.00 96.88 354 LEU A O 1
ATOM 2936 N N . VAL A 1 355 ? 10.409 12.048 -14.952 1.00 97.69 355 VAL A N 1
ATOM 2937 C CA . VAL A 1 355 ? 11.439 13.106 -14.974 1.00 97.69 355 VAL A CA 1
ATOM 2938 C C . VAL A 1 355 ? 11.501 13.795 -16.340 1.00 97.69 355 VAL A C 1
ATOM 2940 O O . VAL A 1 355 ? 11.677 15.005 -16.414 1.00 97.69 355 VAL A O 1
ATOM 2943 N N . LYS A 1 356 ? 11.330 13.058 -17.445 1.00 96.44 356 LYS A N 1
ATOM 2944 C CA . LYS A 1 356 ? 11.285 13.668 -18.788 1.00 96.44 356 LYS A CA 1
ATOM 2945 C C . LYS A 1 356 ? 10.108 14.634 -18.941 1.00 96.44 356 LYS A C 1
ATOM 2947 O O . LYS A 1 356 ? 10.243 15.628 -19.650 1.00 96.44 356 LYS A O 1
ATOM 2952 N N . ILE A 1 357 ? 8.978 14.320 -18.307 1.00 95.31 357 ILE A N 1
ATOM 2953 C CA . ILE A 1 357 ? 7.771 15.154 -18.303 1.00 95.31 357 ILE A CA 1
ATOM 2954 C C . ILE A 1 357 ? 7.939 16.336 -17.337 1.00 95.31 357 ILE A C 1
ATOM 2956 O O . ILE A 1 357 ? 7.595 17.462 -17.685 1.00 95.31 357 ILE A O 1
ATOM 2960 N N . ASN A 1 358 ? 8.499 16.087 -16.153 1.00 94.62 358 ASN A N 1
ATOM 2961 C CA . ASN A 1 358 ? 8.682 17.054 -15.078 1.00 94.62 358 ASN A CA 1
ATOM 2962 C C . ASN A 1 358 ? 10.127 17.009 -14.526 1.00 94.62 358 ASN A C 1
ATOM 2964 O O . ASN A 1 358 ? 10.391 16.339 -13.516 1.00 94.62 358 ASN A O 1
ATOM 2968 N N . PRO A 1 359 ? 11.076 17.713 -15.178 1.00 95.88 359 PRO A N 1
ATOM 2969 C CA . PRO A 1 359 ? 12.502 17.650 -14.841 1.00 95.88 359 PRO A CA 1
ATOM 2970 C C . PRO A 1 359 ? 12.839 18.070 -13.408 1.00 95.88 359 PRO A C 1
ATOM 2972 O O . PRO A 1 359 ? 13.779 17.532 -12.821 1.00 95.88 359 PRO A O 1
ATOM 2975 N N . ASP A 1 360 ? 12.041 18.959 -12.810 1.00 95.19 360 ASP A N 1
ATOM 2976 C CA . ASP A 1 360 ? 12.248 19.465 -11.446 1.00 95.19 360 ASP A CA 1
ATOM 2977 C C . ASP A 1 360 ? 12.139 18.367 -10.375 1.00 95.19 360 ASP A C 1
ATOM 2979 O O . ASP A 1 360 ? 12.588 18.538 -9.241 1.00 95.19 360 ASP A O 1
ATOM 2983 N N . THR A 1 361 ? 11.592 17.204 -10.732 1.00 96.62 361 THR A N 1
ATOM 2984 C CA . THR A 1 361 ? 11.453 16.049 -9.834 1.00 96.62 361 THR A CA 1
ATOM 2985 C C . THR A 1 361 ? 12.678 15.137 -9.816 1.00 96.62 361 THR A C 1
ATOM 2987 O O . THR A 1 361 ? 12.741 14.200 -9.014 1.00 96.62 361 THR A O 1
ATOM 2990 N N . TYR A 1 362 ? 13.702 15.429 -10.628 1.00 97.62 362 TYR A N 1
ATOM 2991 C CA . TYR A 1 362 ? 14.943 14.656 -10.661 1.00 97.62 362 TYR A CA 1
ATOM 2992 C C . TYR A 1 362 ? 15.636 14.490 -9.295 1.00 97.62 362 TYR A C 1
ATOM 2994 O O . TYR A 1 362 ? 16.120 13.389 -9.035 1.00 97.62 362 TYR A O 1
ATOM 3002 N N . PRO A 1 363 ? 15.672 15.481 -8.376 1.00 97.62 363 PRO A N 1
ATOM 3003 C CA . PRO A 1 363 ? 16.253 15.281 -7.047 1.00 97.62 363 PRO A CA 1
ATOM 3004 C C . PRO A 1 363 ? 15.610 14.126 -6.266 1.00 97.62 363 PRO A C 1
ATOM 3006 O O . PRO A 1 363 ? 16.315 13.397 -5.575 1.00 97.62 363 PRO A O 1
ATOM 3009 N N . TYR A 1 364 ? 14.301 13.912 -6.423 1.00 97.56 364 TYR A N 1
ATOM 3010 C CA . TYR A 1 364 ? 13.579 12.804 -5.792 1.00 97.56 364 TYR A CA 1
ATOM 3011 C C . TYR A 1 364 ? 13.865 11.476 -6.500 1.00 97.56 364 TYR A C 1
ATOM 3013 O O . TYR A 1 364 ? 14.103 10.462 -5.847 1.00 97.56 364 TYR A O 1
ATOM 3021 N N . PHE A 1 365 ? 13.937 11.487 -7.834 1.00 97.31 365 PHE A N 1
ATOM 3022 C CA . PHE A 1 365 ? 14.372 10.323 -8.610 1.00 97.31 365 PHE A CA 1
ATOM 3023 C C . PHE A 1 365 ? 15.812 9.901 -8.264 1.00 97.31 365 PHE A C 1
ATOM 3025 O O . PHE A 1 365 ? 16.103 8.713 -8.149 1.00 97.31 365 PHE A O 1
ATOM 3032 N N . LYS A 1 366 ? 16.715 10.861 -8.022 1.00 96.25 366 LYS A N 1
ATOM 3033 C CA . LYS A 1 366 ? 18.112 10.602 -7.647 1.00 96.25 366 LYS A CA 1
ATOM 3034 C C . LYS A 1 366 ? 18.227 9.809 -6.341 1.00 96.25 366 LYS A C 1
ATOM 3036 O O . LYS A 1 366 ? 19.117 8.968 -6.251 1.00 96.25 366 LYS A O 1
ATOM 3041 N N . VAL A 1 367 ? 17.317 10.018 -5.384 1.00 95.50 367 VAL A N 1
ATOM 3042 C CA . VAL A 1 367 ? 17.238 9.218 -4.145 1.00 95.50 367 VAL A CA 1
ATOM 3043 C C . VAL A 1 367 ? 16.853 7.766 -4.450 1.00 95.50 367 VAL A C 1
ATOM 3045 O O . VAL A 1 367 ? 17.412 6.844 -3.868 1.00 95.50 367 VAL A O 1
ATOM 3048 N N . ILE A 1 368 ? 15.958 7.520 -5.413 1.00 94.75 368 ILE A N 1
ATOM 3049 C CA . ILE A 1 368 ? 15.620 6.151 -5.851 1.00 94.75 368 ILE A CA 1
ATOM 3050 C C . ILE A 1 368 ? 16.852 5.460 -6.456 1.00 94.75 368 ILE A C 1
ATOM 3052 O O . ILE A 1 368 ? 17.076 4.270 -6.229 1.00 94.75 368 ILE A O 1
ATOM 3056 N N . CYS A 1 369 ? 17.694 6.208 -7.172 1.00 93.25 369 CYS A N 1
ATOM 3057 C CA . CYS A 1 369 ? 18.945 5.692 -7.727 1.00 93.25 369 CYS A CA 1
ATOM 3058 C C . CYS A 1 369 ? 20.010 5.336 -6.669 1.00 93.25 369 CYS A C 1
ATOM 3060 O O . CYS A 1 369 ? 21.063 4.818 -7.029 1.00 93.25 369 CYS A O 1
ATOM 3062 N N . GLU A 1 370 ? 19.776 5.574 -5.378 1.00 91.25 370 GLU A N 1
ATOM 3063 C CA . GLU A 1 370 ? 20.645 5.058 -4.308 1.00 91.25 370 GLU A CA 1
ATOM 3064 C C . GLU A 1 370 ? 20.416 3.558 -4.046 1.00 91.25 370 GLU A C 1
ATOM 3066 O O . GLU A 1 370 ? 21.244 2.910 -3.412 1.00 91.25 370 GLU A O 1
ATOM 3071 N N . TYR A 1 371 ? 19.329 2.988 -4.584 1.00 90.31 371 TYR A N 1
ATOM 3072 C CA . TYR A 1 371 ? 18.973 1.567 -4.470 1.00 90.31 371 TYR A CA 1
ATOM 3073 C C . TYR A 1 371 ? 19.302 0.746 -5.733 1.00 90.31 371 TYR A C 1
ATOM 3075 O O . TYR A 1 371 ? 18.826 -0.383 -5.898 1.00 90.31 371 TYR A O 1
ATOM 3083 N N . VAL A 1 372 ? 20.101 1.309 -6.642 1.00 91.12 372 VAL A N 1
ATOM 3084 C CA . VAL A 1 372 ? 20.662 0.629 -7.822 1.00 91.12 372 VAL A CA 1
ATOM 3085 C C . VAL A 1 372 ? 22.189 0.691 -7.770 1.00 91.12 372 VAL A C 1
ATOM 3087 O O . VAL A 1 372 ? 22.761 1.376 -6.927 1.00 91.12 372 VAL A O 1
ATOM 3090 N N . ASN A 1 373 ? 22.863 -0.048 -8.650 1.00 91.31 373 ASN A N 1
ATOM 3091 C CA . ASN A 1 373 ? 24.322 0.011 -8.744 1.00 91.31 373 ASN A CA 1
ATOM 3092 C C . ASN A 1 373 ? 24.814 1.356 -9.328 1.00 91.31 373 ASN A C 1
ATOM 3094 O O . ASN A 1 373 ? 24.058 2.073 -9.992 1.00 91.31 373 ASN A O 1
ATOM 3098 N N . ASP A 1 374 ? 26.090 1.673 -9.091 1.00 92.44 374 ASP A N 1
ATOM 3099 C CA . ASP A 1 374 ? 26.691 2.951 -9.495 1.00 92.44 374 ASP A CA 1
ATOM 3100 C C . ASP A 1 374 ? 26.638 3.179 -11.015 1.00 92.44 374 ASP A C 1
ATOM 3102 O O . ASP A 1 374 ? 26.318 4.284 -11.448 1.00 92.44 374 ASP A O 1
ATOM 3106 N N . ASP A 1 375 ? 26.821 2.134 -11.831 1.00 92.69 375 ASP A N 1
ATOM 3107 C CA . ASP A 1 375 ? 26.744 2.238 -13.297 1.00 92.69 375 ASP A CA 1
ATOM 3108 C C . ASP A 1 375 ? 25.361 2.734 -13.763 1.00 92.69 375 ASP A C 1
ATOM 3110 O O . ASP A 1 375 ? 25.240 3.603 -14.633 1.00 92.69 375 ASP A O 1
ATOM 3114 N N . VAL A 1 376 ? 24.285 2.198 -13.174 1.00 91.88 376 VAL A N 1
ATOM 3115 C CA . VAL A 1 376 ? 22.908 2.615 -13.482 1.00 91.88 376 VAL A CA 1
ATOM 3116 C C . VAL A 1 376 ? 22.663 4.045 -13.000 1.00 91.88 376 VAL A C 1
ATOM 3118 O O . VAL A 1 376 ? 22.032 4.831 -13.712 1.00 91.88 376 VAL A O 1
ATOM 3121 N N . LYS A 1 377 ? 23.180 4.406 -11.822 1.00 93.81 377 LYS A N 1
ATOM 3122 C CA . LYS A 1 377 ? 23.076 5.763 -11.274 1.00 93.81 377 LYS A CA 1
ATOM 3123 C C . LYS A 1 377 ? 23.754 6.792 -12.185 1.00 93.81 377 LYS A C 1
ATOM 3125 O O . LYS A 1 377 ? 23.118 7.783 -12.549 1.00 93.81 377 LYS A O 1
ATOM 3130 N N . GLU A 1 378 ? 24.991 6.534 -12.607 1.00 95.19 378 GLU A N 1
ATOM 3131 C CA . GLU A 1 378 ? 25.739 7.398 -13.529 1.00 95.19 378 GLU A CA 1
ATOM 3132 C C . GLU A 1 378 ? 25.036 7.528 -14.886 1.00 95.19 378 GLU A C 1
ATOM 3134 O O . GLU A 1 378 ? 24.915 8.633 -15.425 1.00 95.19 378 GLU A O 1
ATOM 3139 N N . MET A 1 379 ? 24.498 6.424 -15.419 1.00 95.62 379 MET A N 1
ATOM 3140 C CA . MET A 1 379 ? 23.734 6.438 -16.669 1.00 95.62 379 MET A CA 1
ATOM 3141 C C . MET A 1 379 ? 22.540 7.403 -16.595 1.00 95.62 379 MET A C 1
ATOM 3143 O O . MET A 1 379 ? 22.307 8.167 -17.537 1.00 95.62 379 MET A O 1
ATOM 3147 N N . TYR A 1 380 ? 21.762 7.380 -15.508 1.00 96.25 380 TYR A N 1
ATOM 3148 C CA . TYR A 1 380 ? 20.606 8.270 -15.375 1.00 96.25 380 TYR A CA 1
ATOM 3149 C C . TYR A 1 380 ? 20.990 9.725 -15.087 1.00 96.25 380 TYR A C 1
ATOM 3151 O O . TYR A 1 380 ? 20.299 10.629 -15.560 1.00 96.25 380 TYR A O 1
ATOM 3159 N N . GLU A 1 381 ? 22.118 9.969 -14.419 1.00 96.50 381 GLU A N 1
ATOM 3160 C CA . GLU A 1 381 ? 22.665 11.321 -14.266 1.00 96.50 381 GLU A CA 1
ATOM 3161 C C . GLU A 1 381 ? 23.079 11.923 -15.611 1.00 96.50 381 GLU A C 1
ATOM 3163 O O . GLU A 1 381 ? 22.712 13.057 -15.928 1.00 96.50 381 GLU A O 1
ATOM 3168 N N . GLN A 1 382 ? 23.729 11.136 -16.471 1.00 96.56 382 GLN A N 1
ATOM 3169 C CA . GLN A 1 382 ? 24.030 11.552 -17.841 1.00 96.56 382 GLN A CA 1
ATOM 3170 C C . GLN A 1 382 ? 22.758 11.783 -18.668 1.00 96.56 382 GLN A C 1
ATOM 3172 O O . GLN A 1 382 ? 22.663 12.782 -19.384 1.00 96.56 382 GLN A O 1
ATOM 3177 N N . LYS A 1 383 ? 21.753 10.897 -18.568 1.00 96.81 383 LYS A N 1
ATOM 3178 C CA . LYS A 1 383 ? 20.460 11.082 -19.253 1.00 96.81 383 LYS A CA 1
ATOM 3179 C C . LYS A 1 383 ? 19.780 12.389 -18.840 1.00 96.81 383 LYS A C 1
ATOM 3181 O O . LYS A 1 383 ? 19.252 13.079 -19.710 1.00 96.81 383 LYS A O 1
ATOM 3186 N N . TYR A 1 384 ? 19.800 12.729 -17.552 1.00 97.31 384 TYR A N 1
ATOM 3187 C CA . TYR A 1 384 ? 19.232 13.979 -17.053 1.00 97.31 384 TYR A CA 1
ATOM 3188 C C . TYR A 1 384 ? 20.014 15.204 -17.540 1.00 97.31 384 TYR A C 1
ATOM 3190 O O . TYR A 1 384 ? 19.413 16.139 -18.063 1.00 97.31 384 TYR A O 1
ATOM 3198 N N . ASN A 1 385 ? 21.348 15.183 -17.472 1.00 96.44 385 ASN A N 1
ATOM 3199 C CA . ASN A 1 385 ? 22.169 16.288 -17.979 1.00 96.44 385 ASN A CA 1
ATOM 3200 C C . ASN A 1 385 ? 21.899 16.551 -19.471 1.00 96.44 385 ASN A C 1
ATOM 3202 O O . ASN A 1 385 ? 21.636 17.687 -19.861 1.00 96.44 385 ASN A O 1
ATOM 3206 N N . ASN A 1 386 ? 21.835 15.490 -20.282 1.00 95.75 386 ASN A N 1
ATOM 3207 C CA . ASN A 1 386 ? 21.488 15.578 -21.703 1.00 95.75 386 ASN A CA 1
ATOM 3208 C C . ASN A 1 386 ? 20.063 16.110 -21.946 1.00 95.75 386 ASN A C 1
ATOM 3210 O O . ASN A 1 386 ? 19.809 16.759 -22.962 1.00 95.75 386 ASN A O 1
ATOM 3214 N N . LEU A 1 387 ? 19.111 15.806 -21.056 1.00 94.69 387 LEU A N 1
ATOM 3215 C CA . LEU A 1 387 ? 17.752 16.347 -21.116 1.00 94.69 387 LEU A CA 1
ATOM 3216 C C . LEU A 1 387 ? 17.767 17.862 -20.875 1.00 94.69 387 LEU A C 1
ATOM 3218 O O . LEU A 1 387 ? 17.175 18.602 -21.659 1.00 94.69 387 LEU A O 1
ATOM 3222 N N . MET A 1 388 ? 18.488 18.316 -19.847 1.00 94.06 388 MET A N 1
ATOM 3223 C CA . MET A 1 388 ? 18.591 19.735 -19.497 1.00 94.06 388 MET A CA 1
ATOM 3224 C C . MET A 1 388 ? 19.351 20.549 -20.548 1.00 94.06 388 MET A C 1
ATOM 3226 O O . MET A 1 388 ? 18.999 21.698 -20.798 1.00 94.06 388 MET A O 1
ATOM 3230 N N . GLU A 1 389 ? 20.362 19.968 -21.196 1.00 91.06 389 GLU A N 1
ATOM 3231 C CA . GLU A 1 389 ? 21.071 20.615 -22.307 1.00 91.06 389 GLU A CA 1
ATOM 3232 C C . GLU A 1 389 ? 20.169 20.858 -23.518 1.00 91.06 389 GLU A C 1
ATOM 3234 O O . GLU A 1 389 ? 20.294 21.892 -24.158 1.00 91.06 389 GLU A O 1
ATOM 3239 N N . LYS A 1 390 ? 19.233 19.949 -23.817 1.00 84.38 390 LYS A N 1
ATOM 3240 C CA . LYS A 1 390 ? 18.282 20.109 -24.933 1.00 84.38 390 LYS A CA 1
ATOM 3241 C C . LYS A 1 390 ? 17.169 21.123 -24.662 1.00 84.38 390 LYS A C 1
ATOM 3243 O O . LYS A 1 390 ? 16.471 21.505 -25.597 1.00 84.38 390 LYS A O 1
ATOM 3248 N N . GLN A 1 391 ? 16.952 21.485 -23.398 1.00 77.50 391 GLN A N 1
ATOM 3249 C CA . GLN A 1 391 ? 15.950 22.471 -22.979 1.00 77.50 391 GLN A CA 1
ATOM 3250 C C . GLN A 1 391 ? 16.520 23.896 -22.885 1.00 77.50 391 GLN A C 1
ATOM 3252 O O . GLN A 1 391 ? 15.748 24.845 -22.753 1.00 77.50 391 GLN A O 1
ATOM 3257 N N . ARG A 1 392 ? 17.851 24.035 -22.937 1.00 66.12 392 ARG A N 1
ATOM 3258 C CA . ARG A 1 392 ? 18.575 25.307 -23.049 1.00 66.12 392 ARG A CA 1
ATOM 3259 C C . ARG A 1 392 ? 18.770 25.672 -24.513 1.00 66.12 392 ARG A C 1
ATOM 3261 O O . ARG A 1 392 ? 18.743 26.890 -24.793 1.00 66.12 392 ARG A O 1
#